Protein AF-A0A6L4YPY4-F1 (afdb_monomer_lite)

Radius of gyration: 27.47 Å; chains: 1; bounding box: 71×65×75 Å

Structure (mmCIF, N/CA/C/O backbone):
data_AF-A0A6L4YPY4-F1
#
_entry.id   AF-A0A6L4YPY4-F1
#
loop_
_atom_site.group_PDB
_atom_site.id
_atom_site.type_symbol
_atom_site.label_atom_id
_atom_site.label_alt_id
_atom_site.label_comp_id
_atom_site.label_asym_id
_atom_site.label_entity_id
_atom_site.label_seq_id
_atom_site.pdbx_PDB_ins_code
_atom_site.Cartn_x
_atom_site.Cartn_y
_atom_site.Cartn_z
_atom_site.occupancy
_atom_site.B_iso_or_equiv
_atom_site.auth_seq_id
_atom_site.auth_comp_id
_atom_site.auth_asym_id
_atom_site.auth_atom_id
_atom_site.pdbx_PDB_model_num
ATOM 1 N N . THR A 1 1 ? 22.369 -30.469 13.126 1.00 36.38 1 THR A N 1
ATOM 2 C CA . THR A 1 1 ? 23.467 -29.709 12.491 1.00 36.38 1 THR A CA 1
ATOM 3 C C . THR A 1 1 ? 23.195 -28.245 12.752 1.00 36.38 1 THR A C 1
ATOM 5 O O . THR A 1 1 ? 22.078 -27.813 12.524 1.00 36.38 1 THR A O 1
ATOM 8 N N . LYS A 1 2 ? 24.132 -27.539 13.395 1.00 42.62 2 LYS A N 1
ATOM 9 C CA . LYS A 1 2 ? 23.950 -26.143 13.828 1.00 42.62 2 LYS A CA 1
ATOM 10 C C . LYS A 1 2 ? 23.736 -25.262 12.588 1.00 42.62 2 LYS A C 1
ATOM 12 O O . LYS A 1 2 ? 24.581 -25.323 11.699 1.00 42.62 2 LYS A O 1
ATOM 17 N N . SER A 1 3 ? 22.627 -24.524 12.520 1.00 52.69 3 SER A N 1
ATOM 18 C CA . SER A 1 3 ? 22.460 -23.444 11.545 1.00 52.69 3 SER A CA 1
ATOM 19 C C . SER A 1 3 ? 23.460 -22.341 11.886 1.00 52.69 3 SER A C 1
ATOM 21 O O . SER A 1 3 ? 23.634 -21.982 13.053 1.00 52.69 3 SER A O 1
ATOM 23 N N . ASN A 1 4 ? 24.169 -21.840 10.882 1.00 54.94 4 ASN A N 1
ATOM 24 C CA . ASN A 1 4 ? 24.905 -20.591 10.992 1.00 54.94 4 ASN A CA 1
ATOM 25 C C . ASN A 1 4 ? 23.926 -19.457 10.690 1.00 54.94 4 ASN A C 1
ATOM 27 O O . ASN A 1 4 ? 23.748 -19.109 9.531 1.00 54.94 4 ASN A O 1
ATOM 31 N N . ASP A 1 5 ? 23.299 -18.907 11.724 1.00 68.38 5 ASP A N 1
ATOM 32 C CA . ASP A 1 5 ? 22.514 -17.679 11.612 1.00 68.38 5 ASP A CA 1
ATOM 33 C C . ASP A 1 5 ? 23.420 -16.461 11.857 1.00 68.38 5 ASP A C 1
ATOM 35 O O . ASP A 1 5 ? 24.337 -16.489 12.686 1.00 68.38 5 ASP A O 1
ATOM 39 N N . ILE A 1 6 ? 23.161 -15.354 11.163 1.00 69.19 6 ILE A N 1
ATOM 40 C CA . ILE A 1 6 ? 23.900 -14.103 11.350 1.00 69.19 6 ILE A CA 1
ATOM 41 C C . ILE A 1 6 ? 23.241 -13.313 12.481 1.00 69.19 6 ILE A C 1
ATOM 43 O O . ILE A 1 6 ? 22.180 -12.720 12.302 1.00 69.19 6 ILE A O 1
ATOM 47 N N . LEU A 1 7 ? 23.883 -13.237 13.646 1.00 71.19 7 LEU A N 1
ATOM 48 C CA . LEU A 1 7 ? 23.467 -12.311 14.699 1.00 71.19 7 LEU A CA 1
ATOM 49 C C . LEU A 1 7 ? 24.152 -10.955 14.508 1.00 71.19 7 LEU A C 1
ATOM 51 O O . LEU A 1 7 ? 25.370 -10.844 14.631 1.00 71.19 7 LEU A O 1
ATOM 55 N N . VAL A 1 8 ? 23.364 -9.908 14.272 1.00 68.69 8 VAL A N 1
ATOM 56 C CA . VAL A 1 8 ? 23.857 -8.526 14.250 1.00 68.69 8 VAL A CA 1
ATOM 57 C C . VAL A 1 8 ? 23.406 -7.810 15.508 1.00 68.69 8 VAL A C 1
ATOM 59 O O . VAL A 1 8 ? 22.218 -7.777 15.823 1.00 68.69 8 VAL A O 1
ATOM 62 N N . VAL A 1 9 ? 24.359 -7.222 16.228 1.00 66.38 9 VAL A N 1
ATOM 63 C CA . VAL A 1 9 ? 24.114 -6.508 17.484 1.00 66.38 9 VAL A CA 1
ATOM 64 C C . VAL A 1 9 ? 24.663 -5.096 17.369 1.00 66.38 9 VAL A C 1
ATOM 66 O O . VAL A 1 9 ? 25.814 -4.902 16.979 1.00 66.38 9 VAL A O 1
ATOM 69 N N . LYS A 1 10 ? 23.846 -4.104 17.728 1.00 63.06 10 LYS A N 1
ATOM 70 C CA . LYS A 1 10 ? 24.277 -2.713 17.857 1.00 63.06 10 LYS A CA 1
ATOM 71 C C . LYS A 1 10 ? 24.449 -2.365 19.326 1.00 63.06 10 LYS A C 1
ATOM 73 O O . LYS A 1 10 ? 23.538 -2.584 20.122 1.00 63.06 10 LYS A O 1
ATOM 78 N N . PHE A 1 11 ? 25.580 -1.755 19.652 1.00 63.66 11 PHE A N 1
ATOM 79 C CA . PHE A 1 11 ? 25.877 -1.212 20.974 1.00 63.66 11 PHE A CA 1
ATOM 80 C C . PHE A 1 11 ? 25.858 0.320 20.938 1.00 63.66 11 PHE A C 1
ATOM 82 O O . PHE A 1 11 ? 26.091 0.921 19.885 1.00 63.66 11 PHE A O 1
ATOM 89 N N . ASP A 1 12 ? 25.568 0.950 22.073 1.00 59.50 12 ASP A N 1
ATOM 90 C CA . ASP A 1 12 ? 25.826 2.374 22.267 1.00 59.50 12 ASP A CA 1
ATOM 91 C C . ASP A 1 12 ? 27.300 2.621 22.638 1.00 59.50 12 ASP A C 1
ATOM 93 O O . ASP A 1 12 ? 28.109 1.695 22.740 1.00 59.50 12 ASP A O 1
ATOM 97 N N . ASN A 1 13 ? 27.667 3.888 22.836 1.00 58.44 13 ASN A N 1
ATOM 98 C CA . ASN A 1 13 ? 29.032 4.281 23.200 1.00 58.44 13 ASN A CA 1
ATOM 99 C C . ASN A 1 13 ? 29.463 3.821 24.606 1.00 58.44 13 ASN A C 1
ATOM 101 O O . ASN A 1 13 ? 30.635 3.964 24.944 1.00 58.44 13 ASN A O 1
ATOM 105 N N . THR A 1 14 ? 28.547 3.277 25.411 1.00 60.69 14 THR A N 1
ATOM 106 C CA . THR A 1 14 ? 28.826 2.697 26.732 1.00 60.69 14 THR A CA 1
ATOM 107 C C . THR A 1 14 ? 28.950 1.172 26.690 1.00 60.69 14 THR A C 1
ATOM 109 O O . THR A 1 14 ? 29.234 0.550 27.710 1.00 60.69 14 THR A O 1
ATOM 112 N N . GLY A 1 15 ? 28.758 0.557 25.516 1.00 55.47 15 GLY A N 1
ATOM 113 C CA . GLY A 1 15 ? 28.761 -0.896 25.349 1.00 55.47 15 GLY A CA 1
ATOM 114 C C . GLY A 1 15 ? 27.430 -1.563 25.707 1.00 55.47 15 GLY A C 1
ATOM 115 O O . GLY A 1 15 ? 27.363 -2.790 25.773 1.00 55.47 15 GLY A O 1
ATOM 116 N N . LYS A 1 16 ? 26.351 -0.797 25.915 1.00 54.56 16 LYS A N 1
ATOM 117 C CA . LYS A 1 16 ? 25.012 -1.352 26.141 1.00 54.56 16 LYS A CA 1
ATOM 118 C C . LYS A 1 16 ? 24.366 -1.710 24.805 1.00 54.56 16 LYS A C 1
ATOM 120 O O . LYS A 1 16 ? 24.387 -0.924 23.859 1.00 54.56 16 LYS A O 1
ATOM 125 N N . VAL A 1 17 ? 23.764 -2.898 24.728 1.00 62.00 17 VAL A N 1
ATOM 126 C CA . VAL A 1 17 ? 23.019 -3.346 23.541 1.00 62.00 17 VAL A CA 1
ATOM 127 C C . VAL A 1 17 ? 21.836 -2.407 23.298 1.00 62.00 17 VAL A C 1
ATOM 129 O O . VAL A 1 17 ? 20.951 -2.278 24.142 1.00 62.00 17 VAL A O 1
ATOM 132 N N . MET A 1 18 ? 21.819 -1.763 22.133 1.00 56.41 18 MET A N 1
ATOM 133 C CA . MET A 1 18 ? 20.704 -0.941 21.663 1.00 56.41 18 MET A CA 1
ATOM 134 C C . MET A 1 18 ? 19.629 -1.800 21.000 1.00 56.41 18 MET A C 1
ATOM 136 O O . MET A 1 18 ? 18.443 -1.609 21.248 1.00 56.41 18 MET A O 1
ATOM 140 N N . TRP A 1 19 ? 20.051 -2.732 20.144 1.00 65.12 19 TRP A N 1
ATOM 141 C CA . TRP A 1 19 ? 19.195 -3.729 19.507 1.00 65.12 19 TRP A CA 1
ATOM 142 C C . TRP A 1 19 ? 20.035 -4.898 18.991 1.00 65.12 19 TRP A C 1
ATOM 144 O O . TRP A 1 19 ? 21.240 -4.763 18.763 1.00 65.12 19 TRP A O 1
ATOM 154 N N . SER A 1 20 ? 19.385 -6.035 18.766 1.00 65.81 20 SER A N 1
ATOM 155 C CA . SER A 1 20 ? 19.947 -7.177 18.049 1.00 65.81 20 SER A CA 1
ATOM 156 C C . SER A 1 20 ? 18.932 -7.728 17.051 1.00 65.81 20 SER A C 1
ATOM 158 O O . SER A 1 20 ? 17.722 -7.628 17.254 1.00 65.81 20 SER A O 1
ATOM 160 N N . VAL A 1 21 ? 19.428 -8.287 15.952 1.00 70.12 21 VAL A N 1
ATOM 161 C CA . VAL A 1 21 ? 18.624 -8.977 14.944 1.00 70.12 21 VAL A CA 1
ATOM 162 C C . VAL A 1 21 ? 19.338 -10.257 14.538 1.00 70.12 21 VAL A C 1
ATOM 164 O O . VAL A 1 21 ? 20.524 -10.238 14.215 1.00 70.12 21 VAL A O 1
ATOM 167 N N . ALA A 1 22 ? 18.612 -11.369 14.578 1.00 71.75 22 ALA A N 1
ATOM 168 C CA . ALA A 1 22 ? 19.059 -12.621 13.992 1.00 71.75 22 ALA A CA 1
ATOM 169 C C . ALA A 1 22 ? 18.572 -12.665 12.541 1.00 71.75 22 ALA A C 1
ATOM 171 O O . ALA A 1 22 ? 17.374 -12.565 12.271 1.00 71.75 22 ALA A O 1
ATOM 172 N N . LEU A 1 23 ? 19.513 -12.754 11.612 1.00 69.62 23 LEU A N 1
ATOM 173 C CA . LEU A 1 23 ? 19.277 -12.913 10.190 1.00 69.62 23 LEU A CA 1
ATOM 174 C C . LEU A 1 23 ? 19.616 -14.351 9.824 1.00 69.62 23 LEU A C 1
ATOM 176 O O . LEU A 1 23 ? 20.783 -14.716 9.727 1.00 69.62 23 LEU A O 1
ATOM 180 N N . GLY A 1 24 ? 18.570 -15.137 9.635 1.00 64.00 24 GLY A N 1
ATOM 181 C CA . GLY A 1 24 ? 18.672 -16.519 9.208 1.00 64.00 24 GLY A CA 1
ATOM 182 C C . GLY A 1 24 ? 17.357 -17.256 9.392 1.00 64.00 24 GLY A C 1
ATOM 183 O O . GLY A 1 24 ? 16.438 -16.741 10.041 1.00 64.00 24 GLY A O 1
ATOM 184 N N . LYS A 1 25 ? 17.200 -18.392 8.711 1.00 61.50 25 LYS A N 1
ATOM 185 C CA . LYS A 1 25 ? 16.034 -19.278 8.892 1.00 61.50 25 LYS A CA 1
ATOM 186 C C . LYS A 1 25 ? 16.496 -20.712 9.159 1.00 61.50 25 LYS A C 1
ATOM 188 O O . LYS A 1 25 ? 17.123 -20.980 10.165 1.00 61.50 25 LYS A O 1
ATOM 193 N N . GLU A 1 26 ? 16.132 -21.666 8.305 1.00 56.72 26 GLU A N 1
ATOM 194 C CA . GLU A 1 26 ? 16.349 -23.097 8.564 1.00 56.72 26 GLU A CA 1
ATOM 195 C C . GLU A 1 26 ? 17.754 -23.593 8.156 1.00 56.72 26 GLU A C 1
ATOM 197 O O . GLU A 1 26 ? 18.093 -24.745 8.412 1.00 56.72 26 GLU A O 1
ATOM 202 N N . MET A 1 27 ? 18.575 -22.761 7.502 1.00 65.44 27 MET A N 1
ATOM 203 C CA . MET A 1 27 ? 19.863 -23.142 6.894 1.00 65.44 27 MET A CA 1
ATOM 204 C C . MET A 1 27 ? 20.944 -22.088 7.141 1.00 65.44 27 MET A C 1
ATOM 206 O O . MET A 1 27 ? 20.674 -21.071 7.749 1.00 65.44 27 MET A O 1
ATOM 210 N N . ASN A 1 28 ? 22.174 -22.353 6.690 1.00 63.81 28 ASN A N 1
ATOM 211 C CA . ASN A 1 28 ? 23.324 -21.477 6.908 1.00 63.81 28 ASN A CA 1
ATOM 212 C C . ASN A 1 28 ? 23.252 -20.186 6.075 1.00 63.81 28 ASN A C 1
ATOM 214 O O . ASN A 1 28 ? 23.098 -20.240 4.849 1.00 63.81 28 ASN A O 1
ATOM 218 N N . GLU A 1 29 ? 23.490 -19.054 6.730 1.00 70.00 29 GLU A N 1
ATOM 219 C CA . GLU A 1 29 ? 23.799 -17.770 6.118 1.00 70.00 29 GLU A CA 1
ATOM 220 C C . GLU A 1 29 ? 25.263 -17.379 6.374 1.00 70.00 29 GLU A C 1
ATOM 222 O O . GLU A 1 29 ? 25.746 -17.369 7.507 1.00 70.00 29 GLU A O 1
ATOM 227 N N . ASN A 1 30 ? 25.981 -17.020 5.307 1.00 72.94 30 ASN A N 1
ATOM 228 C CA . ASN A 1 30 ? 27.368 -16.557 5.398 1.00 72.94 30 ASN A CA 1
ATOM 229 C C . ASN A 1 30 ? 27.424 -15.052 5.096 1.00 72.94 30 ASN A C 1
ATOM 231 O O . ASN A 1 30 ? 27.147 -14.666 3.958 1.00 72.94 30 ASN A O 1
ATOM 235 N N . PRO A 1 31 ? 27.766 -14.180 6.064 1.00 75.62 31 PRO A N 1
ATOM 236 C CA . PRO A 1 31 ? 27.891 -12.753 5.802 1.00 75.62 31 PRO A CA 1
ATOM 237 C C . PRO A 1 31 ? 29.150 -12.491 4.969 1.00 75.62 31 PRO A C 1
ATOM 239 O O . PRO A 1 31 ? 30.237 -12.939 5.329 1.00 75.62 31 PRO A O 1
ATOM 242 N N . TYR A 1 32 ? 29.011 -11.741 3.878 1.00 79.88 32 TYR A N 1
ATOM 243 C CA . TYR A 1 32 ? 30.141 -11.297 3.057 1.00 79.88 32 TYR A CA 1
ATOM 244 C C . TYR A 1 32 ? 30.579 -9.885 3.411 1.00 79.88 32 TYR A C 1
ATOM 246 O O . TYR A 1 32 ? 31.767 -9.627 3.580 1.00 79.88 32 TYR A O 1
ATOM 254 N N . GLU A 1 33 ? 29.621 -8.964 3.507 1.00 79.56 33 GLU A N 1
ATOM 255 C CA . GLU A 1 33 ? 29.921 -7.549 3.671 1.00 79.56 33 GLU A CA 1
ATOM 256 C C . GLU A 1 33 ? 28.855 -6.853 4.514 1.00 79.56 33 GLU A C 1
ATOM 258 O O . GLU A 1 33 ? 27.658 -7.125 4.387 1.00 79.56 33 GLU A O 1
ATOM 263 N N . LEU A 1 34 ? 29.310 -5.936 5.366 1.00 76.25 34 LEU A N 1
ATOM 264 C CA . LEU A 1 34 ? 28.486 -5.038 6.162 1.00 76.25 34 LEU A CA 1
ATOM 265 C C . LEU A 1 34 ? 28.904 -3.603 5.837 1.00 76.25 34 LEU A C 1
ATOM 267 O O . LEU A 1 34 ? 30.010 -3.186 6.176 1.00 76.25 34 LEU A O 1
ATOM 271 N N . ILE A 1 35 ? 28.007 -2.835 5.225 1.00 75.38 35 ILE A N 1
ATOM 272 C CA . ILE A 1 35 ? 28.263 -1.440 4.853 1.00 75.38 35 ILE A CA 1
ATOM 273 C C . ILE A 1 35 ? 27.393 -0.528 5.708 1.00 75.38 35 ILE A C 1
ATOM 275 O O . ILE A 1 35 ? 26.170 -0.670 5.731 1.00 75.38 35 ILE A O 1
ATOM 279 N N . ALA A 1 36 ? 28.009 0.438 6.390 1.00 72.44 36 ALA A N 1
ATOM 280 C CA . ALA A 1 36 ? 27.276 1.498 7.073 1.00 72.44 36 ALA A CA 1
ATOM 281 C C . ALA A 1 36 ? 26.598 2.424 6.052 1.00 72.44 36 ALA A C 1
ATOM 283 O O . ALA A 1 36 ? 27.207 2.851 5.072 1.00 72.44 36 ALA A O 1
ATOM 284 N N . THR A 1 37 ? 25.337 2.765 6.288 1.00 71.88 37 THR A N 1
ATOM 285 C CA . THR A 1 37 ? 24.560 3.633 5.396 1.00 71.88 37 THR A CA 1
ATOM 286 C C . THR A 1 37 ? 24.410 5.041 5.964 1.00 71.88 37 THR A C 1
ATOM 288 O O . THR A 1 37 ? 24.494 5.259 7.170 1.00 71.88 37 THR A O 1
ATOM 291 N N . ALA A 1 38 ? 24.158 6.020 5.089 1.00 69.19 38 ALA A N 1
ATOM 292 C CA . ALA A 1 38 ? 24.049 7.435 5.466 1.00 69.19 38 ALA A CA 1
ATOM 293 C C . ALA A 1 38 ? 22.913 7.732 6.467 1.00 69.19 38 ALA A C 1
ATOM 295 O O . ALA A 1 38 ? 22.990 8.693 7.227 1.00 69.19 38 ALA A O 1
ATOM 296 N N . ASP A 1 39 ? 21.886 6.880 6.514 1.00 68.25 39 ASP A N 1
ATOM 297 C CA . ASP A 1 39 ? 20.825 6.923 7.527 1.00 68.25 39 ASP A CA 1
ATOM 298 C C . ASP A 1 39 ? 21.284 6.432 8.923 1.00 68.25 39 ASP A C 1
ATOM 300 O O . ASP A 1 39 ? 20.512 6.452 9.878 1.00 68.25 39 ASP A O 1
ATOM 304 N N . GLY A 1 40 ? 22.537 5.996 9.088 1.00 67.56 40 GLY A N 1
ATOM 305 C CA . GLY A 1 40 ? 23.064 5.433 10.337 1.00 67.56 40 GLY A CA 1
ATOM 306 C C . GLY A 1 40 ? 22.655 3.979 10.602 1.00 67.56 40 GLY A C 1
ATOM 307 O O . GLY A 1 40 ? 22.782 3.511 11.739 1.00 67.56 40 GLY A O 1
ATOM 308 N N . GLY A 1 41 ? 22.123 3.298 9.583 1.00 73.81 41 GLY A N 1
ATOM 309 C CA . GLY A 1 41 ? 21.882 1.858 9.560 1.00 73.81 41 GLY A CA 1
ATOM 310 C C . GLY A 1 41 ? 23.003 1.094 8.856 1.00 73.81 41 GLY A C 1
ATOM 311 O O . GLY A 1 41 ? 24.118 1.598 8.706 1.00 73.81 41 GLY A O 1
ATOM 312 N N . PHE A 1 42 ? 22.689 -0.116 8.394 1.00 76.06 42 PHE A N 1
ATOM 313 C CA . PHE A 1 42 ? 23.642 -0.976 7.694 1.00 76.06 42 PHE A CA 1
ATOM 314 C C . PHE A 1 42 ? 22.983 -1.752 6.556 1.00 76.06 42 PHE A C 1
ATOM 316 O O . PHE A 1 42 ? 21.795 -2.054 6.618 1.00 76.06 42 PHE A O 1
ATOM 323 N N . VAL A 1 43 ? 23.748 -2.102 5.530 1.00 78.50 43 VAL A N 1
ATOM 324 C CA . VAL A 1 43 ? 23.381 -3.115 4.535 1.00 78.50 43 VAL A CA 1
ATOM 325 C C . VAL A 1 43 ? 24.270 -4.323 4.751 1.00 78.50 43 VAL A C 1
ATOM 327 O O . VAL A 1 43 ? 25.481 -4.172 4.883 1.00 78.50 43 VAL A O 1
ATOM 330 N N . ILE A 1 44 ? 23.661 -5.502 4.782 1.00 79.12 44 ILE A N 1
ATOM 331 C CA . ILE A 1 44 ? 24.354 -6.780 4.899 1.00 79.12 44 ILE A CA 1
ATOM 332 C C . ILE A 1 44 ? 24.147 -7.539 3.603 1.00 79.12 44 ILE A C 1
ATOM 334 O O . ILE A 1 44 ? 23.006 -7.828 3.239 1.00 79.12 44 ILE A O 1
ATOM 338 N N . ALA A 1 45 ? 25.241 -7.867 2.929 1.00 79.19 45 ALA A N 1
ATOM 339 C CA . ALA A 1 45 ? 25.251 -8.853 1.863 1.00 79.19 45 ALA A CA 1
ATOM 340 C C . ALA A 1 45 ? 25.648 -10.204 2.464 1.00 79.19 45 ALA A C 1
ATOM 342 O O . ALA A 1 45 ? 26.685 -10.314 3.120 1.00 79.19 45 ALA A O 1
ATOM 343 N N . ALA A 1 46 ? 24.825 -11.225 2.254 1.00 77.44 46 ALA A N 1
ATOM 344 C CA . ALA A 1 46 ? 25.069 -12.574 2.746 1.00 77.44 46 ALA A CA 1
ATOM 345 C C . ALA A 1 46 ? 24.732 -13.618 1.680 1.00 77.44 46 ALA A C 1
ATOM 347 O O . ALA A 1 46 ? 23.814 -13.430 0.881 1.00 77.44 46 ALA A O 1
ATOM 348 N N . GLU A 1 47 ? 25.453 -14.733 1.678 1.00 77.62 47 GLU A N 1
ATOM 349 C CA . GLU A 1 47 ? 25.025 -15.927 0.961 1.00 77.62 47 GLU A CA 1
ATOM 350 C C . GLU A 1 47 ? 23.901 -16.602 1.733 1.00 77.62 47 GLU A C 1
ATOM 352 O O . GLU A 1 47 ? 24.012 -16.810 2.941 1.00 77.62 47 GLU A O 1
ATOM 357 N N . ARG A 1 48 ? 22.840 -16.981 1.027 1.00 72.62 48 ARG A N 1
ATOM 358 C CA . ARG A 1 48 ? 21.737 -17.743 1.589 1.00 72.62 48 ARG A CA 1
ATOM 359 C C . ARG A 1 48 ? 21.508 -19.006 0.785 1.00 72.62 48 ARG A C 1
ATOM 361 O O . ARG A 1 48 ? 21.183 -18.937 -0.402 1.00 72.62 48 ARG A O 1
ATOM 368 N N . CYS A 1 49 ? 21.619 -20.153 1.442 1.00 68.81 49 CYS A N 1
ATOM 369 C CA . CYS A 1 49 ? 21.362 -21.449 0.832 1.00 68.81 49 CYS A CA 1
ATOM 370 C C . CYS A 1 49 ? 19.956 -21.941 1.193 1.00 68.81 49 CYS A C 1
ATOM 372 O O . CYS A 1 49 ? 19.527 -21.853 2.338 1.00 68.81 49 CYS A O 1
ATOM 374 N N . THR A 1 50 ? 19.218 -22.425 0.191 1.00 61.91 50 THR A N 1
ATOM 375 C CA . THR A 1 50 ? 17.803 -22.836 0.330 1.00 61.91 50 THR A CA 1
ATOM 376 C C . THR A 1 50 ? 17.588 -24.347 0.211 1.00 61.91 50 THR A C 1
ATOM 378 O O . THR A 1 50 ? 16.457 -24.809 0.343 1.00 61.91 50 THR A O 1
ATOM 381 N N . HIS A 1 51 ? 18.650 -25.125 -0.033 1.00 61.34 51 HIS A N 1
ATOM 382 C CA . HIS A 1 51 ? 18.589 -26.586 -0.104 1.00 61.34 51 HIS A CA 1
ATOM 383 C C . HIS A 1 51 ? 19.988 -27.222 -0.018 1.00 61.34 51 HIS A C 1
ATOM 385 O O . HIS A 1 51 ? 20.933 -26.706 -0.625 1.00 61.34 51 HIS A O 1
ATOM 391 N N . TYR A 1 52 ? 20.100 -28.373 0.652 1.00 57.94 52 TYR A N 1
ATOM 392 C CA . TYR A 1 52 ? 21.253 -29.280 0.591 1.00 57.94 52 TYR A CA 1
ATOM 393 C C . TYR A 1 52 ? 20.840 -30.579 -0.116 1.00 57.94 52 TYR A C 1
ATOM 395 O O . TYR A 1 52 ? 19.730 -31.057 0.101 1.00 57.94 52 TYR A O 1
ATOM 403 N N . ASN A 1 53 ? 21.704 -31.160 -0.954 1.00 54.88 53 ASN A N 1
ATOM 404 C CA . ASN A 1 53 ? 21.453 -32.495 -1.500 1.00 54.88 53 ASN A CA 1
ATOM 405 C C . ASN A 1 53 ? 21.657 -33.556 -0.404 1.00 54.88 53 ASN A C 1
ATOM 407 O O . ASN A 1 53 ? 22.123 -33.255 0.696 1.00 54.88 53 ASN A O 1
ATOM 411 N N . TYR A 1 54 ? 21.353 -34.815 -0.727 1.00 52.72 54 TYR A N 1
ATOM 412 C CA . TYR A 1 54 ? 21.536 -35.960 0.175 1.00 52.72 54 TYR A CA 1
ATOM 413 C C . TYR A 1 54 ? 22.978 -36.077 0.728 1.00 52.72 54 TYR A C 1
ATOM 415 O O . TYR A 1 54 ? 23.176 -36.593 1.824 1.00 52.72 54 TYR A O 1
ATOM 423 N N . ASP A 1 55 ? 23.969 -35.504 0.033 1.00 65.44 55 ASP A N 1
ATOM 424 C CA . ASP A 1 55 ? 25.384 -35.473 0.434 1.00 65.44 55 ASP A CA 1
ATOM 425 C C . ASP A 1 55 ? 25.769 -34.238 1.269 1.00 65.44 55 ASP A C 1
ATOM 427 O O . ASP A 1 55 ? 26.953 -33.939 1.430 1.00 65.44 55 ASP A O 1
ATOM 431 N N . SER A 1 56 ? 24.798 -33.473 1.780 1.00 59.31 56 SER A N 1
ATOM 432 C CA . SER A 1 56 ? 25.045 -32.228 2.526 1.00 59.31 56 SER A CA 1
ATOM 433 C C . SER A 1 56 ? 25.841 -31.171 1.739 1.00 59.31 56 SER A C 1
ATOM 435 O O . SER A 1 56 ? 26.513 -30.325 2.332 1.00 59.31 56 SER A O 1
ATOM 437 N N . LYS A 1 57 ? 25.740 -31.157 0.400 1.00 57.97 57 LYS A N 1
ATOM 438 C CA . LYS A 1 57 ? 26.274 -30.080 -0.455 1.00 57.97 57 LYS A CA 1
ATOM 439 C C . LYS A 1 57 ? 25.189 -29.052 -0.794 1.00 57.97 57 LYS A C 1
ATOM 441 O O . LYS A 1 57 ? 24.078 -29.464 -1.137 1.00 57.97 57 LYS A O 1
ATOM 446 N N . PRO A 1 58 ? 25.464 -27.737 -0.695 1.00 56.25 58 PRO A N 1
ATOM 447 C CA . PRO A 1 58 ? 24.467 -26.723 -1.017 1.00 56.25 58 PRO A CA 1
ATOM 448 C C . PRO A 1 58 ? 24.102 -26.805 -2.504 1.00 56.25 58 PRO A C 1
ATOM 450 O O . PRO A 1 58 ? 24.988 -26.806 -3.354 1.00 56.25 58 PRO A O 1
ATOM 453 N N . VAL A 1 59 ? 22.809 -26.887 -2.825 1.00 60.25 59 VAL A N 1
ATOM 454 C CA . VAL A 1 59 ? 22.330 -27.067 -4.216 1.00 60.25 59 VAL A CA 1
ATOM 455 C C . VAL A 1 59 ? 21.876 -25.749 -4.832 1.00 60.25 59 VAL A C 1
ATOM 457 O O . VAL A 1 59 ? 21.934 -25.571 -6.045 1.00 60.25 59 VAL A O 1
ATOM 460 N N . LYS A 1 60 ? 21.431 -24.801 -4.000 1.00 64.25 60 LYS A N 1
ATOM 461 C CA . LYS A 1 60 ? 20.997 -23.480 -4.453 1.00 64.25 60 LYS A CA 1
ATOM 462 C C . LYS A 1 60 ? 21.285 -22.431 -3.389 1.00 64.25 60 LYS A C 1
ATOM 464 O O . LYS A 1 60 ? 20.507 -22.263 -2.444 1.00 64.25 60 LYS A O 1
ATOM 469 N N . CYS A 1 61 ? 22.405 -21.743 -3.567 1.00 70.19 61 CYS A N 1
ATOM 470 C CA . CYS A 1 61 ? 22.775 -20.567 -2.798 1.00 70.19 61 CYS A CA 1
ATOM 471 C C . CYS A 1 61 ? 22.617 -19.324 -3.669 1.00 70.19 61 CYS A C 1
ATOM 473 O O . CYS A 1 61 ? 22.879 -19.355 -4.871 1.00 70.19 61 CYS A O 1
ATOM 475 N N . GLY A 1 62 ? 22.120 -18.249 -3.074 1.00 69.12 62 GLY A N 1
ATOM 476 C CA . GLY A 1 62 ? 21.974 -16.959 -3.729 1.00 69.12 62 GLY A CA 1
ATOM 477 C C . GLY A 1 62 ? 22.417 -15.840 -2.804 1.00 69.12 62 GLY A C 1
ATOM 478 O O . GLY A 1 62 ? 22.421 -15.995 -1.584 1.00 69.12 62 GLY A O 1
ATOM 479 N N . MET A 1 63 ? 22.774 -14.699 -3.385 1.00 76.50 63 MET A N 1
ATOM 480 C CA . MET A 1 63 ? 23.025 -13.496 -2.601 1.00 76.50 63 MET A CA 1
ATOM 481 C C . MET A 1 63 ? 21.711 -12.940 -2.053 1.00 76.50 63 MET A C 1
ATOM 483 O O . MET A 1 63 ? 20.747 -12.728 -2.787 1.00 76.50 63 MET A O 1
ATOM 487 N N . SER A 1 64 ? 21.706 -12.665 -0.756 1.00 70.94 64 SER A N 1
ATOM 488 C CA . SER A 1 64 ? 20.667 -11.935 -0.047 1.00 70.94 64 SER A CA 1
ATOM 489 C C . SER A 1 64 ? 21.238 -10.605 0.425 1.00 70.94 64 SER A C 1
ATOM 491 O O . SER A 1 64 ? 22.333 -10.555 0.984 1.00 70.94 64 SER A O 1
ATOM 493 N N . ILE A 1 65 ? 20.485 -9.528 0.222 1.00 76.12 65 ILE A N 1
ATOM 494 C CA . ILE A 1 65 ? 20.833 -8.197 0.714 1.00 76.12 65 ILE A CA 1
ATOM 495 C C . ILE A 1 65 ? 19.762 -7.779 1.715 1.00 76.12 65 ILE A C 1
ATOM 497 O O . ILE A 1 65 ? 18.586 -7.688 1.370 1.00 76.12 65 ILE A O 1
ATOM 501 N N . VAL A 1 66 ? 20.170 -7.520 2.956 1.00 73.62 66 VAL A N 1
ATOM 502 C CA . VAL A 1 66 ? 19.280 -7.071 4.031 1.00 73.62 66 VAL A CA 1
ATOM 503 C C . VAL A 1 66 ? 19.678 -5.665 4.456 1.00 73.62 66 VAL A C 1
ATOM 505 O O . VAL A 1 66 ? 20.822 -5.420 4.836 1.00 73.62 66 VAL A O 1
ATOM 508 N N . LYS A 1 67 ? 18.727 -4.728 4.422 1.00 73.06 67 LYS A N 1
ATOM 509 C CA . LYS A 1 67 ? 18.909 -3.382 4.973 1.00 73.06 67 LYS A CA 1
ATOM 510 C C . LYS A 1 67 ? 18.431 -3.356 6.420 1.00 73.06 67 LYS A C 1
ATOM 512 O O . LYS A 1 67 ? 17.243 -3.489 6.691 1.00 73.06 67 LYS A O 1
ATOM 517 N N . LEU A 1 68 ? 19.352 -3.098 7.338 1.00 68.62 68 LEU A N 1
ATOM 518 C CA . LEU A 1 68 ? 19.043 -2.710 8.708 1.00 68.62 68 LEU A CA 1
ATOM 519 C C . LEU A 1 68 ? 18.850 -1.197 8.746 1.00 68.62 68 LEU A C 1
ATOM 521 O O . LEU A 1 68 ? 19.749 -0.436 8.368 1.00 68.62 68 LEU A O 1
ATOM 525 N N . MET A 1 69 ? 17.658 -0.749 9.135 1.00 68.69 69 MET A N 1
ATOM 526 C CA . MET A 1 69 ? 17.328 0.675 9.142 1.00 68.69 69 MET A CA 1
ATOM 527 C C . MET A 1 69 ? 18.161 1.446 10.170 1.00 68.69 69 MET A C 1
ATOM 529 O O . MET A 1 69 ? 18.574 0.916 11.203 1.00 68.69 69 MET A O 1
ATOM 533 N N . GLY A 1 70 ? 18.444 2.704 9.837 1.00 70.88 70 GLY A N 1
ATOM 534 C CA . GLY A 1 70 ? 19.086 3.643 10.745 1.00 70.88 70 GLY A CA 1
ATOM 535 C C . GLY A 1 70 ? 18.117 4.217 11.775 1.00 70.88 70 GLY A C 1
ATOM 536 O O . GLY A 1 70 ? 17.062 3.642 12.036 1.00 70.88 70 GLY A O 1
ATOM 537 N N . THR A 1 71 ? 18.453 5.364 12.373 1.00 80.44 71 THR A N 1
ATOM 538 C CA . THR A 1 71 ? 17.460 6.048 13.221 1.00 80.44 71 THR A CA 1
ATOM 539 C C . THR A 1 71 ? 16.368 6.650 12.334 1.00 80.44 71 THR A C 1
ATOM 541 O O . THR A 1 71 ? 16.664 7.029 11.191 1.00 80.44 71 THR A O 1
ATOM 544 N N . PRO A 1 72 ? 15.115 6.744 12.810 1.00 83.38 72 PRO A N 1
ATOM 545 C CA . PRO A 1 72 ? 14.035 7.347 12.039 1.00 83.38 72 PRO A CA 1
ATOM 546 C C . PRO A 1 72 ? 14.387 8.732 11.477 1.00 83.38 72 PRO A C 1
ATOM 548 O O . PRO A 1 72 ? 14.198 8.967 10.286 1.00 83.38 72 PRO A O 1
ATOM 551 N N . GLU A 1 73 ? 15.001 9.619 12.267 1.00 85.69 73 GLU A N 1
ATOM 552 C CA . GLU A 1 73 ? 15.342 10.980 11.827 1.00 85.69 73 GLU A CA 1
ATOM 553 C C . GLU A 1 73 ? 16.376 10.977 10.709 1.00 85.69 73 GLU A C 1
ATOM 555 O O . GLU A 1 73 ? 16.223 11.686 9.717 1.00 85.69 73 GLU A O 1
ATOM 560 N N . LYS A 1 74 ? 17.431 10.168 10.845 1.00 81.81 74 LYS A N 1
ATOM 561 C CA . LYS A 1 74 ? 18.482 10.078 9.827 1.00 81.81 74 LYS A CA 1
ATOM 562 C C . LYS A 1 74 ? 17.974 9.414 8.553 1.00 81.81 74 LYS A C 1
ATOM 564 O O . LYS A 1 74 ? 18.370 9.816 7.463 1.00 81.81 74 LYS A O 1
ATOM 569 N N . SER A 1 75 ? 17.079 8.438 8.680 1.00 82.25 75 SER A N 1
ATOM 570 C CA . SER A 1 75 ? 16.440 7.769 7.542 1.00 82.25 75 SER A CA 1
ATOM 571 C C . SER A 1 75 ? 15.561 8.741 6.760 1.00 82.25 75 SER A C 1
ATOM 573 O O . SER A 1 75 ? 15.705 8.864 5.543 1.00 82.25 75 SER A O 1
ATOM 575 N N . ILE A 1 76 ? 14.740 9.517 7.468 1.00 85.88 76 ILE A N 1
ATOM 576 C CA . ILE A 1 76 ? 13.909 10.572 6.887 1.00 85.88 76 ILE A CA 1
ATOM 577 C C . ILE A 1 76 ? 14.774 11.661 6.246 1.00 85.88 76 ILE A C 1
ATOM 579 O O . ILE A 1 76 ? 14.578 11.990 5.077 1.00 85.88 76 ILE A O 1
ATOM 583 N N . ALA A 1 77 ? 15.773 12.182 6.963 1.00 85.94 77 ALA A N 1
ATOM 584 C CA . ALA A 1 77 ? 16.667 13.215 6.447 1.00 85.94 77 ALA A CA 1
ATOM 585 C C . ALA A 1 77 ? 17.413 12.747 5.189 1.00 85.94 77 ALA A C 1
ATOM 587 O O . ALA A 1 77 ? 17.524 13.497 4.218 1.00 85.94 77 ALA A O 1
ATOM 588 N N . ASN A 1 78 ? 17.884 11.497 5.171 1.00 80.62 78 ASN A N 1
ATOM 589 C CA . ASN A 1 78 ? 18.534 10.914 4.004 1.00 80.62 78 ASN A CA 1
ATOM 590 C C . ASN A 1 78 ? 17.566 10.783 2.816 1.00 80.62 78 ASN A C 1
ATOM 592 O O . ASN A 1 78 ? 17.920 11.179 1.706 1.00 80.62 78 ASN A O 1
ATOM 596 N N . TYR A 1 79 ? 16.340 10.292 3.039 1.00 85.00 79 TYR A N 1
ATOM 597 C CA . TYR A 1 79 ? 15.308 10.219 1.999 1.00 85.00 79 TYR A CA 1
ATOM 598 C C . TYR A 1 79 ? 15.024 11.601 1.397 1.00 85.00 79 TYR A C 1
ATOM 600 O O . TYR A 1 79 ? 15.106 11.775 0.179 1.00 85.00 79 TYR A O 1
ATOM 608 N N . VAL A 1 80 ? 14.756 12.597 2.246 1.00 89.56 80 VAL A N 1
ATOM 609 C CA . VAL A 1 80 ? 14.476 13.974 1.818 1.00 89.56 80 VAL A CA 1
ATOM 610 C C . VAL A 1 80 ? 15.654 14.536 1.029 1.00 89.56 80 VAL A C 1
ATOM 612 O O . VAL A 1 80 ? 15.460 15.061 -0.063 1.00 89.56 80 VAL A O 1
ATOM 615 N N . ASN A 1 81 ? 16.882 14.365 1.521 1.00 88.81 81 ASN A N 1
ATOM 616 C CA . ASN A 1 81 ? 18.086 14.836 0.841 1.00 88.81 81 ASN A CA 1
ATOM 617 C C . ASN A 1 81 ? 18.255 14.206 -0.550 1.00 88.81 81 ASN A C 1
ATOM 619 O O . ASN A 1 81 ? 18.558 14.911 -1.508 1.00 88.81 81 ASN A O 1
ATOM 623 N N . LEU A 1 82 ? 18.030 12.896 -0.691 1.00 84.12 82 LEU A N 1
ATOM 624 C CA . LEU A 1 82 ? 18.104 12.217 -1.989 1.00 84.12 82 LEU A CA 1
ATOM 625 C C . LEU A 1 82 ? 17.057 12.752 -2.972 1.00 84.12 82 LEU A C 1
ATOM 627 O O . LEU A 1 82 ? 17.377 13.002 -4.136 1.00 84.12 82 LEU A O 1
ATOM 631 N N . LYS A 1 83 ? 15.822 12.974 -2.506 1.00 89.56 83 LYS A N 1
ATOM 632 C CA . LYS A 1 83 ? 14.746 13.535 -3.333 1.00 89.56 83 LYS A CA 1
ATOM 633 C C . LYS A 1 83 ? 15.025 14.980 -3.737 1.00 89.56 83 LYS A C 1
ATOM 635 O O . LYS A 1 83 ? 14.903 15.307 -4.914 1.00 89.56 83 LYS A O 1
ATOM 640 N N . VAL A 1 84 ? 15.471 15.815 -2.799 1.00 90.75 84 VAL A N 1
ATOM 641 C CA . VAL A 1 84 ? 15.833 17.217 -3.055 1.00 90.75 84 VAL A CA 1
ATOM 642 C C . VAL A 1 84 ? 17.004 17.302 -4.031 1.00 90.75 84 VAL A C 1
ATOM 644 O O . VAL A 1 84 ? 16.881 17.987 -5.039 1.00 90.75 84 VAL A O 1
ATOM 647 N N . LYS A 1 85 ? 18.087 16.540 -3.822 1.00 90.38 85 LYS A N 1
ATOM 648 C CA . LYS A 1 85 ? 19.230 16.495 -4.753 1.00 90.38 85 LYS A CA 1
ATOM 649 C C . LYS A 1 85 ? 18.821 16.066 -6.159 1.00 90.38 85 LYS A C 1
ATOM 651 O O . LYS A 1 85 ? 19.298 16.623 -7.143 1.00 90.38 85 LYS A O 1
ATOM 656 N N . SER A 1 86 ? 17.939 15.071 -6.263 1.00 88.00 86 SER A N 1
ATOM 657 C CA . SER A 1 86 ? 17.404 14.641 -7.555 1.00 88.00 86 SER A CA 1
ATOM 658 C C . SER A 1 86 ? 16.565 15.736 -8.216 1.00 88.00 86 SER A C 1
ATOM 660 O O . SER A 1 86 ? 16.641 15.903 -9.429 1.00 88.00 86 SER A O 1
ATOM 662 N N . TRP A 1 87 ? 15.769 16.473 -7.439 1.00 91.94 87 TRP A N 1
ATOM 663 C CA . TRP A 1 87 ? 14.930 17.568 -7.926 1.00 91.94 87 TRP A CA 1
ATOM 664 C C . TRP A 1 87 ? 15.745 18.808 -8.333 1.00 91.94 87 TRP A C 1
ATOM 666 O O . TRP A 1 87 ? 15.409 19.458 -9.322 1.00 91.94 87 TRP A O 1
ATOM 676 N N . GLU A 1 88 ? 16.843 19.111 -7.637 1.00 93.31 88 GLU A N 1
ATOM 677 C CA . GLU A 1 88 ? 17.765 20.213 -7.960 1.00 93.31 88 GLU A CA 1
ATOM 678 C C . GLU A 1 88 ? 18.571 19.968 -9.244 1.00 93.31 88 GLU A C 1
ATOM 680 O O . GLU A 1 88 ? 19.167 20.895 -9.793 1.00 93.31 88 GLU A O 1
ATOM 685 N N . LYS A 1 89 ? 18.590 18.736 -9.762 1.00 93.75 89 LYS A N 1
ATOM 686 C CA . LYS A 1 89 ? 19.266 18.426 -11.020 1.00 93.75 89 LYS A CA 1
ATOM 687 C C . LYS A 1 89 ? 18.449 18.950 -12.204 1.00 93.75 89 LYS A C 1
ATOM 689 O O . LYS A 1 89 ? 17.270 18.630 -12.358 1.00 93.75 89 LYS A O 1
ATOM 694 N N . LYS A 1 90 ? 19.094 19.729 -13.076 1.00 93.44 90 LYS A N 1
ATOM 695 C CA . LYS A 1 90 ? 18.500 20.167 -14.345 1.00 93.44 90 LYS A CA 1
ATOM 696 C C . LYS A 1 90 ? 18.304 18.966 -15.271 1.00 93.44 90 LYS A C 1
ATOM 698 O O . LYS A 1 90 ? 19.230 18.176 -15.466 1.00 93.44 90 LYS A O 1
ATOM 703 N N . GLY A 1 91 ? 17.110 18.836 -15.842 1.00 89.50 91 GLY A N 1
ATOM 704 C CA . GLY A 1 91 ? 16.822 17.791 -16.824 1.00 89.50 91 GLY A CA 1
ATOM 705 C C . GLY A 1 91 ? 17.566 18.012 -18.145 1.00 89.50 91 GLY A C 1
ATOM 706 O O . GLY A 1 91 ? 17.763 19.150 -18.565 1.00 89.50 91 GLY A O 1
ATOM 707 N N . GLU A 1 92 ? 17.924 16.926 -18.832 1.00 91.19 92 GLU A N 1
ATOM 708 C CA . GLU A 1 92 ? 18.601 16.965 -20.142 1.00 91.19 92 GLU A CA 1
ATOM 709 C C . GLU A 1 92 ? 17.813 17.774 -21.186 1.00 91.19 92 GLU A C 1
ATOM 711 O O . GLU A 1 92 ? 18.380 18.576 -21.922 1.00 91.19 92 GLU A O 1
ATOM 716 N N . PHE A 1 93 ? 16.484 17.641 -21.172 1.00 91.69 93 PHE A N 1
ATOM 717 C CA . PHE A 1 93 ? 15.566 18.342 -22.076 1.00 91.69 93 PHE A CA 1
ATOM 718 C C . PHE A 1 93 ? 14.855 19.539 -21.413 1.00 91.69 93 PHE A C 1
ATOM 720 O O . PHE A 1 93 ? 13.845 20.028 -21.918 1.00 91.69 93 PHE A O 1
ATOM 727 N N . GLU A 1 94 ? 15.343 20.015 -20.261 1.00 91.56 94 GLU A N 1
ATOM 728 C CA . GLU A 1 94 ? 14.764 21.153 -19.537 1.00 91.56 94 GLU A CA 1
ATOM 729 C C . GLU A 1 94 ? 15.434 22.471 -19.960 1.00 91.56 94 GLU A C 1
ATOM 731 O O . GLU A 1 94 ? 16.656 22.631 -19.885 1.00 91.56 94 GLU A O 1
ATOM 736 N N . LYS A 1 95 ? 14.639 23.466 -20.376 1.00 95.38 95 LYS A N 1
ATOM 737 C CA . LYS A 1 95 ? 15.158 24.815 -20.659 1.00 95.38 95 LYS A CA 1
ATOM 738 C C . LYS A 1 95 ? 15.696 25.457 -19.375 1.00 95.38 95 LYS A C 1
ATOM 740 O O . LYS A 1 95 ? 15.106 25.309 -18.308 1.00 95.38 95 LYS A O 1
ATOM 745 N N . THR A 1 96 ? 16.786 26.226 -19.474 1.00 95.06 96 THR A N 1
ATOM 746 C CA . THR A 1 96 ? 17.405 26.904 -18.312 1.00 95.06 96 THR A CA 1
ATOM 747 C C . THR A 1 96 ? 16.427 27.822 -17.577 1.00 95.06 96 THR A C 1
ATOM 749 O O . THR A 1 96 ? 16.407 27.829 -16.353 1.00 95.06 96 THR A O 1
ATOM 752 N N . GLU A 1 97 ? 15.575 28.543 -18.305 1.00 94.75 97 GLU A N 1
ATOM 753 C CA . GLU A 1 97 ? 14.562 29.418 -17.707 1.00 94.75 97 GLU A CA 1
ATOM 754 C C . GLU A 1 97 ? 13.525 28.626 -16.890 1.00 94.75 97 GLU A C 1
ATOM 756 O O . GLU A 1 97 ? 13.183 29.008 -15.772 1.00 94.75 97 GLU A O 1
ATOM 761 N N . THR A 1 98 ? 13.056 27.487 -17.414 1.00 93.25 98 THR A N 1
ATOM 762 C CA . THR A 1 98 ? 12.139 26.583 -16.701 1.00 93.25 98 THR A CA 1
ATOM 763 C C . THR A 1 98 ? 12.788 26.033 -15.434 1.00 93.25 98 THR A C 1
ATOM 765 O O . THR A 1 98 ? 12.166 26.049 -14.374 1.00 93.25 98 THR A O 1
ATOM 768 N N . PHE A 1 99 ? 14.056 25.623 -15.527 1.00 92.88 99 PHE A N 1
ATOM 769 C CA . PHE A 1 99 ? 14.833 25.149 -14.387 1.00 92.88 99 PHE A CA 1
ATOM 770 C C . PHE A 1 99 ? 14.953 26.215 -13.289 1.00 92.88 99 PHE A C 1
ATOM 772 O O . PHE A 1 99 ? 14.650 25.931 -12.135 1.00 92.88 99 PHE A O 1
ATOM 779 N N . GLN A 1 100 ? 15.305 27.455 -13.639 1.00 92.62 100 GLN A N 1
ATOM 780 C CA . GLN A 1 100 ? 15.433 28.560 -12.678 1.00 92.62 100 GLN A CA 1
ATOM 781 C C . GLN A 1 100 ? 14.095 28.943 -12.026 1.00 92.62 100 GLN A C 1
ATOM 783 O O . GLN A 1 100 ? 14.058 29.251 -10.839 1.00 92.62 100 GLN A O 1
ATOM 788 N N . LYS A 1 101 ? 12.981 28.890 -12.773 1.00 93.81 101 LYS A N 1
ATOM 789 C CA . LYS A 1 101 ? 11.636 29.133 -12.217 1.00 93.81 101 LYS A CA 1
ATOM 790 C C . LYS A 1 101 ? 11.189 28.024 -11.265 1.00 93.81 101 LYS A C 1
ATOM 792 O O . LYS A 1 101 ? 10.476 28.291 -10.298 1.00 93.81 101 LYS A O 1
ATOM 797 N N . ARG A 1 102 ? 11.583 26.776 -11.536 1.00 93.50 102 ARG A N 1
ATOM 798 C CA . ARG A 1 102 ? 11.248 25.619 -10.701 1.00 93.50 102 ARG A CA 1
ATOM 799 C C . ARG A 1 102 ? 12.133 25.543 -9.459 1.00 93.50 102 ARG A C 1
ATOM 801 O O . ARG A 1 102 ? 11.599 25.361 -8.370 1.00 93.50 102 ARG A O 1
ATOM 808 N N . VAL A 1 103 ? 13.446 25.700 -9.598 1.00 92.75 103 VAL A N 1
ATOM 809 C CA . VAL A 1 103 ? 14.428 25.544 -8.515 1.00 92.75 103 VAL A CA 1
ATOM 810 C C . VAL A 1 103 ? 14.674 26.886 -7.830 1.00 92.75 103 VAL A C 1
ATOM 812 O O . VAL A 1 103 ? 15.658 27.576 -8.075 1.00 92.75 103 VAL A O 1
ATOM 815 N N . THR A 1 104 ? 13.731 27.256 -6.968 1.00 95.19 104 THR A N 1
ATOM 816 C CA . THR A 1 104 ? 13.807 28.432 -6.093 1.00 95.19 104 THR A CA 1
ATOM 817 C C . THR A 1 104 ? 13.826 27.992 -4.632 1.00 95.19 104 THR A C 1
ATOM 819 O O . THR A 1 104 ? 13.346 26.903 -4.313 1.00 95.19 104 THR A O 1
ATOM 822 N N . GLU A 1 105 ? 14.315 28.842 -3.726 1.00 94.62 105 GLU A N 1
ATOM 823 C CA . GLU A 1 105 ? 14.302 28.551 -2.282 1.00 94.62 105 GLU A CA 1
ATOM 824 C C . GLU A 1 105 ? 12.884 28.296 -1.745 1.00 94.62 105 GLU A C 1
ATOM 826 O O . GLU A 1 105 ? 12.670 27.420 -0.909 1.00 94.62 105 GLU A O 1
ATOM 831 N N . GLU A 1 106 ? 11.887 29.005 -2.276 1.00 94.19 106 GLU A N 1
ATOM 832 C CA . GLU A 1 106 ? 10.486 28.816 -1.898 1.00 94.19 106 GLU A CA 1
ATOM 833 C C . GLU A 1 106 ? 9.947 27.451 -2.350 1.00 94.19 106 GLU A C 1
ATOM 835 O O . GLU A 1 106 ? 9.322 26.723 -1.577 1.00 94.19 106 GLU A O 1
ATOM 840 N N . ASN A 1 107 ? 10.233 27.050 -3.591 1.00 90.88 107 ASN A N 1
ATOM 841 C CA . ASN A 1 107 ? 9.839 25.728 -4.073 1.00 90.88 107 ASN A CA 1
ATOM 842 C C . ASN A 1 107 ? 10.623 24.618 -3.363 1.00 90.88 107 ASN A C 1
ATOM 844 O O . ASN A 1 107 ? 10.060 23.563 -3.082 1.00 90.88 107 ASN A O 1
ATOM 848 N N . LYS A 1 108 ? 11.887 24.865 -3.006 1.00 92.69 108 LYS A N 1
ATOM 849 C CA . LYS A 1 108 ? 12.717 23.927 -2.247 1.00 92.69 108 LYS A CA 1
ATOM 850 C C . LYS A 1 108 ? 12.114 23.625 -0.878 1.00 92.69 108 LYS A C 1
ATOM 852 O O . LYS A 1 108 ? 12.031 22.454 -0.521 1.00 92.69 108 LYS A O 1
ATOM 857 N N . LYS A 1 109 ? 11.612 24.633 -0.153 1.00 93.75 109 LYS A N 1
ATOM 858 C CA . LYS A 1 109 ? 10.876 24.423 1.110 1.00 93.75 109 LYS A CA 1
ATOM 859 C C . LYS A 1 109 ? 9.659 23.517 0.917 1.00 93.75 109 LYS A C 1
ATOM 861 O O . LYS A 1 109 ? 9.518 22.535 1.637 1.00 93.75 109 LYS A O 1
ATOM 866 N N . LYS A 1 110 ? 8.841 23.771 -0.110 1.00 92.06 110 LYS A N 1
ATOM 867 C CA . LYS A 1 110 ? 7.656 22.946 -0.426 1.00 92.06 110 LYS A CA 1
ATOM 868 C C . LYS A 1 110 ? 8.020 21.499 -0.764 1.00 92.06 110 LYS A C 1
ATOM 870 O O . LYS A 1 110 ? 7.330 20.574 -0.347 1.00 92.06 110 LYS A O 1
ATOM 875 N N . ILE A 1 111 ? 9.110 21.295 -1.503 1.00 89.75 111 ILE A N 1
ATOM 876 C CA . ILE A 1 111 ? 9.618 19.964 -1.858 1.00 89.75 111 ILE A CA 1
ATOM 877 C C . ILE A 1 111 ? 10.168 19.235 -0.629 1.00 89.75 111 ILE A C 1
ATOM 879 O O . ILE A 1 111 ? 9.881 18.051 -0.452 1.00 89.75 111 ILE A O 1
ATOM 883 N N . ILE A 1 112 ? 10.901 19.936 0.243 1.00 88.75 112 ILE A N 1
ATOM 884 C CA . ILE A 1 112 ? 11.362 19.400 1.529 1.00 88.75 112 ILE A CA 1
ATOM 885 C C . ILE A 1 112 ? 10.163 18.968 2.372 1.00 88.75 112 ILE A C 1
ATOM 887 O O . ILE A 1 112 ? 10.119 17.822 2.801 1.00 88.75 112 ILE A O 1
ATOM 891 N N . GLU A 1 113 ? 9.169 19.836 2.567 1.00 88.12 113 GLU A N 1
ATOM 892 C CA . GLU A 1 113 ? 7.972 19.521 3.355 1.00 88.12 113 GLU A CA 1
ATOM 893 C C . GLU A 1 113 ? 7.186 18.339 2.780 1.00 88.12 113 GLU A C 1
ATOM 895 O O . GLU A 1 113 ? 6.783 17.449 3.529 1.00 88.12 113 GLU A O 1
ATOM 900 N N . LYS A 1 114 ? 7.000 18.291 1.454 1.00 88.62 114 LYS A N 1
ATOM 901 C CA . LYS A 1 114 ? 6.344 17.173 0.760 1.00 88.62 114 LYS A CA 1
ATOM 902 C C . LYS A 1 114 ? 7.059 15.855 1.053 1.00 88.62 114 LYS A C 1
ATOM 904 O O . LYS A 1 114 ? 6.444 14.916 1.553 1.00 88.62 114 LYS A O 1
ATOM 909 N N . HIS A 1 115 ? 8.360 15.789 0.773 1.00 87.62 115 HIS A N 1
ATOM 910 C CA . HIS A 1 115 ? 9.121 14.556 0.953 1.00 87.62 115 HIS A CA 1
ATOM 911 C C . HIS A 1 115 ? 9.356 14.213 2.426 1.00 87.62 115 HIS A C 1
ATOM 913 O O . HIS A 1 115 ? 9.514 13.039 2.746 1.00 87.62 115 HIS A O 1
ATOM 919 N N . MET A 1 116 ? 9.328 15.200 3.326 1.00 88.44 116 MET A N 1
ATOM 920 C CA . MET A 1 116 ? 9.330 14.976 4.770 1.00 88.44 116 MET A CA 1
ATOM 921 C C . MET A 1 116 ? 8.062 14.229 5.192 1.00 88.44 116 MET A C 1
ATOM 923 O O . MET A 1 116 ? 8.167 13.213 5.872 1.00 88.44 116 MET A O 1
ATOM 927 N N . ARG A 1 117 ? 6.875 14.674 4.750 1.00 83.69 117 ARG A N 1
ATOM 928 C CA . ARG A 1 117 ? 5.604 13.984 5.044 1.00 83.69 117 ARG A CA 1
ATOM 929 C C . ARG A 1 117 ? 5.575 12.571 4.465 1.00 83.69 117 ARG A C 1
ATOM 931 O O . ARG A 1 117 ? 5.220 11.638 5.177 1.00 83.69 117 ARG A O 1
ATOM 938 N N . GLU A 1 118 ? 5.998 12.403 3.211 1.00 85.06 118 GLU A N 1
ATOM 939 C CA . GLU A 1 118 ? 6.101 11.081 2.570 1.00 85.06 118 GLU A CA 1
ATOM 940 C C . GLU A 1 118 ? 7.020 10.135 3.355 1.00 85.06 118 GLU A C 1
ATOM 942 O O . GLU A 1 118 ? 6.651 8.994 3.630 1.00 85.06 118 GLU A O 1
ATOM 947 N N . ALA A 1 119 ? 8.209 10.611 3.737 1.00 85.06 119 ALA A N 1
ATOM 948 C CA . ALA A 1 119 ? 9.171 9.819 4.489 1.00 85.06 119 ALA A CA 1
ATOM 949 C C . ALA A 1 119 ? 8.630 9.444 5.870 1.00 85.06 119 ALA A C 1
ATOM 951 O O . ALA A 1 119 ? 8.706 8.281 6.259 1.00 85.06 119 ALA A O 1
ATOM 952 N N . VAL A 1 120 ? 8.062 10.406 6.602 1.00 87.88 120 VAL A N 1
ATOM 953 C CA . VAL A 1 120 ? 7.466 10.156 7.919 1.00 87.88 120 VAL A CA 1
ATOM 954 C C . VAL A 1 120 ? 6.366 9.102 7.812 1.00 87.88 120 VAL A C 1
ATOM 956 O O . VAL A 1 120 ? 6.413 8.134 8.562 1.00 87.88 120 VAL A O 1
ATOM 959 N N . ALA A 1 121 ? 5.444 9.225 6.853 1.00 82.44 121 ALA A N 1
ATOM 960 C CA . ALA A 1 121 ? 4.382 8.241 6.646 1.00 82.44 121 ALA A CA 1
ATOM 961 C C . ALA A 1 121 ? 4.939 6.839 6.336 1.00 82.44 121 ALA A C 1
ATOM 963 O O . ALA A 1 121 ? 4.514 5.856 6.942 1.00 82.44 121 ALA A O 1
ATOM 964 N N . TYR A 1 122 ? 5.931 6.747 5.444 1.00 82.94 122 TYR A N 1
ATOM 965 C CA . TYR A 1 122 ? 6.565 5.480 5.078 1.00 82.94 122 TYR A CA 1
ATOM 966 C C . TYR A 1 122 ? 7.253 4.799 6.271 1.00 82.94 122 TYR A C 1
ATOM 968 O O . TYR A 1 122 ? 7.007 3.625 6.550 1.00 82.94 122 TYR A O 1
ATOM 976 N N . TYR A 1 123 ? 8.113 5.524 6.993 1.00 82.69 123 TYR A N 1
ATOM 977 C CA . TYR A 1 123 ? 8.890 4.950 8.094 1.00 82.69 123 TYR A CA 1
ATOM 978 C C . TYR A 1 123 ? 8.042 4.701 9.350 1.00 82.69 123 TYR A C 1
ATOM 980 O O . TYR A 1 123 ? 8.294 3.728 10.065 1.00 82.69 123 TYR A O 1
ATOM 988 N N . ALA A 1 124 ? 7.025 5.529 9.602 1.00 85.38 124 ALA A N 1
ATOM 989 C CA . ALA A 1 124 ? 6.054 5.302 10.666 1.00 85.38 124 ALA A CA 1
ATOM 990 C C . ALA A 1 124 ? 5.233 4.036 10.396 1.00 85.38 124 ALA A C 1
ATOM 992 O O . ALA A 1 124 ? 5.159 3.184 11.273 1.00 85.38 124 ALA A O 1
ATOM 993 N N . GLY A 1 125 ? 4.715 3.848 9.176 1.00 82.19 125 GLY A N 1
ATOM 994 C CA . GLY A 1 125 ? 3.936 2.656 8.811 1.00 82.19 125 GLY A CA 1
ATOM 995 C C . GLY A 1 125 ? 4.720 1.337 8.862 1.00 82.19 125 GLY A C 1
ATOM 996 O O . GLY A 1 125 ? 4.128 0.274 8.998 1.00 82.19 125 GLY A O 1
ATOM 997 N N . GLN A 1 126 ? 6.053 1.387 8.788 1.00 81.12 126 GLN A N 1
ATOM 998 C CA . GLN A 1 126 ? 6.923 0.220 9.001 1.00 81.12 126 GLN A CA 1
ATOM 999 C C . GLN A 1 126 ? 7.167 -0.073 10.490 1.00 81.12 126 GLN A C 1
ATOM 1001 O O . GLN A 1 126 ? 7.505 -1.196 10.855 1.00 81.12 126 GLN A O 1
ATOM 1006 N N . SER A 1 127 ? 7.058 0.952 11.339 1.00 81.38 127 SER A N 1
ATOM 1007 C CA . SER A 1 127 ? 7.482 0.912 12.743 1.00 81.38 127 SER A CA 1
ATOM 1008 C C . SER A 1 127 ? 6.309 0.838 13.724 1.00 81.38 127 SER A C 1
ATOM 1010 O O . SER A 1 127 ? 6.495 0.408 14.862 1.00 81.38 127 SER A O 1
ATOM 1012 N N . ILE A 1 128 ? 5.123 1.277 13.302 1.00 86.75 128 ILE A N 1
ATOM 1013 C CA . ILE A 1 128 ? 3.897 1.354 14.093 1.00 86.75 128 ILE A CA 1
ATOM 1014 C C . ILE A 1 128 ? 2.859 0.445 13.452 1.00 86.75 128 ILE A C 1
ATOM 1016 O O . ILE A 1 128 ? 2.421 0.680 12.329 1.00 86.75 128 ILE A O 1
ATOM 1020 N N . ASP A 1 129 ? 2.420 -0.548 14.214 1.00 88.75 129 ASP A N 1
ATOM 1021 C CA . ASP A 1 129 ? 1.298 -1.403 13.851 1.00 88.75 129 ASP A CA 1
ATOM 1022 C C . ASP A 1 129 ? 0.085 -1.030 14.707 1.00 88.75 129 ASP A C 1
ATOM 1024 O O . ASP A 1 129 ? -0.059 -1.489 15.841 1.00 88.75 129 ASP A O 1
ATOM 1028 N N . LEU A 1 130 ? -0.778 -0.163 14.170 1.00 88.19 130 LEU A N 1
ATOM 1029 C CA . LEU A 1 130 ? -2.031 0.212 14.832 1.00 88.19 130 LEU A CA 1
ATOM 1030 C C . LEU A 1 130 ? -3.003 -0.977 14.951 1.00 88.19 130 LEU A C 1
ATOM 1032 O O . LEU A 1 130 ? -3.864 -0.959 15.823 1.00 88.19 130 LEU A O 1
ATOM 1036 N N . GLY A 1 131 ? -2.871 -2.016 14.116 1.00 87.38 131 GLY A N 1
ATOM 1037 C CA . GLY A 1 131 ? -3.698 -3.224 14.199 1.00 87.38 131 GLY A CA 1
ATOM 1038 C C . GLY A 1 131 ? -3.352 -4.106 15.401 1.00 87.38 131 GLY A C 1
ATOM 1039 O O . GLY A 1 131 ? -4.202 -4.843 15.888 1.00 87.38 131 GLY A O 1
ATOM 1040 N N . ALA A 1 132 ? -2.133 -3.981 15.931 1.00 89.00 132 ALA A N 1
ATOM 1041 C CA . ALA A 1 132 ? -1.695 -4.638 17.161 1.00 89.00 132 ALA A CA 1
ATOM 1042 C C . ALA A 1 132 ? -2.032 -3.833 18.435 1.00 89.00 132 ALA A C 1
ATOM 1044 O O . ALA A 1 132 ? -1.416 -4.043 19.485 1.00 89.00 132 ALA A O 1
ATOM 1045 N N . ALA A 1 133 ? -2.966 -2.880 18.352 1.00 93.44 133 ALA A N 1
ATOM 1046 C CA . ALA A 1 133 ? -3.394 -2.076 19.487 1.00 93.44 133 ALA A CA 1
ATOM 1047 C C . ALA A 1 133 ? -4.039 -2.931 20.588 1.00 93.44 133 ALA A C 1
ATOM 1049 O O . ALA A 1 133 ? -4.846 -3.820 20.324 1.00 93.44 133 ALA A O 1
ATOM 1050 N N . THR A 1 134 ? -3.734 -2.612 21.845 1.00 95.00 134 THR A N 1
ATOM 1051 C CA . THR A 1 134 ? -4.351 -3.247 23.017 1.00 95.00 134 THR A CA 1
ATOM 1052 C C . THR A 1 134 ? -5.122 -2.230 23.841 1.00 95.00 134 THR A C 1
ATOM 1054 O O . THR A 1 134 ? -4.678 -1.090 23.985 1.00 95.00 134 THR A O 1
ATOM 1057 N N . LEU A 1 135 ? -6.234 -2.658 24.434 1.00 96.69 135 LEU A N 1
ATOM 1058 C CA . LEU A 1 135 ? -7.086 -1.827 25.279 1.00 96.69 135 LEU A CA 1
ATOM 1059 C C . LEU A 1 135 ? -6.834 -2.112 26.764 1.00 96.69 135 LEU A C 1
ATOM 1061 O O . LEU A 1 135 ? -6.709 -3.273 27.154 1.00 96.69 135 LEU A O 1
ATOM 1065 N N . SER A 1 136 ? -6.772 -1.068 27.589 1.00 95.94 136 SER A N 1
ATOM 1066 C CA . SER A 1 136 ? -6.755 -1.192 29.050 1.00 95.94 136 SER A CA 1
ATOM 1067 C C . SER A 1 136 ? -8.121 -1.601 29.610 1.00 95.94 136 SER A C 1
ATOM 1069 O O . SER A 1 136 ? -9.126 -1.654 28.896 1.00 95.94 136 SER A O 1
ATOM 1071 N N . ASP A 1 137 ? -8.185 -1.804 30.926 1.00 96.00 137 ASP A N 1
ATOM 1072 C CA . ASP A 1 137 ? -9.459 -1.726 31.635 1.00 96.00 137 ASP A CA 1
ATOM 1073 C C . ASP A 1 137 ? -10.055 -0.314 31.541 1.00 96.00 137 ASP A C 1
ATOM 1075 O O . ASP A 1 137 ? -9.344 0.666 31.293 1.00 96.00 137 ASP A O 1
ATOM 1079 N N . TYR A 1 138 ? -11.378 -0.240 31.678 1.00 96.81 138 TYR A N 1
ATOM 1080 C CA . TYR A 1 138 ? -12.133 1.005 31.595 1.00 96.81 138 TYR A CA 1
ATOM 1081 C C . TYR A 1 138 ? -11.953 1.826 32.875 1.00 96.81 138 TYR A C 1
ATOM 1083 O O . TYR A 1 138 ? -12.147 1.300 33.972 1.00 96.81 138 TYR A O 1
ATOM 1091 N N . ASP A 1 139 ? -11.621 3.107 32.737 1.00 94.06 139 ASP A N 1
ATOM 1092 C CA . ASP A 1 139 ? -11.592 4.062 33.845 1.00 94.06 139 ASP A CA 1
ATOM 1093 C C . ASP A 1 139 ? -12.952 4.771 33.914 1.00 94.06 139 ASP A C 1
ATOM 1095 O O . ASP A 1 139 ? -13.250 5.645 33.098 1.00 94.06 139 ASP A O 1
ATOM 1099 N N . ALA A 1 140 ? -13.794 4.358 34.865 1.00 90.88 140 ALA A N 1
ATOM 1100 C CA . ALA A 1 140 ? -15.153 4.876 35.007 1.00 90.88 140 ALA A CA 1
ATOM 1101 C C . ALA A 1 140 ? -15.200 6.328 35.508 1.00 90.88 140 ALA A C 1
ATOM 1103 O O . ALA A 1 140 ? -16.092 7.066 35.102 1.00 90.88 140 ALA A O 1
ATOM 1104 N N . ASP A 1 141 ? -14.230 6.755 36.325 1.00 91.38 141 ASP A N 1
ATOM 1105 C CA . ASP A 1 141 ? -14.163 8.134 36.828 1.00 91.38 141 ASP A CA 1
ATOM 1106 C C . ASP A 1 141 ? -13.771 9.111 35.713 1.00 91.38 141 ASP A C 1
ATOM 1108 O O . ASP A 1 141 ? -14.175 10.276 35.716 1.00 91.38 141 ASP A O 1
ATOM 1112 N N . LYS A 1 142 ? -12.968 8.644 34.749 1.00 88.00 142 LYS A N 1
ATOM 1113 C CA . LYS A 1 142 ? -12.537 9.442 33.594 1.00 88.00 142 LYS A CA 1
ATOM 1114 C C . LYS A 1 142 ? -13.354 9.203 32.328 1.00 88.00 142 LYS A C 1
ATOM 1116 O O . LYS A 1 142 ? -13.138 9.926 31.355 1.00 88.00 142 LYS A O 1
ATOM 1121 N N . GLU A 1 143 ? -14.245 8.223 32.316 1.00 90.31 143 GLU A N 1
ATOM 1122 C CA . GLU A 1 143 ? -14.985 7.768 31.135 1.00 90.31 143 GLU A CA 1
ATOM 1123 C C . GLU A 1 143 ? -14.088 7.506 29.913 1.00 90.31 143 GLU A C 1
ATOM 1125 O O . GLU A 1 143 ? -14.296 8.031 28.811 1.00 90.31 143 GLU A O 1
ATOM 1130 N N . GLU A 1 144 ? -13.009 6.746 30.115 1.00 94.12 144 GLU A N 1
ATOM 1131 C CA . GLU A 1 144 ? -12.035 6.492 29.055 1.00 94.12 144 GLU A CA 1
ATOM 1132 C C . GLU A 1 144 ? -11.402 5.104 29.099 1.00 94.12 144 GLU A C 1
ATOM 1134 O O . GLU A 1 144 ? -11.293 4.459 30.141 1.00 94.12 144 GLU A O 1
ATOM 1139 N N . PHE A 1 145 ? -10.918 4.675 27.935 1.00 95.69 145 PHE A N 1
ATOM 1140 C CA . PHE A 1 145 ? -9.936 3.603 27.829 1.00 95.69 145 PHE A CA 1
ATOM 1141 C C . PHE A 1 145 ? -8.579 4.166 27.413 1.00 95.69 145 PHE A C 1
ATOM 1143 O O . PHE A 1 145 ? -8.493 5.173 26.702 1.00 95.69 145 PHE A O 1
ATOM 1150 N N . THR A 1 146 ? -7.512 3.461 27.786 1.00 94.75 146 THR A N 1
ATOM 1151 C CA . THR A 1 146 ? -6.178 3.666 27.220 1.00 94.75 146 THR A CA 1
ATOM 1152 C C . THR A 1 146 ? -5.908 2.619 26.145 1.00 94.75 146 THR A C 1
ATOM 1154 O O . THR A 1 146 ? -5.955 1.416 26.395 1.00 94.75 146 THR A O 1
ATOM 1157 N N . ILE A 1 147 ? -5.589 3.088 24.946 1.00 94.56 147 ILE A N 1
ATOM 1158 C CA . ILE A 1 147 ? -5.110 2.302 23.818 1.00 94.56 147 ILE A CA 1
ATOM 1159 C C . ILE A 1 147 ? -3.581 2.347 23.823 1.00 94.56 147 ILE A C 1
ATOM 1161 O O . ILE A 1 147 ? -2.962 3.413 23.768 1.00 94.56 147 ILE A O 1
ATOM 1165 N N . THR A 1 148 ? -2.963 1.173 23.873 1.00 93.56 148 THR A N 1
ATOM 1166 C CA . THR A 1 148 ? -1.509 1.019 23.807 1.00 93.56 148 THR A CA 1
ATOM 1167 C C . THR A 1 148 ? -1.118 0.448 22.455 1.00 93.56 148 THR A C 1
ATOM 1169 O O . THR A 1 148 ? -1.622 -0.594 22.045 1.00 93.56 148 THR A O 1
ATOM 1172 N N . VAL A 1 149 ? -0.191 1.122 21.775 1.00 92.25 149 VAL A N 1
ATOM 1173 C CA . VAL A 1 149 ? 0.409 0.663 20.520 1.00 92.25 149 VAL A CA 1
ATOM 1174 C C . VAL A 1 149 ? 1.920 0.704 20.671 1.00 92.25 149 VAL A C 1
ATOM 1176 O O . VAL A 1 149 ? 2.488 1.710 21.103 1.00 92.25 149 VAL A O 1
ATOM 1179 N N . LYS A 1 150 ? 2.598 -0.387 20.308 1.00 88.56 150 LYS A N 1
ATOM 1180 C CA . LYS A 1 150 ? 4.061 -0.439 20.364 1.00 88.56 150 LYS A CA 1
ATOM 1181 C C . LYS A 1 150 ? 4.658 0.667 19.488 1.00 88.56 150 LYS A C 1
ATOM 1183 O O . LYS A 1 150 ? 4.349 0.767 18.307 1.00 88.56 150 LYS A O 1
ATOM 1188 N N . GLY A 1 151 ? 5.543 1.473 20.072 1.00 85.06 151 GLY A N 1
ATOM 1189 C CA . GLY A 1 151 ? 6.209 2.579 19.375 1.00 85.06 151 GLY A CA 1
ATOM 1190 C C . GLY A 1 151 ? 5.490 3.927 19.474 1.00 85.06 151 GLY A C 1
ATOM 1191 O O . GLY A 1 151 ? 6.080 4.930 19.082 1.00 85.06 151 GLY A O 1
ATOM 1192 N N . LEU A 1 152 ? 4.286 3.975 20.053 1.00 87.69 152 LEU A N 1
ATOM 1193 C CA . LEU A 1 152 ? 3.564 5.209 20.362 1.00 87.69 152 LEU A CA 1
ATOM 1194 C C . LEU A 1 152 ? 3.465 5.438 21.876 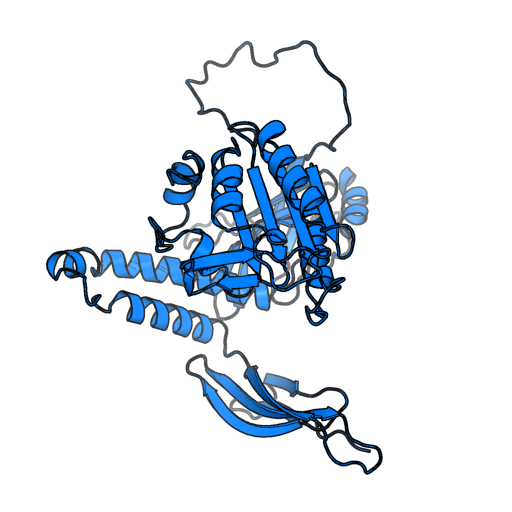1.00 87.69 152 LEU A C 1
ATOM 1196 O O . LEU A 1 152 ? 3.639 4.523 22.682 1.00 87.69 152 LEU A O 1
ATOM 1200 N N . GLY A 1 153 ? 3.194 6.688 22.261 1.00 85.00 153 GLY A N 1
ATOM 1201 C CA . GLY A 1 153 ? 2.711 6.997 23.607 1.00 85.00 153 GLY A CA 1
ATOM 1202 C C . GLY A 1 153 ? 1.289 6.459 23.827 1.00 85.00 153 GLY A C 1
ATOM 1203 O O . GLY A 1 153 ? 0.621 6.109 22.852 1.00 85.00 153 GLY A O 1
ATOM 1204 N N . PRO A 1 154 ? 0.816 6.387 25.085 1.00 88.44 154 PRO A N 1
ATOM 1205 C CA . PRO A 1 154 ? -0.548 5.956 25.371 1.00 88.44 154 PRO A CA 1
ATOM 1206 C C . PRO A 1 154 ? -1.547 6.893 24.687 1.00 88.44 154 PRO A C 1
ATOM 1208 O O . PRO A 1 154 ? -1.477 8.112 24.849 1.00 88.44 154 PRO A O 1
ATOM 1211 N N . LEU A 1 155 ? -2.474 6.315 23.930 1.00 90.56 155 LEU A N 1
ATOM 1212 C CA . LEU A 1 155 ? -3.575 7.031 23.298 1.00 90.56 155 LEU A CA 1
ATOM 1213 C C . LEU A 1 155 ? -4.816 6.829 24.163 1.00 90.56 155 LEU A C 1
ATOM 1215 O O . LEU A 1 155 ? -5.034 5.737 24.675 1.00 90.56 155 LEU A O 1
ATOM 1219 N N . ARG A 1 156 ? -5.644 7.853 24.344 1.00 91.06 156 ARG A N 1
ATOM 1220 C CA . ARG A 1 156 ? -6.900 7.709 25.098 1.00 91.06 156 ARG A CA 1
ATOM 1221 C C . ARG A 1 156 ? -8.084 7.662 24.152 1.00 91.06 156 ARG A C 1
ATOM 1223 O O . ARG A 1 156 ? -8.015 8.223 23.065 1.00 91.06 156 ARG A O 1
ATOM 1230 N N . VAL A 1 157 ? -9.187 7.064 24.575 1.00 93.38 157 VAL A N 1
ATOM 1231 C CA . VAL A 1 157 ? -10.485 7.182 23.900 1.00 93.38 157 VAL A CA 1
ATOM 1232 C C . VAL A 1 157 ? -11.558 7.481 24.933 1.00 93.38 157 VAL A C 1
ATOM 1234 O O . VAL A 1 157 ? -11.689 6.740 25.906 1.00 93.38 157 VAL A O 1
ATOM 1237 N N . LYS A 1 158 ? -12.315 8.565 24.729 1.00 88.19 158 LYS A N 1
ATOM 1238 C CA . LYS A 1 158 ? -13.476 8.889 25.567 1.00 88.19 158 LYS A CA 1
ATOM 1239 C C . LYS A 1 158 ? -14.669 8.055 25.129 1.00 88.19 158 LYS A C 1
ATOM 1241 O O . LYS A 1 158 ? -15.059 8.093 23.961 1.00 88.19 158 LYS A O 1
ATOM 1246 N N . VAL A 1 159 ? -15.257 7.330 26.072 1.00 88.94 159 VAL A N 1
ATOM 1247 C CA . VAL A 1 159 ? -16.455 6.518 25.855 1.00 88.94 159 VAL A CA 1
ATOM 1248 C C . VAL A 1 159 ? -17.316 6.647 27.102 1.00 88.94 159 VAL A C 1
ATOM 1250 O O . VAL A 1 159 ? -16.850 6.294 28.173 1.00 88.94 159 VAL A O 1
ATOM 1253 N N . LEU A 1 160 ? -18.551 7.139 26.963 1.00 85.88 160 LEU A N 1
ATOM 1254 C CA . LEU A 1 160 ? -19.502 7.223 28.081 1.00 85.88 160 LEU A CA 1
ATOM 1255 C C . LEU A 1 160 ? -19.730 5.843 28.710 1.00 85.88 160 LEU A C 1
ATOM 1257 O O . LEU A 1 160 ? -19.736 4.842 27.986 1.00 85.88 160 LEU A O 1
ATOM 1261 N N . VAL A 1 161 ? -20.001 5.800 30.019 1.00 87.81 161 VAL A N 1
ATOM 1262 C CA . VAL A 1 161 ? -20.184 4.544 30.778 1.00 87.81 161 VAL A CA 1
ATOM 1263 C C . VAL A 1 161 ? -21.193 3.605 30.109 1.00 87.81 161 VAL A C 1
ATOM 1265 O O . VAL A 1 161 ? -20.888 2.430 29.907 1.00 87.81 161 VAL A O 1
ATOM 1268 N N . ASP A 1 162 ? -22.333 4.134 29.659 1.00 88.44 162 ASP A N 1
ATOM 1269 C CA . ASP A 1 162 ? -23.398 3.362 29.000 1.00 88.44 162 ASP A CA 1
ATOM 1270 C C . ASP A 1 162 ? -22.946 2.683 27.692 1.00 88.44 162 ASP A C 1
ATOM 1272 O O . ASP A 1 162 ? -23.529 1.696 27.250 1.00 88.44 162 ASP A O 1
ATOM 1276 N N . ASN A 1 163 ? -21.879 3.191 27.069 1.00 88.62 163 ASN A N 1
ATOM 1277 C CA . ASN A 1 163 ? -21.321 2.694 25.813 1.00 88.62 163 ASN A CA 1
ATOM 1278 C C . ASN A 1 163 ? -20.026 1.886 25.999 1.00 88.62 163 ASN A C 1
ATOM 1280 O O . ASN A 1 163 ? -19.532 1.295 25.033 1.00 88.62 163 ASN A O 1
ATOM 1284 N N . ALA A 1 164 ? -19.456 1.865 27.207 1.00 90.38 164 ALA A N 1
ATOM 1285 C CA . ALA A 1 164 ? -18.127 1.318 27.464 1.00 90.38 164 ALA A CA 1
ATOM 1286 C C . ALA A 1 164 ? -18.051 -0.191 27.197 1.00 90.38 164 ALA A C 1
ATOM 1288 O O . ALA A 1 164 ? -17.092 -0.665 26.585 1.00 90.38 164 ALA A O 1
ATOM 1289 N N . GLN A 1 165 ? -19.082 -0.945 27.595 1.00 92.81 165 GLN A N 1
ATOM 1290 C CA . GLN A 1 165 ? -19.133 -2.390 27.365 1.00 92.81 165 GLN A CA 1
ATOM 1291 C C . GLN A 1 165 ? -19.166 -2.723 25.866 1.00 92.81 165 GLN A C 1
ATOM 1293 O O . GLN A 1 165 ? -18.329 -3.489 25.391 1.00 92.81 165 GLN A O 1
ATOM 1298 N N . GLN A 1 166 ? -20.070 -2.092 25.109 1.00 90.50 166 GLN A N 1
ATOM 1299 C CA . GLN A 1 166 ? -20.185 -2.297 23.661 1.00 90.50 166 GLN A CA 1
ATOM 1300 C C . GLN A 1 166 ? -18.884 -1.930 22.935 1.00 90.50 166 GLN A C 1
ATOM 1302 O O . GLN A 1 166 ? -18.431 -2.653 22.047 1.00 90.50 166 GLN A O 1
ATOM 1307 N N . PHE A 1 167 ? -18.257 -0.816 23.326 1.00 93.19 167 PHE A N 1
ATOM 1308 C CA . PHE A 1 167 ? -16.974 -0.413 22.764 1.00 93.19 167 PHE A CA 1
ATOM 1309 C C . PHE A 1 167 ? -15.901 -1.482 23.008 1.00 93.19 167 PHE A C 1
ATOM 1311 O O . PHE A 1 167 ? -15.248 -1.909 22.054 1.00 93.19 167 PHE A O 1
ATOM 1318 N N . LYS A 1 168 ? -15.768 -1.969 24.251 1.00 94.75 168 LYS A N 1
ATOM 1319 C CA . LYS A 1 168 ? -14.802 -3.014 24.627 1.00 94.75 168 LYS A CA 1
ATOM 1320 C C . LYS A 1 168 ? -14.998 -4.299 23.819 1.00 94.75 168 LYS A C 1
ATOM 1322 O O . LYS A 1 168 ? -14.016 -4.875 23.360 1.00 94.75 168 LYS A O 1
ATOM 1327 N N . GLU A 1 169 ? -16.243 -4.717 23.604 1.00 92.38 169 GLU A N 1
ATOM 1328 C CA . GLU A 1 169 ? -16.584 -5.896 22.793 1.00 92.38 169 GLU A CA 1
ATOM 1329 C C . GLU A 1 169 ? -16.248 -5.707 21.304 1.00 92.38 169 GLU A C 1
ATOM 1331 O O . GLU A 1 169 ? -15.836 -6.655 20.638 1.00 92.38 169 GLU A O 1
ATOM 1336 N N . SER A 1 170 ? -16.373 -4.483 20.782 1.00 90.75 170 SER A N 1
ATOM 1337 C CA . SER A 1 170 ? -16.063 -4.160 19.381 1.00 90.75 170 SER A CA 1
ATOM 1338 C C . SER A 1 170 ? -14.574 -3.917 19.097 1.00 90.75 170 SER A C 1
ATOM 1340 O O . SER A 1 170 ? -14.142 -4.023 17.948 1.00 90.75 170 SER A O 1
ATOM 1342 N N . PHE A 1 171 ? -13.778 -3.610 20.126 1.00 92.75 171 PHE A N 1
ATOM 1343 C CA . PHE A 1 171 ? -12.377 -3.207 19.983 1.00 92.75 171 PHE A CA 1
ATOM 1344 C C . PHE A 1 171 ? -11.478 -4.229 19.259 1.00 92.75 171 PHE A C 1
ATOM 1346 O O . PHE A 1 171 ? -10.648 -3.801 18.462 1.00 92.75 171 PHE A O 1
ATOM 1353 N N . PRO A 1 172 ? -11.628 -5.560 19.428 1.00 91.25 172 PRO A N 1
ATOM 1354 C CA . PRO A 1 172 ? -10.822 -6.528 18.677 1.00 91.25 172 PRO A CA 1
ATOM 1355 C C . PRO A 1 172 ? -10.974 -6.441 17.148 1.00 91.25 172 PRO A C 1
ATOM 1357 O O . PRO A 1 172 ? -10.104 -6.917 16.425 1.00 91.25 172 PRO A O 1
ATOM 1360 N N . ALA A 1 173 ? -12.069 -5.852 16.654 1.00 87.81 173 ALA A N 1
ATOM 1361 C CA . ALA A 1 173 ? -12.344 -5.655 15.230 1.00 87.81 173 ALA A CA 1
ATOM 1362 C C . ALA A 1 173 ? -12.117 -4.201 14.771 1.00 87.81 173 ALA A C 1
ATOM 1364 O O . ALA A 1 173 ? -12.571 -3.816 13.691 1.00 87.81 173 ALA A O 1
ATOM 1365 N N . VAL A 1 174 ? -11.453 -3.383 15.594 1.00 89.44 174 VAL A N 1
ATOM 1366 C CA . VAL A 1 174 ? -11.248 -1.962 15.321 1.00 89.44 174 VAL A CA 1
ATOM 1367 C C . VAL A 1 174 ? -10.406 -1.744 14.065 1.00 89.44 174 VAL A C 1
ATOM 1369 O O . VAL A 1 174 ? -9.421 -2.440 13.817 1.00 89.44 174 VAL A O 1
ATOM 1372 N N . GLN A 1 175 ? -10.779 -0.742 13.274 1.00 86.62 175 GLN A N 1
ATOM 1373 C CA . GLN A 1 175 ? -10.003 -0.311 12.114 1.00 86.62 175 GLN A CA 1
ATOM 1374 C C . GLN A 1 175 ? -9.502 1.110 12.323 1.00 86.62 175 GLN A C 1
ATOM 1376 O O . GLN A 1 175 ? -10.274 2.000 12.674 1.00 86.62 175 GLN A O 1
ATOM 1381 N N . PHE A 1 176 ? -8.210 1.322 12.085 1.00 86.12 176 PHE A N 1
ATOM 1382 C CA . PHE A 1 176 ? -7.620 2.653 12.028 1.00 86.12 176 PHE A CA 1
ATOM 1383 C C . PHE A 1 176 ? -7.474 3.079 10.568 1.00 86.12 176 PHE A C 1
ATOM 1385 O O . PHE A 1 176 ? -6.817 2.408 9.773 1.00 86.12 176 PHE A O 1
ATOM 1392 N N . GLU A 1 177 ? -8.077 4.206 10.221 1.00 85.06 177 GLU A N 1
ATOM 1393 C CA . GLU A 1 177 ? -8.119 4.761 8.878 1.00 85.06 177 GLU A CA 1
ATOM 1394 C C . GLU A 1 177 ? -7.364 6.090 8.811 1.00 85.06 177 GLU A C 1
ATOM 1396 O O . GLU A 1 177 ? -7.416 6.914 9.728 1.00 85.06 177 GLU A O 1
ATOM 1401 N N . ASN A 1 178 ? -6.684 6.299 7.681 1.00 79.75 178 ASN A N 1
ATOM 1402 C CA . ASN A 1 178 ? -5.966 7.528 7.337 1.00 79.75 178 ASN A CA 1
ATOM 1403 C C . ASN A 1 178 ? -5.045 8.060 8.457 1.00 79.75 178 ASN A C 1
ATOM 1405 O O . ASN A 1 178 ? -5.171 9.230 8.830 1.00 79.75 178 ASN A O 1
ATOM 1409 N N . PRO A 1 179 ? -4.138 7.233 9.019 1.00 86.69 179 PRO A N 1
ATOM 1410 C CA . PRO A 1 179 ? -3.244 7.706 10.059 1.00 86.69 179 PRO A CA 1
ATOM 1411 C C . PRO A 1 179 ? -2.218 8.690 9.482 1.00 86.69 179 PRO A C 1
ATOM 1413 O O . PRO A 1 179 ? -1.531 8.403 8.500 1.00 86.69 179 PRO A O 1
ATOM 1416 N N . GLU A 1 180 ? -2.090 9.844 10.122 1.00 85.81 180 GLU A N 1
ATOM 1417 C CA . GLU A 1 180 ? -1.048 10.829 9.857 1.00 85.81 180 GLU A CA 1
ATOM 1418 C C . GLU A 1 180 ? -0.083 10.843 11.042 1.00 85.81 180 GLU A C 1
ATOM 1420 O O . GLU A 1 180 ? -0.503 10.825 12.201 1.00 85.81 180 GLU A O 1
ATOM 1425 N N . TYR A 1 181 ? 1.216 10.885 10.752 1.00 87.88 181 TYR A N 1
ATOM 1426 C CA . TYR A 1 181 ? 2.267 10.830 11.762 1.00 87.88 181 TYR A CA 1
ATOM 1427 C C . TYR A 1 181 ? 3.172 12.053 11.683 1.00 87.88 181 TYR A C 1
ATOM 1429 O O . TYR A 1 181 ? 3.354 12.658 10.625 1.00 87.88 181 TYR A O 1
ATOM 1437 N N . SER A 1 182 ? 3.811 12.354 12.804 1.00 86.56 182 SER A N 1
ATOM 1438 C CA . SER A 1 182 ? 4.949 13.260 12.897 1.00 86.56 182 SER A CA 1
ATOM 1439 C C . SER A 1 182 ? 6.117 12.554 13.579 1.00 86.56 182 SER A C 1
ATOM 1441 O O . SER A 1 182 ? 5.995 11.430 14.071 1.00 86.56 182 SER A O 1
ATOM 1443 N N . ILE A 1 183 ? 7.276 13.205 13.582 1.00 84.12 183 ILE A N 1
ATOM 1444 C CA . ILE A 1 183 ? 8.446 12.751 14.324 1.00 84.12 183 ILE A CA 1
ATOM 1445 C C . ILE A 1 183 ? 8.942 13.885 15.217 1.00 84.12 183 ILE A C 1
ATOM 1447 O O . ILE A 1 183 ? 9.160 14.999 14.747 1.00 84.12 183 ILE A O 1
ATOM 1451 N N . THR A 1 184 ? 9.103 13.600 16.506 1.00 80.75 184 THR A N 1
ATOM 1452 C CA . THR A 1 184 ? 9.643 14.534 17.505 1.00 80.75 184 THR A CA 1
ATOM 1453 C C . THR A 1 184 ? 10.625 13.769 18.384 1.00 80.75 184 THR A C 1
ATOM 1455 O O . THR A 1 184 ? 10.307 12.669 18.832 1.00 80.75 184 THR A O 1
ATOM 1458 N N . ASP A 1 185 ? 11.827 14.310 18.598 1.00 80.81 185 ASP A N 1
ATOM 1459 C CA . ASP A 1 185 ? 12.882 13.683 19.418 1.00 80.81 185 ASP A CA 1
ATOM 1460 C C . ASP A 1 185 ? 13.143 12.203 19.069 1.00 80.81 185 ASP A C 1
ATOM 1462 O O . ASP A 1 185 ? 13.302 11.340 19.937 1.00 80.81 185 ASP A O 1
ATOM 1466 N N . GLY A 1 186 ? 13.108 11.890 17.770 1.00 79.50 186 GLY A N 1
ATOM 1467 C CA . GLY A 1 186 ? 13.372 10.551 17.241 1.00 79.50 186 GLY A CA 1
ATOM 1468 C C . GLY A 1 186 ? 12.281 9.519 17.402 1.00 79.50 186 GLY A C 1
ATOM 1469 O O . GLY A 1 186 ? 12.469 8.362 17.020 1.00 79.50 186 GLY A O 1
ATOM 1470 N N . LYS A 1 187 ? 11.130 9.924 17.931 1.00 84.94 187 LYS A N 1
ATOM 1471 C CA . LYS A 1 187 ? 9.975 9.056 18.107 1.00 84.94 187 LYS A CA 1
ATOM 1472 C C . LYS A 1 187 ? 8.848 9.509 17.205 1.00 84.94 187 LYS A C 1
ATOM 1474 O O . LYS A 1 187 ? 8.571 10.702 17.080 1.00 84.94 187 LYS A O 1
ATOM 1479 N N . PHE A 1 188 ? 8.201 8.533 16.583 1.00 88.81 188 PHE A N 1
ATOM 1480 C CA . PHE A 1 188 ? 6.976 8.788 15.855 1.00 88.81 188 PHE A CA 1
ATOM 1481 C C . PHE A 1 188 ? 5.845 9.097 16.827 1.00 88.81 188 PHE A C 1
ATOM 1483 O O . PHE A 1 188 ? 5.736 8.502 17.901 1.00 88.81 188 PHE A O 1
ATOM 1490 N N . THR A 1 189 ? 4.996 10.025 16.423 1.00 88.69 189 THR A N 1
ATOM 1491 C CA . THR A 1 189 ? 3.769 10.384 17.123 1.00 88.69 189 THR A CA 1
ATOM 1492 C C . THR A 1 189 ? 2.620 10.363 16.135 1.00 88.69 189 THR A C 1
ATOM 1494 O O . THR A 1 189 ? 2.793 10.710 14.967 1.00 88.69 189 THR A O 1
ATOM 1497 N N . LEU A 1 190 ? 1.457 9.905 16.590 1.00 88.19 190 LEU A N 1
ATOM 1498 C CA . LEU A 1 190 ? 0.234 9.979 15.806 1.00 88.19 190 LEU A CA 1
ATOM 1499 C C . LEU A 1 190 ? -0.271 11.423 15.865 1.00 88.19 190 LEU A C 1
ATOM 1501 O O . LEU A 1 190 ? -0.383 11.978 16.952 1.00 88.19 190 LEU A O 1
ATOM 1505 N N . GLU A 1 191 ? -0.540 12.028 14.713 1.00 84.56 191 GLU A N 1
ATOM 1506 C CA . GLU A 1 191 ? -1.105 13.378 14.606 1.00 84.56 191 GLU A CA 1
ATOM 1507 C C . GLU A 1 191 ? -2.598 13.341 14.318 1.00 84.56 191 GLU A C 1
ATOM 1509 O O . GLU A 1 191 ? -3.353 14.180 14.802 1.00 84.56 191 GLU A O 1
ATOM 1514 N N . LYS A 1 192 ? -3.038 12.354 13.540 1.00 83.56 192 LYS A N 1
ATOM 1515 C CA . LYS A 1 192 ? -4.442 12.177 13.196 1.00 83.56 192 LYS A CA 1
ATOM 1516 C C . LYS A 1 192 ? -4.721 10.726 12.863 1.00 83.56 192 LYS A C 1
ATOM 1518 O O . LYS A 1 192 ? -3.880 10.064 12.269 1.00 83.56 192 LYS A O 1
ATOM 1523 N N . ALA A 1 193 ? -5.897 10.242 13.232 1.00 87.19 193 ALA A N 1
ATOM 1524 C CA . ALA A 1 193 ? -6.429 8.974 12.750 1.00 87.19 193 ALA A CA 1
ATOM 1525 C C . ALA A 1 193 ? -7.939 8.943 12.950 1.00 87.19 193 ALA A C 1
ATOM 1527 O O . ALA A 1 193 ? -8.464 9.578 13.866 1.00 87.19 193 ALA A O 1
ATOM 1528 N N . VAL A 1 194 ? -8.618 8.159 12.125 1.00 84.44 194 VAL A N 1
ATOM 1529 C CA . VAL A 1 194 ? -10.004 7.766 12.363 1.00 84.44 194 VAL A CA 1
ATOM 1530 C C . VAL A 1 194 ? -10.002 6.335 12.877 1.00 84.44 194 VAL A C 1
ATOM 1532 O O . VAL A 1 194 ? -9.356 5.475 12.294 1.00 84.44 194 VAL A O 1
ATOM 1535 N N . MET A 1 195 ? -10.693 6.076 13.976 1.00 90.56 195 MET A N 1
ATOM 1536 C CA . MET A 1 195 ? -10.850 4.751 14.556 1.00 90.56 195 MET A CA 1
ATOM 1537 C C . MET A 1 195 ? -12.312 4.332 14.451 1.00 90.56 195 MET A C 1
ATOM 1539 O O . MET A 1 195 ? -13.205 5.056 14.882 1.00 90.56 195 MET A O 1
ATOM 1543 N N . VAL A 1 196 ? -12.554 3.157 13.888 1.00 87.62 196 VAL A N 1
ATOM 1544 C CA . VAL A 1 196 ? -13.893 2.614 13.664 1.00 87.62 196 VAL A CA 1
ATOM 1545 C C . VAL A 1 196 ? -14.067 1.406 14.565 1.00 87.62 196 VAL A C 1
ATOM 1547 O O . VAL A 1 196 ? -13.410 0.387 14.360 1.00 87.62 196 VAL A O 1
ATOM 1550 N N . ALA A 1 197 ? -14.934 1.530 15.566 1.00 86.50 197 ALA A N 1
ATOM 1551 C CA . ALA A 1 197 ? -15.229 0.482 16.536 1.00 86.50 197 ALA A CA 1
ATOM 1552 C C . ALA A 1 197 ? -16.718 0.122 16.434 1.00 86.50 197 ALA A C 1
ATOM 1554 O O . ALA A 1 197 ? -17.596 0.863 16.884 1.00 86.50 197 ALA A O 1
ATOM 1555 N N . GLY A 1 198 ? -17.007 -0.993 15.757 1.00 84.50 198 GLY A N 1
ATOM 1556 C CA . GLY A 1 198 ? -18.374 -1.375 15.405 1.00 84.50 198 GLY A CA 1
ATOM 1557 C C . GLY A 1 198 ? -19.029 -0.353 14.470 1.00 84.50 198 GLY A C 1
ATOM 1558 O O . GLY A 1 198 ? -18.551 -0.111 13.366 1.00 84.50 198 GLY A O 1
ATOM 1559 N N . GLU A 1 199 ? -20.129 0.246 14.923 1.00 83.50 199 GLU A N 1
ATOM 1560 C CA . GLU A 1 199 ? -20.881 1.275 14.189 1.00 83.50 199 GLU A CA 1
ATOM 1561 C C . GLU A 1 199 ? -20.452 2.696 14.574 1.00 83.50 199 GLU A C 1
ATOM 1563 O O . GLU A 1 199 ? -21.030 3.656 14.082 1.00 83.50 199 GLU A O 1
ATOM 1568 N N . LYS A 1 200 ? -19.455 2.872 15.446 1.00 83.00 200 LYS A N 1
ATOM 1569 C CA . LYS A 1 200 ? -19.029 4.193 15.921 1.00 83.00 200 LYS A CA 1
ATOM 1570 C C . LYS A 1 200 ? -17.701 4.593 15.303 1.00 83.00 200 LYS A C 1
ATOM 1572 O O . LYS A 1 200 ? -16.777 3.787 15.189 1.00 83.00 200 LYS A O 1
ATOM 1577 N N . GLU A 1 201 ? -17.617 5.858 14.922 1.00 84.56 201 GLU A N 1
ATOM 1578 C CA . GLU A 1 201 ? -16.403 6.475 14.412 1.00 84.56 201 GLU A CA 1
ATOM 1579 C C . GLU A 1 201 ? -15.833 7.426 15.460 1.00 84.56 201 GLU A C 1
ATOM 1581 O O . GLU A 1 201 ? -16.571 8.187 16.089 1.00 84.56 201 GLU A O 1
ATOM 1586 N N . TYR A 1 202 ? -14.518 7.378 15.641 1.00 86.88 202 TYR A N 1
ATOM 1587 C CA . TYR A 1 202 ? -13.780 8.208 16.574 1.00 86.88 202 TYR A CA 1
ATOM 1588 C C . TYR A 1 202 ? -12.648 8.926 15.847 1.00 86.88 202 TYR A C 1
ATOM 1590 O O . TYR A 1 202 ? -11.844 8.294 15.164 1.00 86.88 202 TYR A O 1
ATOM 1598 N N . LEU A 1 203 ? -12.537 10.237 16.028 1.00 80.88 203 LEU A N 1
ATOM 1599 C CA . LEU A 1 203 ? -11.473 11.049 15.453 1.00 80.88 203 LEU A CA 1
ATOM 1600 C C . LEU A 1 203 ? -10.419 11.362 16.516 1.00 80.88 203 LEU A C 1
ATOM 1602 O O . LEU A 1 203 ? -10.740 11.829 17.609 1.00 80.88 203 LEU A O 1
ATOM 1606 N N . PHE A 1 204 ? -9.158 11.141 16.162 1.00 84.25 204 PHE A N 1
ATOM 1607 C CA . PHE A 1 204 ? -7.995 11.612 16.901 1.00 84.25 204 PHE A CA 1
ATOM 1608 C C . PHE A 1 204 ? -7.345 12.769 16.149 1.00 84.25 204 PHE A C 1
ATOM 1610 O O . PHE A 1 204 ? -7.131 12.675 14.939 1.00 84.25 204 PHE A O 1
ATOM 1617 N N . LEU A 1 205 ? -7.005 13.831 16.878 1.00 75.69 205 LEU A N 1
ATOM 1618 C CA . LEU A 1 205 ? -6.211 14.965 16.410 1.00 75.69 205 LEU A CA 1
ATOM 1619 C C . LEU A 1 205 ? -5.247 15.371 17.531 1.00 75.69 205 LEU A C 1
ATOM 1621 O O . LEU A 1 205 ? -5.699 15.734 18.615 1.00 75.69 205 LEU A O 1
ATOM 1625 N N . SER A 1 206 ? -3.939 15.340 17.278 1.00 72.88 206 SER A N 1
ATOM 1626 C CA . SER A 1 206 ? -2.937 15.831 18.229 1.00 72.88 206 SER A CA 1
ATOM 1627 C C . SER A 1 206 ? -2.762 17.343 18.074 1.00 72.88 206 SER A C 1
ATOM 1629 O O . SER A 1 206 ? -2.587 17.879 16.976 1.00 72.88 206 SER A O 1
ATOM 1631 N N . SER A 1 207 ? -2.823 18.070 19.191 1.00 56.81 207 SER A N 1
ATOM 1632 C CA . SER A 1 207 ? -2.659 19.525 19.224 1.00 56.81 207 SER A CA 1
ATOM 1633 C C . SER A 1 207 ? -1.180 19.917 19.301 1.00 56.81 207 SER A C 1
ATOM 1635 O O . SER A 1 207 ? -0.744 20.554 20.262 1.00 56.81 207 SER A O 1
ATOM 1637 N N . ARG A 1 208 ? -0.364 19.528 18.316 1.00 53.44 208 ARG A N 1
ATOM 1638 C CA . ARG A 1 208 ? 1.042 19.958 18.240 1.00 53.44 208 ARG A CA 1
ATOM 1639 C C . ARG A 1 208 ? 1.262 20.975 17.129 1.00 53.44 208 ARG A C 1
ATOM 1641 O O . ARG A 1 208 ? 1.952 20.731 16.145 1.00 53.44 208 ARG A O 1
ATOM 1648 N N . LYS A 1 209 ? 0.749 22.188 17.339 1.00 42.22 209 LYS A N 1
ATOM 1649 C CA . LYS A 1 209 ? 1.424 23.398 16.850 1.00 42.22 209 LYS A CA 1
ATOM 1650 C C . LYS A 1 209 ? 1.718 24.300 18.040 1.00 42.22 209 LYS A C 1
ATOM 1652 O O . LYS A 1 209 ? 0.870 24.521 18.892 1.00 42.22 209 LYS A O 1
ATOM 1657 N N . SER A 1 210 ? 2.976 24.714 18.125 1.00 37.62 210 SER A N 1
ATOM 1658 C CA . SER A 1 210 ? 3.581 25.422 19.248 1.00 37.62 210 SER A CA 1
ATOM 1659 C C . SER A 1 210 ? 2.790 26.650 19.706 1.00 37.62 210 SER A C 1
ATOM 1661 O O . SER A 1 210 ? 2.448 27.489 18.876 1.00 37.62 210 SER A O 1
ATOM 1663 N N . GLY A 1 211 ? 2.669 26.822 21.025 1.00 39.56 211 GLY A N 1
ATOM 1664 C CA . GLY A 1 211 ? 2.550 28.145 21.643 1.00 39.56 211 GLY A CA 1
ATOM 1665 C C . GLY A 1 211 ? 1.213 28.523 22.272 1.00 39.56 211 GLY A C 1
ATOM 1666 O O . GLY A 1 211 ? 1.153 29.623 22.807 1.00 39.56 211 GLY A O 1
ATOM 1667 N N . ASP A 1 212 ? 0.195 27.660 22.269 1.00 36.91 212 ASP A N 1
ATOM 1668 C CA . ASP A 1 212 ? -1.108 27.997 22.858 1.00 36.91 212 ASP A CA 1
ATOM 1669 C C . ASP A 1 212 ? -1.431 27.155 24.099 1.00 36.91 212 ASP A C 1
ATOM 1671 O O . ASP A 1 212 ? -1.131 25.959 24.165 1.00 36.91 212 ASP A O 1
ATOM 1675 N N . SER A 1 213 ? -2.010 27.798 25.113 1.00 33.56 213 SER A N 1
ATOM 1676 C CA . SER A 1 213 ? -2.338 27.205 26.417 1.00 33.56 213 SER A CA 1
ATOM 1677 C C . SER A 1 213 ? -3.537 26.250 26.387 1.00 33.56 213 SER A C 1
ATOM 1679 O O . SER A 1 213 ? -3.791 25.578 27.385 1.00 33.56 213 SER A O 1
ATOM 1681 N N . ASP A 1 214 ? -4.216 26.123 25.247 1.00 39.75 214 ASP A N 1
ATOM 1682 C CA . ASP A 1 214 ? -5.350 25.219 25.046 1.00 39.75 214 ASP A CA 1
ATOM 1683 C C . ASP A 1 214 ? -4.891 23.901 24.410 1.00 39.75 214 ASP A C 1
ATOM 1685 O O . ASP A 1 214 ? -4.987 23.664 23.205 1.00 39.75 214 ASP A O 1
ATOM 1689 N N . ARG A 1 215 ? -4.347 23.011 25.246 1.00 47.38 215 ARG A N 1
ATOM 1690 C CA . ARG A 1 215 ? -4.011 21.640 24.837 1.00 47.38 215 ARG A CA 1
ATOM 1691 C C . ARG A 1 215 ? -5.298 20.832 24.661 1.00 47.38 215 ARG A C 1
ATOM 1693 O O . ARG A 1 215 ? -5.965 20.533 25.651 1.00 47.38 215 ARG A O 1
ATOM 1700 N N . ILE A 1 216 ? -5.607 20.405 23.437 1.00 45.47 216 ILE A N 1
ATOM 1701 C CA . ILE A 1 216 ? -6.593 19.338 23.221 1.00 45.47 216 ILE A CA 1
ATOM 1702 C C . ILE A 1 216 ? -5.893 18.025 23.607 1.00 45.47 216 ILE A C 1
ATOM 1704 O O . ILE A 1 216 ? -4.799 17.758 23.108 1.00 45.47 216 ILE A O 1
ATOM 1708 N N . PRO A 1 217 ? -6.434 17.225 24.540 1.00 51.16 217 PRO A N 1
ATOM 1709 C CA . PRO A 1 217 ? -5.779 15.993 24.964 1.00 51.16 217 PRO A CA 1
ATOM 1710 C C . PRO A 1 217 ? -5.585 15.032 23.783 1.00 51.16 217 PRO A C 1
ATOM 1712 O O . PRO A 1 217 ? -6.460 14.936 22.933 1.00 51.16 217 PRO A O 1
ATOM 1715 N N . ASP A 1 218 ? -4.473 14.282 23.770 1.00 71.19 218 ASP A N 1
ATOM 1716 C CA . ASP A 1 218 ? -4.257 13.134 22.872 1.00 71.19 218 ASP A CA 1
ATOM 1717 C C . ASP A 1 218 ? -5.350 12.084 23.142 1.00 71.19 218 ASP A C 1
ATOM 1719 O O . ASP A 1 218 ? -5.202 11.208 24.004 1.00 71.19 218 ASP A O 1
ATOM 1723 N N . VAL A 1 219 ? -6.503 12.251 22.496 1.00 81.44 219 VAL A N 1
ATOM 1724 C CA . VAL A 1 219 ? -7.717 11.495 22.779 1.00 81.44 219 VAL A CA 1
ATOM 1725 C C . VAL A 1 219 ? -8.555 11.316 21.519 1.00 81.44 219 VAL A C 1
ATOM 1727 O O . VAL A 1 219 ? -8.747 12.238 20.731 1.00 81.44 219 VAL A O 1
ATOM 1730 N N . PHE A 1 220 ? -9.063 10.106 21.339 1.00 86.38 220 PHE A N 1
ATOM 1731 C CA . PHE A 1 220 ? -10.108 9.787 20.386 1.00 86.38 220 PHE A CA 1
ATOM 1732 C C . PHE A 1 220 ? -11.453 10.239 20.953 1.00 86.38 220 PHE A C 1
ATOM 1734 O O . PHE A 1 220 ? -11.840 9.838 22.056 1.00 86.38 220 PHE A O 1
ATOM 1741 N N . LEU A 1 221 ? -12.167 11.053 20.182 1.00 79.69 221 LEU A N 1
ATOM 1742 C CA . LEU A 1 221 ? -13.528 11.490 20.482 1.00 79.69 221 LEU A CA 1
ATOM 1743 C C . LEU A 1 221 ? -14.475 10.909 19.444 1.00 79.69 221 LEU A C 1
ATOM 1745 O O . LEU A 1 221 ? -14.140 10.894 18.261 1.00 79.69 221 LEU A O 1
ATOM 1749 N N . GLN A 1 222 ? -15.653 10.452 19.870 1.00 80.38 222 GLN A N 1
ATOM 1750 C CA . GLN A 1 222 ? -16.668 9.973 18.935 1.00 80.38 222 GLN A CA 1
ATOM 1751 C C . GLN A 1 222 ? -17.046 11.111 17.974 1.00 80.38 222 GLN A C 1
ATOM 1753 O O . GLN A 1 222 ? -17.507 12.168 18.402 1.00 80.38 222 GLN A O 1
ATOM 1758 N N . SER A 1 223 ? -16.819 10.902 16.680 1.00 72.19 223 SER A N 1
ATOM 1759 C CA . SER A 1 223 ? -17.075 11.870 15.610 1.00 72.19 223 SER A CA 1
ATOM 1760 C C . SER A 1 223 ? -18.341 11.552 14.818 1.00 72.19 223 SER A C 1
ATOM 1762 O O . SER A 1 223 ? -18.855 12.427 14.123 1.00 72.19 223 SER A O 1
ATOM 1764 N N . GLY A 1 224 ? -18.863 10.326 14.921 1.00 73.69 224 GLY A N 1
ATOM 1765 C CA . GLY A 1 224 ? -20.094 9.931 14.246 1.00 73.69 224 GLY A CA 1
ATOM 1766 C C . GLY A 1 224 ? -20.447 8.455 14.400 1.00 73.69 224 GLY A C 1
ATOM 1767 O O . GLY A 1 224 ? -19.848 7.724 15.193 1.00 73.69 224 GLY A O 1
ATOM 1768 N N . GLU A 1 225 ? -21.434 8.028 13.614 1.00 77.56 225 GLU A N 1
ATOM 1769 C CA . GLU A 1 225 ? -21.884 6.640 13.506 1.00 77.56 225 GLU A CA 1
ATOM 1770 C C . GLU A 1 225 ? -21.897 6.204 12.034 1.00 77.56 225 GLU A C 1
ATOM 1772 O O . GLU A 1 225 ? -22.353 6.935 11.150 1.00 77.56 225 GLU A O 1
ATOM 1777 N N . ARG A 1 226 ? -21.399 4.998 11.757 1.00 61.81 226 ARG A N 1
ATOM 1778 C CA . ARG A 1 226 ? -21.479 4.325 10.463 1.00 61.81 226 ARG A CA 1
ATOM 1779 C C . ARG A 1 226 ? -22.697 3.417 10.455 1.00 61.81 226 ARG A C 1
ATOM 1781 O O . ARG A 1 226 ? -22.728 2.397 11.136 1.00 61.81 226 ARG A O 1
ATOM 1788 N N . LYS A 1 227 ? -23.686 3.761 9.630 1.00 48.81 227 LYS A N 1
ATOM 1789 C CA . LYS A 1 227 ? -24.814 2.865 9.358 1.00 48.81 227 LYS A CA 1
ATOM 1790 C C . LYS A 1 227 ? -24.299 1.560 8.744 1.00 48.81 227 LYS A C 1
ATOM 1792 O O . LYS A 1 227 ? -23.505 1.601 7.801 1.00 48.81 227 LYS A O 1
ATOM 1797 N N . LYS A 1 228 ? -24.785 0.416 9.238 1.00 42.03 228 LYS A N 1
ATOM 1798 C CA . LYS A 1 228 ? -24.651 -0.864 8.530 1.00 42.03 228 LYS A CA 1
ATOM 1799 C C . LYS A 1 228 ? -25.204 -0.726 7.105 1.00 42.03 228 LYS A C 1
ATOM 1801 O O . LYS A 1 228 ? -26.188 -0.009 6.908 1.00 42.03 228 LYS A O 1
ATOM 1806 N N . PRO A 1 229 ? -24.627 -1.422 6.112 1.00 36.09 229 PRO A N 1
ATOM 1807 C CA . PRO A 1 229 ? -25.297 -1.597 4.837 1.00 36.09 229 PRO A CA 1
ATOM 1808 C C . PRO A 1 229 ? -26.480 -2.550 5.062 1.00 36.09 229 PRO A C 1
ATOM 1810 O O . PRO A 1 229 ? -26.325 -3.766 5.013 1.00 36.09 229 PRO A O 1
ATOM 1813 N N . GLU A 1 230 ? -27.654 -2.009 5.387 1.00 33.44 230 GLU A N 1
ATOM 1814 C CA . GLU A 1 230 ? -28.902 -2.767 5.304 1.00 33.44 230 GLU A CA 1
ATOM 1815 C C . GLU A 1 230 ? -29.298 -2.909 3.833 1.00 33.44 230 GLU A C 1
ATOM 1817 O O . GLU A 1 230 ? -29.296 -1.939 3.070 1.00 33.44 230 GLU A O 1
ATOM 1822 N N . GLY A 1 231 ? -29.578 -4.151 3.440 1.00 34.25 231 GLY A N 1
ATOM 1823 C CA . GLY A 1 231 ? -30.024 -4.505 2.102 1.00 34.25 231 GLY A CA 1
ATOM 1824 C C . GLY A 1 231 ? -31.381 -3.894 1.752 1.00 34.25 231 GLY A C 1
ATOM 1825 O O . GLY A 1 231 ? -32.251 -3.743 2.603 1.00 34.25 231 GLY A O 1
ATOM 1826 N N . ASP A 1 232 ? -31.505 -3.558 0.469 1.00 32.84 232 ASP A N 1
ATOM 1827 C CA . ASP A 1 232 ? -32.714 -3.349 -0.328 1.00 32.84 232 ASP A CA 1
ATOM 1828 C C . ASP A 1 232 ? -33.997 -2.908 0.394 1.00 32.84 232 ASP A C 1
ATOM 1830 O O . ASP A 1 232 ? -34.807 -3.733 0.809 1.00 32.84 232 ASP A O 1
ATOM 1834 N N . LEU A 1 233 ? -34.284 -1.600 0.355 1.00 27.17 233 LEU A N 1
ATOM 1835 C CA . LEU A 1 233 ? -35.657 -1.106 0.196 1.00 27.17 233 LEU A CA 1
ATOM 1836 C C . LEU A 1 233 ? -35.692 0.309 -0.405 1.00 27.17 233 LEU A C 1
ATOM 1838 O O . LEU A 1 233 ? -35.136 1.275 0.114 1.00 27.17 233 LEU A O 1
ATOM 1842 N N . TYR A 1 234 ? -36.361 0.407 -1.554 1.00 27.80 234 TYR A N 1
ATOM 1843 C CA . TYR A 1 234 ? -36.611 1.627 -2.316 1.00 27.80 234 TYR A CA 1
ATOM 1844 C C . TYR A 1 234 ? -37.731 2.488 -1.701 1.00 27.80 234 TYR A C 1
ATOM 1846 O O . TYR A 1 234 ? -38.747 1.968 -1.255 1.00 27.80 234 TYR A O 1
ATOM 1854 N N . ARG A 1 235 ? -37.591 3.808 -1.915 1.00 33.94 235 ARG A N 1
ATOM 1855 C CA . ARG A 1 235 ? -38.619 4.874 -2.003 1.00 33.94 235 ARG A CA 1
ATOM 1856 C C . ARG A 1 235 ? -39.432 5.240 -0.747 1.00 33.94 235 ARG A C 1
ATOM 1858 O O . ARG A 1 235 ? -40.379 4.560 -0.382 1.00 33.94 235 ARG A O 1
ATOM 1865 N N . GLY A 1 236 ? -39.255 6.500 -0.331 1.00 32.03 236 GLY A N 1
ATOM 1866 C CA . GLY A 1 236 ? -40.394 7.368 -0.012 1.00 32.03 236 GLY A CA 1
ATOM 1867 C C . GLY A 1 236 ? -40.293 8.189 1.272 1.00 32.03 236 GLY A C 1
ATOM 1868 O O . GLY A 1 236 ? -40.381 7.654 2.364 1.00 32.03 236 GLY A O 1
ATOM 1869 N N . THR A 1 237 ? -40.251 9.512 1.082 1.00 30.02 237 THR A N 1
ATOM 1870 C CA . THR A 1 237 ? -40.881 10.547 1.928 1.00 30.02 237 THR A CA 1
ATOM 1871 C C . THR A 1 237 ? -40.394 10.730 3.369 1.00 30.02 237 THR A C 1
ATOM 1873 O O . THR A 1 237 ? -40.944 10.154 4.296 1.00 30.02 237 THR A O 1
ATOM 1876 N N . ALA A 1 238 ? -39.478 11.678 3.574 1.00 29.47 238 ALA A N 1
ATOM 1877 C CA . ALA A 1 238 ? -39.797 13.002 4.131 1.00 29.47 238 ALA A CA 1
ATOM 1878 C C . ALA A 1 238 ? -38.508 13.838 4.201 1.00 29.47 238 ALA A C 1
ATOM 1880 O O . ALA A 1 238 ? -37.507 13.415 4.768 1.00 29.47 238 ALA A O 1
ATOM 1881 N N . ASP A 1 239 ? -38.546 15.005 3.568 1.00 38.00 239 ASP A N 1
ATOM 1882 C CA . ASP A 1 239 ? -37.481 16.005 3.517 1.00 38.00 239 ASP A CA 1
ATOM 1883 C C . ASP A 1 239 ? -37.356 16.737 4.873 1.00 38.00 239 ASP A C 1
ATOM 1885 O O . ASP A 1 239 ? -38.283 17.470 5.234 1.00 38.00 239 ASP A O 1
ATOM 1889 N N . PRO A 1 240 ? -36.250 16.586 5.634 1.00 42.97 240 PRO A N 1
ATOM 1890 C CA . PRO A 1 240 ? -36.028 17.333 6.872 1.00 42.97 240 PRO A CA 1
ATOM 1891 C C . PRO A 1 240 ? -35.450 18.740 6.632 1.00 42.97 240 PRO A C 1
ATOM 1893 O O . PRO A 1 240 ? -35.194 19.462 7.592 1.00 42.97 240 PRO A O 1
ATOM 1896 N N . LEU A 1 241 ? -35.203 19.147 5.380 1.00 41.44 241 LEU A N 1
ATOM 1897 C CA . LEU A 1 241 ? -34.433 20.349 5.033 1.00 41.44 241 LEU A CA 1
ATOM 1898 C C . LEU A 1 241 ? -35.287 21.517 4.533 1.00 41.44 241 LEU A C 1
ATOM 1900 O O . LEU A 1 241 ? -34.760 22.489 3.981 1.00 41.44 241 LEU A O 1
ATOM 1904 N N . LYS A 1 242 ? -36.594 21.498 4.802 1.00 37.66 242 LYS A N 1
ATOM 1905 C CA . LYS A 1 242 ? -37.458 22.662 4.595 1.00 37.66 242 LYS A CA 1
ATOM 1906 C C . LYS A 1 242 ? -37.111 23.763 5.611 1.00 37.66 242 LYS A C 1
ATOM 1908 O O . LYS A 1 242 ? -37.789 23.923 6.619 1.00 37.66 242 LYS A O 1
ATOM 1913 N N . GLY A 1 243 ? -36.045 24.522 5.350 1.00 37.41 243 GLY A N 1
ATOM 1914 C CA . GLY A 1 243 ? -35.724 25.712 6.142 1.00 37.41 243 GLY A CA 1
ATOM 1915 C C . GLY A 1 243 ? -34.327 26.323 6.032 1.00 37.41 243 GLY A C 1
ATOM 1916 O O . GLY A 1 243 ? -34.138 27.407 6.572 1.00 37.41 243 GLY A O 1
ATOM 1917 N N . LEU A 1 244 ? -33.349 25.715 5.353 1.00 34.91 244 LEU A N 1
ATOM 1918 C CA . LEU A 1 244 ? -31.983 26.262 5.326 1.00 34.91 244 LEU A CA 1
ATOM 1919 C C . LEU A 1 244 ? -31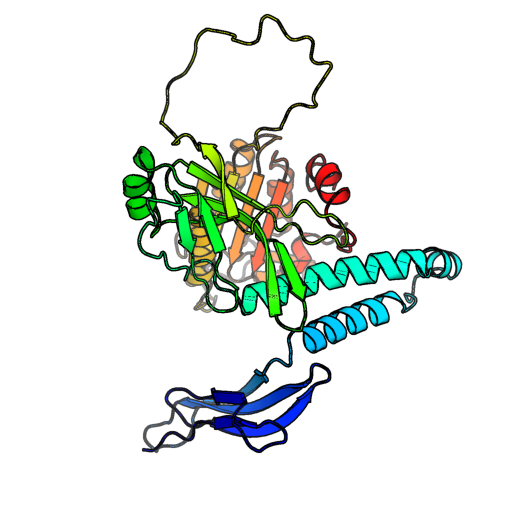.533 26.603 3.901 1.00 34.91 244 LEU A C 1
ATOM 1921 O O . LEU A 1 244 ? -31.138 25.742 3.119 1.00 34.91 244 LEU A O 1
ATOM 1925 N N . ASN A 1 245 ? -31.573 27.901 3.586 1.00 38.34 245 ASN A N 1
ATOM 1926 C CA . ASN A 1 245 ? -30.912 28.501 2.426 1.00 38.34 245 ASN A CA 1
ATOM 1927 C C . ASN A 1 245 ? -29.387 28.368 2.580 1.00 38.34 245 ASN A C 1
ATOM 1929 O O . ASN A 1 245 ? -28.713 29.300 3.014 1.00 38.34 245 ASN A O 1
ATOM 1933 N N . VAL A 1 246 ? -28.832 27.210 2.220 1.00 40.62 246 VAL A N 1
ATOM 1934 C CA . VAL A 1 246 ? -27.385 27.040 2.052 1.00 40.62 246 VAL A CA 1
ATOM 1935 C C . VAL A 1 246 ? -27.084 27.111 0.562 1.00 40.62 246 VAL A C 1
ATOM 1937 O O . VAL A 1 246 ? -27.355 26.198 -0.216 1.00 40.62 246 VAL A O 1
ATOM 1940 N N . SER A 1 247 ? -26.549 28.252 0.149 1.00 39.09 247 SER A N 1
ATOM 1941 C CA . SER A 1 247 ? -26.052 28.500 -1.196 1.00 39.09 247 SER A CA 1
ATOM 1942 C C . SER A 1 247 ? -25.021 27.441 -1.607 1.00 39.09 247 SER A C 1
ATOM 1944 O O . SER A 1 247 ? -23.904 27.433 -1.100 1.00 39.09 247 SER A O 1
ATOM 1946 N N . LYS A 1 248 ? -25.420 26.566 -2.541 1.00 39.97 248 LYS A N 1
ATOM 1947 C CA . LYS A 1 248 ? -24.594 25.692 -3.400 1.00 39.97 248 LYS A CA 1
ATOM 1948 C C . LYS A 1 248 ? -23.314 25.139 -2.750 1.00 39.97 248 LYS A C 1
ATOM 1950 O O . LYS A 1 248 ? -22.204 25.494 -3.146 1.00 39.97 248 LYS A O 1
ATOM 1955 N N . ALA A 1 249 ? -23.463 24.165 -1.855 1.00 31.50 249 ALA A N 1
ATOM 1956 C CA . ALA A 1 249 ? -22.419 23.157 -1.694 1.00 31.50 249 ALA A CA 1
ATOM 1957 C C . ALA A 1 249 ? -22.309 22.357 -3.008 1.00 31.50 249 ALA A C 1
ATOM 1959 O O . ALA A 1 249 ? -23.323 21.909 -3.550 1.00 31.50 249 ALA A O 1
ATOM 1960 N N . LYS A 1 250 ? -21.094 22.204 -3.554 1.00 31.33 250 LYS A N 1
ATOM 1961 C CA . LYS A 1 250 ? -20.843 21.250 -4.648 1.00 31.33 250 LYS A CA 1
ATOM 1962 C C . LYS A 1 250 ? -21.311 19.862 -4.181 1.00 31.33 250 LYS A C 1
ATOM 1964 O O . LYS A 1 250 ? -20.961 19.487 -3.062 1.00 31.33 250 LYS A O 1
ATOM 1969 N N . PRO A 1 251 ? -22.083 19.108 -4.983 1.00 33.88 251 PRO A N 1
ATOM 1970 C CA . PRO A 1 251 ? -22.571 17.804 -4.559 1.00 33.88 251 PRO A CA 1
ATOM 1971 C C . PRO A 1 251 ? -21.387 16.878 -4.264 1.00 33.88 251 PRO A C 1
ATOM 1973 O O . PRO A 1 251 ? -20.498 16.701 -5.098 1.00 33.88 251 PRO A O 1
ATOM 1976 N N . VAL A 1 252 ? -21.384 16.310 -3.058 1.00 36.25 252 VAL A N 1
ATOM 1977 C CA . VAL A 1 252 ? -20.513 15.199 -2.669 1.00 36.25 252 VAL A CA 1
ATOM 1978 C C . VAL A 1 252 ? -20.882 14.027 -3.581 1.00 36.25 252 VAL A C 1
ATOM 1980 O O . VAL A 1 252 ? -22.023 13.569 -3.586 1.00 36.25 252 VAL A O 1
ATOM 1983 N N . PHE A 1 253 ? -19.942 13.620 -4.432 1.00 45.22 253 PHE A N 1
ATOM 1984 C CA . PHE A 1 253 ? -20.139 12.585 -5.445 1.00 45.22 253 PHE A CA 1
ATOM 1985 C C . PHE A 1 253 ? -20.349 11.224 -4.765 1.00 45.22 253 PHE A C 1
ATOM 1987 O O . PHE A 1 253 ? -19.532 10.818 -3.940 1.00 45.22 253 PHE A O 1
ATOM 1994 N N . ALA A 1 254 ? -21.396 10.493 -5.145 1.00 47.62 254 ALA A N 1
ATOM 1995 C CA . ALA A 1 254 ? -21.442 9.055 -4.906 1.00 47.62 254 ALA A CA 1
ATOM 1996 C C . ALA A 1 254 ? -20.497 8.390 -5.928 1.00 47.62 254 ALA A C 1
ATOM 1998 O O . ALA A 1 254 ? -20.697 8.596 -7.129 1.00 47.62 254 ALA A O 1
ATOM 1999 N N . PRO A 1 255 ? -19.445 7.657 -5.517 1.00 58.38 255 PRO A N 1
ATOM 2000 C CA . PRO A 1 255 ? -18.616 6.925 -6.471 1.00 58.38 255 PRO A CA 1
ATOM 2001 C C . PRO A 1 255 ? -19.488 5.894 -7.204 1.00 58.38 255 PRO A C 1
ATOM 2003 O O . PRO A 1 255 ? -20.308 5.226 -6.572 1.00 58.38 255 PRO A O 1
ATOM 2006 N N . GLY A 1 256 ? -19.349 5.789 -8.532 1.00 71.81 256 GLY A N 1
ATOM 2007 C CA . GLY A 1 256 ? -20.024 4.741 -9.301 1.00 71.81 256 GLY A CA 1
ATOM 2008 C C . GLY A 1 256 ? -19.524 3.346 -8.922 1.00 71.81 256 GLY A C 1
ATOM 2009 O O . GLY A 1 256 ? -18.579 3.191 -8.144 1.00 71.81 256 GLY A O 1
ATOM 2010 N N . LYS A 1 257 ? -20.163 2.318 -9.476 1.00 84.94 257 LYS A N 1
ATOM 2011 C CA . LYS A 1 257 ? -19.867 0.913 -9.182 1.00 84.94 257 LYS A CA 1
ATOM 2012 C C . LYS A 1 257 ? -18.448 0.551 -9.610 1.00 84.94 257 LYS A C 1
ATOM 2014 O O . LYS A 1 257 ? -17.898 1.115 -10.555 1.00 84.94 257 LYS A O 1
ATOM 2019 N N . TYR A 1 258 ? -17.875 -0.436 -8.937 1.00 86.06 258 TYR A N 1
ATOM 2020 C CA . TYR A 1 258 ? -16.556 -0.966 -9.255 1.00 86.06 258 TYR A CA 1
ATOM 2021 C C . TYR A 1 258 ? -16.687 -2.363 -9.872 1.00 86.06 258 TYR A C 1
ATOM 2023 O O . TYR A 1 258 ? -17.352 -3.243 -9.313 1.00 86.06 258 TYR A O 1
ATOM 2031 N N . TYR A 1 259 ? -16.050 -2.548 -11.026 1.00 91.94 259 TYR A N 1
ATOM 2032 C CA . TYR A 1 259 ? -16.025 -3.785 -11.800 1.00 91.94 259 TYR A CA 1
ATOM 2033 C C . TYR A 1 259 ? -14.590 -4.292 -11.930 1.00 91.94 259 TYR A C 1
ATOM 2035 O O . TYR A 1 259 ? -13.700 -3.538 -12.321 1.00 91.94 259 TYR A O 1
ATOM 2043 N N . ALA A 1 260 ? -14.362 -5.566 -11.628 1.00 91.69 260 ALA A N 1
ATOM 2044 C CA . ALA A 1 260 ? -13.064 -6.213 -11.739 1.00 91.69 260 ALA A CA 1
ATOM 2045 C C . ALA A 1 260 ? -13.113 -7.398 -12.709 1.00 91.69 260 ALA A C 1
ATOM 2047 O O . ALA A 1 260 ? -13.974 -8.272 -12.597 1.00 91.69 260 ALA A O 1
ATOM 2048 N N . LEU A 1 261 ? -12.152 -7.440 -13.630 1.00 96.38 261 LEU A N 1
ATOM 2049 C CA . LEU A 1 261 ? -11.831 -8.614 -14.435 1.00 96.38 261 LEU A CA 1
ATOM 2050 C C . LEU A 1 261 ? -10.453 -9.127 -14.020 1.00 96.38 261 LEU A C 1
ATOM 2052 O O . LEU A 1 261 ? -9.454 -8.438 -14.213 1.00 96.38 261 LEU A O 1
ATOM 2056 N N . ILE A 1 262 ? -10.410 -10.322 -13.442 1.00 95.69 262 ILE A N 1
ATOM 2057 C CA . ILE A 1 262 ? -9.195 -10.943 -12.916 1.00 95.69 262 ILE A CA 1
ATOM 2058 C C . ILE A 1 262 ? -8.886 -12.195 -13.730 1.00 95.69 262 ILE A C 1
ATOM 2060 O O . ILE A 1 262 ? -9.712 -13.098 -13.827 1.00 95.69 262 ILE A O 1
ATOM 2064 N N . ILE A 1 263 ? -7.702 -12.254 -14.328 1.00 96.50 263 ILE A N 1
ATOM 2065 C CA . ILE A 1 263 ? -7.280 -13.360 -15.184 1.00 96.50 263 ILE A CA 1
ATOM 2066 C C . ILE A 1 263 ? -5.910 -13.842 -14.711 1.00 96.50 263 ILE A C 1
ATOM 2068 O O . ILE A 1 263 ? -4.970 -13.051 -14.625 1.00 96.50 263 ILE A O 1
ATOM 2072 N N . GLY A 1 264 ? -5.803 -15.133 -14.409 1.00 95.38 264 GLY A N 1
ATOM 2073 C CA . GLY A 1 264 ? -4.547 -15.786 -14.039 1.00 95.38 264 GLY A CA 1
ATOM 2074 C C . GLY A 1 264 ? -4.423 -17.129 -14.743 1.00 95.38 264 GLY A C 1
ATOM 2075 O O . GLY A 1 264 ? -5.350 -17.935 -14.677 1.00 95.38 264 GLY A O 1
ATOM 2076 N N . ILE A 1 265 ? -3.314 -17.370 -15.439 1.00 96.19 265 ILE A N 1
ATOM 2077 C CA . ILE A 1 265 ? -3.142 -18.587 -16.240 1.00 96.19 265 ILE A CA 1
ATOM 2078 C C . ILE A 1 265 ? -1.774 -19.206 -15.969 1.00 96.19 265 ILE A C 1
ATOM 2080 O O . ILE A 1 265 ? -0.752 -18.721 -16.462 1.00 96.19 265 ILE A O 1
ATOM 2084 N N . ASP A 1 266 ? -1.770 -20.304 -15.218 1.00 92.25 266 ASP A N 1
ATOM 2085 C CA . ASP A 1 266 ? -0.594 -21.139 -14.997 1.00 92.25 266 ASP A CA 1
ATOM 2086 C C . ASP A 1 266 ? -0.557 -22.313 -15.982 1.00 92.25 266 ASP A C 1
ATOM 2088 O O . ASP A 1 266 ? 0.503 -22.638 -16.515 1.00 92.25 266 ASP A O 1
ATOM 2092 N N . ASN A 1 267 ? -1.709 -22.914 -16.284 1.00 94.38 267 ASN A N 1
ATOM 2093 C CA . ASN A 1 267 ? -1.810 -24.130 -17.086 1.00 94.38 267 ASN A CA 1
ATOM 2094 C C . ASN A 1 267 ? -2.325 -23.861 -18.510 1.00 94.38 267 ASN A C 1
ATOM 2096 O O . ASN A 1 267 ? -3.391 -23.276 -18.704 1.00 94.38 267 ASN A O 1
ATOM 2100 N N . TYR A 1 268 ? -1.597 -24.361 -19.515 1.00 94.00 268 TYR A N 1
ATOM 2101 C CA . TYR A 1 268 ? -1.897 -24.172 -20.940 1.00 94.00 268 TYR A CA 1
ATOM 2102 C C . TYR A 1 268 ? -2.028 -25.521 -21.651 1.00 94.00 268 TYR A C 1
ATOM 2104 O O . TYR A 1 268 ? -1.257 -26.444 -21.400 1.00 94.00 268 TYR A O 1
ATOM 2112 N N . LYS A 1 269 ? -2.985 -25.639 -22.579 1.00 86.25 269 LYS A N 1
ATOM 2113 C CA . LYS A 1 269 ? -3.252 -26.887 -23.325 1.00 86.25 269 LYS A CA 1
ATOM 2114 C C . LYS A 1 269 ? -2.269 -27.161 -24.476 1.00 86.25 269 LYS A C 1
ATOM 2116 O O . LYS A 1 269 ? -2.326 -28.235 -25.068 1.00 86.25 269 LYS A O 1
ATOM 2121 N N . GLY A 1 270 ? -1.437 -26.187 -24.845 1.00 79.50 270 GLY A N 1
ATOM 2122 C CA . GLY A 1 270 ? -0.577 -26.228 -26.032 1.00 79.50 270 GLY A CA 1
ATOM 2123 C C . GLY A 1 270 ? 0.914 -26.356 -25.754 1.00 79.50 270 GLY A C 1
ATOM 2124 O O . GLY A 1 270 ? 1.351 -26.944 -24.775 1.00 79.50 270 GLY A O 1
ATOM 2125 N N . THR A 1 271 ? 1.707 -25.753 -26.637 1.00 83.06 271 THR A N 1
ATOM 2126 C CA . THR A 1 271 ? 3.179 -25.743 -26.573 1.00 83.06 271 THR A CA 1
ATOM 2127 C C . THR A 1 271 ? 3.754 -24.816 -25.496 1.00 83.06 271 THR A C 1
ATOM 2129 O O . THR A 1 271 ? 4.970 -24.671 -25.397 1.00 83.06 271 THR A O 1
ATOM 2132 N N . TRP A 1 272 ? 2.898 -24.131 -24.739 1.00 87.94 272 TRP A N 1
ATOM 2133 C CA . TRP A 1 272 ? 3.296 -23.157 -23.731 1.00 87.94 272 TRP A CA 1
ATOM 2134 C C . TRP A 1 272 ? 3.659 -23.852 -22.421 1.00 87.94 272 TRP A C 1
ATOM 2136 O O . TRP A 1 272 ? 2.897 -24.664 -21.902 1.00 87.94 272 TRP A O 1
ATOM 2146 N N . THR A 1 273 ? 4.835 -23.532 -21.881 1.00 88.44 273 THR A N 1
ATOM 2147 C CA . THR A 1 273 ? 5.297 -24.100 -20.610 1.00 88.44 273 THR A CA 1
ATOM 2148 C C . THR A 1 273 ? 4.430 -23.595 -19.457 1.00 88.44 273 THR A C 1
ATOM 2150 O O . THR A 1 273 ? 4.235 -22.379 -19.373 1.00 88.44 273 THR A O 1
ATOM 2153 N N . PRO A 1 274 ? 3.965 -24.465 -18.544 1.00 90.00 274 PRO A N 1
ATOM 2154 C CA . PRO A 1 274 ? 3.197 -24.023 -17.387 1.00 90.00 274 PRO A CA 1
ATOM 2155 C C . PRO A 1 274 ? 3.955 -23.009 -16.519 1.00 90.00 274 PRO A C 1
ATOM 2157 O O . PRO A 1 274 ? 5.177 -23.100 -16.366 1.00 90.00 274 PRO A O 1
ATOM 2160 N N . LEU A 1 275 ? 3.224 -22.056 -15.948 1.00 86.94 275 LEU A N 1
ATOM 2161 C CA . LEU A 1 275 ? 3.714 -21.118 -14.936 1.00 86.94 275 LEU A CA 1
ATOM 2162 C C . LEU A 1 275 ? 3.366 -21.640 -13.527 1.00 86.94 275 LEU A C 1
ATOM 2164 O O . LEU A 1 275 ? 2.754 -22.696 -13.380 1.00 86.94 275 LEU A O 1
ATOM 2168 N N . GLN A 1 276 ? 3.848 -20.962 -12.481 1.00 82.88 276 GLN A N 1
ATOM 2169 C CA . GLN A 1 276 ? 3.696 -21.422 -11.088 1.00 82.88 276 GLN A CA 1
ATOM 2170 C C . GLN A 1 276 ? 2.977 -20.435 -10.160 1.00 82.88 276 GLN A C 1
ATOM 2172 O O . GLN A 1 276 ? 2.668 -20.801 -9.026 1.00 82.88 276 GLN A O 1
ATOM 2177 N N . ASN A 1 277 ? 2.779 -19.186 -10.586 1.00 82.44 277 ASN A N 1
ATOM 2178 C CA . ASN A 1 277 ? 2.327 -18.107 -9.703 1.00 82.44 277 ASN A CA 1
ATOM 2179 C C . ASN A 1 277 ? 1.199 -17.254 -10.291 1.00 82.44 277 ASN A C 1
ATOM 2181 O O . ASN A 1 277 ? 0.571 -16.528 -9.530 1.00 82.44 277 ASN A O 1
ATOM 2185 N N . ALA A 1 278 ? 0.891 -17.346 -11.586 1.00 83.94 278 ALA A N 1
ATOM 2186 C CA . ALA A 1 278 ? -0.043 -16.433 -12.237 1.00 83.94 278 ALA A CA 1
ATOM 2187 C C . ALA A 1 278 ? -1.458 -16.526 -11.645 1.00 83.94 278 ALA A C 1
ATOM 2189 O O . ALA A 1 278 ? -2.110 -15.505 -11.412 1.00 83.94 278 ALA A O 1
ATOM 2190 N N . VAL A 1 279 ? -1.929 -17.739 -11.331 1.00 82.94 279 VAL A N 1
ATOM 2191 C CA . VAL A 1 279 ? -3.222 -17.941 -10.659 1.00 82.94 279 VAL A CA 1
ATOM 2192 C C . VAL A 1 279 ? -3.165 -17.443 -9.218 1.00 82.94 279 VAL A C 1
ATOM 2194 O O . VAL A 1 279 ? -4.087 -16.761 -8.772 1.00 82.94 279 VAL A O 1
ATOM 2197 N N . ARG A 1 280 ? -2.080 -17.735 -8.489 1.00 70.38 280 ARG A N 1
ATOM 2198 C CA . ARG A 1 280 ? -1.906 -17.296 -7.094 1.00 70.38 280 ARG A CA 1
ATOM 2199 C C . ARG A 1 280 ? -1.893 -15.769 -6.984 1.00 70.38 280 ARG A C 1
ATOM 2201 O O . ARG A 1 280 ? -2.547 -15.225 -6.097 1.00 70.38 280 ARG A O 1
ATOM 2208 N N . ASP A 1 281 ? -1.182 -15.091 -7.876 1.00 73.50 281 ASP A N 1
ATOM 2209 C CA . ASP A 1 281 ? -1.081 -13.633 -7.902 1.00 73.50 281 ASP A CA 1
ATOM 2210 C C . ASP A 1 281 ? -2.445 -13.012 -8.227 1.00 73.50 281 ASP A C 1
ATOM 2212 O O . ASP A 1 281 ? -2.914 -12.120 -7.516 1.00 73.50 281 ASP A O 1
ATOM 2216 N N . ALA A 1 282 ? -3.149 -13.560 -9.222 1.00 81.25 282 ALA A N 1
ATOM 2217 C CA . ALA A 1 282 ? -4.501 -13.139 -9.572 1.00 81.25 282 ALA A CA 1
ATOM 2218 C C . ALA A 1 282 ? -5.501 -13.335 -8.410 1.00 81.25 282 ALA A C 1
ATOM 2220 O O . ALA A 1 282 ? -6.305 -12.445 -8.132 1.00 81.25 282 ALA A O 1
ATOM 2221 N N . GLN A 1 283 ? -5.427 -14.452 -7.681 1.00 75.62 283 GLN A N 1
ATOM 2222 C CA . GLN A 1 283 ? -6.242 -14.699 -6.482 1.00 75.62 283 GLN A CA 1
ATOM 2223 C C . GLN A 1 283 ? -5.901 -13.744 -5.330 1.00 75.62 283 GLN A C 1
ATOM 2225 O O . GLN A 1 283 ? -6.802 -13.259 -4.645 1.00 75.62 283 GLN A O 1
ATOM 2230 N N . ALA A 1 284 ? -4.618 -13.434 -5.118 1.00 66.06 284 ALA A N 1
ATOM 2231 C CA . ALA A 1 284 ? -4.189 -12.484 -4.093 1.00 66.06 284 ALA A CA 1
ATOM 2232 C C . ALA A 1 284 ? -4.694 -11.064 -4.391 1.00 66.06 284 ALA A C 1
ATOM 2234 O O . ALA A 1 284 ? -5.163 -10.370 -3.485 1.00 66.06 284 ALA A O 1
ATOM 2235 N N . VAL A 1 285 ? -4.655 -10.651 -5.661 1.00 69.31 285 VAL A N 1
ATOM 2236 C CA . VAL A 1 285 ? -5.226 -9.379 -6.118 1.00 69.31 285 VAL A CA 1
ATOM 2237 C C . VAL A 1 285 ? -6.741 -9.371 -5.935 1.00 69.31 285 VAL A C 1
ATOM 2239 O O . VAL A 1 285 ? -7.271 -8.418 -5.371 1.00 69.31 285 VAL A O 1
ATOM 2242 N N . GLU A 1 286 ? -7.448 -10.429 -6.334 1.00 80.06 286 GLU A N 1
ATOM 2243 C CA . GLU A 1 286 ? -8.897 -10.524 -6.126 1.00 80.06 286 GLU A CA 1
ATOM 2244 C C . GLU A 1 286 ? -9.269 -10.410 -4.638 1.00 80.06 286 GLU A C 1
ATOM 2246 O O . GLU A 1 286 ? -10.155 -9.633 -4.275 1.00 80.06 286 GLU A O 1
ATOM 2251 N N . LEU A 1 287 ? -8.559 -11.128 -3.760 1.00 67.06 287 LEU A N 1
ATOM 2252 C CA . LEU A 1 287 ? -8.772 -11.079 -2.315 1.00 67.06 287 LEU A CA 1
ATOM 2253 C C . LEU A 1 287 ? -8.491 -9.685 -1.744 1.00 67.06 287 LEU A C 1
ATOM 2255 O O . LEU A 1 287 ? -9.248 -9.197 -0.905 1.00 67.06 287 LEU A O 1
ATOM 2259 N N . LEU A 1 288 ? -7.430 -9.019 -2.201 1.00 68.81 288 LEU A N 1
ATOM 2260 C CA . LEU A 1 288 ? -7.117 -7.643 -1.824 1.00 68.81 288 LEU A CA 1
ATOM 2261 C C . LEU A 1 288 ? -8.249 -6.688 -2.229 1.00 68.81 288 LEU A C 1
ATOM 2263 O O . LEU A 1 288 ? -8.682 -5.877 -1.411 1.00 68.81 288 LEU A O 1
ATOM 2267 N N . LEU A 1 289 ? -8.753 -6.808 -3.462 1.00 67.75 289 LEU A N 1
ATOM 2268 C CA . LEU A 1 289 ? -9.854 -5.986 -3.966 1.00 67.75 289 LEU A CA 1
ATOM 2269 C C . LEU A 1 289 ? -11.148 -6.223 -3.194 1.00 67.75 289 LEU A C 1
ATOM 2271 O O . LEU A 1 289 ? -11.828 -5.255 -2.887 1.00 67.75 289 LEU A O 1
ATOM 2275 N N . LYS A 1 290 ? -11.459 -7.472 -2.835 1.00 73.19 290 LYS A N 1
ATOM 2276 C CA . LYS A 1 290 ? -12.633 -7.818 -2.018 1.00 73.19 290 LYS A CA 1
ATOM 2277 C C . LYS A 1 290 ? -12.510 -7.350 -0.565 1.00 73.19 290 LYS A C 1
ATOM 2279 O O . LYS A 1 290 ? -13.510 -6.998 0.046 1.00 73.19 290 LYS A O 1
ATOM 2284 N N . SER A 1 291 ? -11.304 -7.381 0.006 1.00 56.53 291 SER A N 1
ATOM 2285 C CA . SER A 1 291 ? -11.089 -7.123 1.439 1.00 56.53 291 SER A CA 1
ATOM 2286 C C . SER A 1 291 ? -10.833 -5.658 1.784 1.00 56.53 291 SER A C 1
ATOM 2288 O O . SER A 1 291 ? -11.209 -5.220 2.867 1.00 56.53 291 SER A O 1
ATOM 2290 N N . LYS A 1 292 ? -10.179 -4.899 0.897 1.00 55.72 292 LYS A N 1
ATOM 2291 C CA . LYS A 1 292 ? -9.762 -3.512 1.168 1.00 55.72 292 LYS A CA 1
ATOM 2292 C C . LYS A 1 292 ? -10.425 -2.473 0.270 1.00 55.72 292 LYS A C 1
ATOM 2294 O O . LYS A 1 292 ? -10.320 -1.283 0.556 1.00 55.72 292 LYS A O 1
ATOM 2299 N N . TYR A 1 293 ? -11.084 -2.894 -0.809 1.00 64.62 293 TYR A N 1
ATOM 2300 C CA . TYR A 1 293 ? -11.668 -1.996 -1.803 1.00 64.62 293 TYR A CA 1
ATOM 2301 C C . TYR A 1 293 ? -13.149 -2.330 -2.038 1.00 64.62 293 TYR A C 1
ATOM 2303 O O . TYR A 1 293 ? -13.616 -3.423 -1.746 1.00 64.62 293 TYR A O 1
ATOM 2311 N N . LYS A 1 294 ? -13.922 -1.366 -2.549 1.00 69.38 294 LYS A N 1
ATOM 2312 C CA . LYS A 1 294 ? -15.375 -1.511 -2.762 1.00 69.38 294 LYS A CA 1
ATOM 2313 C C . LYS A 1 294 ? -15.708 -2.128 -4.123 1.00 69.38 294 LYS A C 1
ATOM 2315 O O . LYS A 1 294 ? -16.517 -1.577 -4.861 1.00 69.38 294 LYS A O 1
ATOM 2320 N N . PHE A 1 295 ? -15.011 -3.197 -4.511 1.00 74.44 295 PHE A N 1
ATOM 2321 C CA . PHE A 1 295 ? -15.344 -3.916 -5.741 1.00 74.44 295 PHE A CA 1
ATOM 2322 C C . PHE A 1 295 ? -16.528 -4.839 -5.487 1.00 74.44 295 PHE A C 1
ATOM 2324 O O . PHE A 1 295 ? -16.429 -5.763 -4.688 1.00 74.44 295 PHE A O 1
ATOM 2331 N N . ASP A 1 296 ? -17.630 -4.594 -6.193 1.00 71.50 296 ASP A N 1
ATOM 2332 C CA . ASP A 1 296 ? -18.878 -5.340 -5.993 1.00 71.50 296 ASP A CA 1
ATOM 2333 C C . ASP A 1 296 ? -19.167 -6.306 -7.154 1.00 71.50 296 ASP A C 1
ATOM 2335 O O . ASP A 1 296 ? -19.968 -7.227 -7.020 1.00 71.50 296 ASP A O 1
ATOM 2339 N N . ASN A 1 297 ? -18.509 -6.125 -8.307 1.00 87.06 297 ASN A N 1
ATOM 2340 C CA . ASN A 1 297 ? -18.776 -6.890 -9.526 1.00 87.06 297 ASN A CA 1
ATOM 2341 C C . ASN A 1 297 ? -17.484 -7.532 -10.039 1.00 87.06 297 ASN A C 1
ATOM 2343 O O . ASN A 1 297 ? -16.592 -6.827 -10.505 1.00 87.06 297 ASN A O 1
ATOM 2347 N N . PHE A 1 298 ? -17.389 -8.861 -9.993 1.00 91.50 298 PHE A N 1
ATOM 2348 C CA . PHE A 1 298 ? -16.197 -9.604 -10.413 1.00 91.50 298 PHE A CA 1
ATOM 2349 C C . PHE A 1 298 ? -16.497 -10.578 -11.551 1.00 91.50 298 PHE A C 1
ATOM 2351 O O . PHE A 1 298 ? -17.498 -11.296 -11.531 1.00 91.50 298 PHE A O 1
ATOM 2358 N N . LYS A 1 299 ? -15.561 -10.671 -12.495 1.00 96.50 299 LYS A N 1
ATOM 2359 C CA . LYS A 1 299 ? -15.354 -11.857 -13.325 1.00 96.50 299 LYS A CA 1
ATOM 2360 C C . LYS A 1 299 ? -13.920 -12.327 -13.142 1.00 96.50 299 LYS A C 1
ATOM 2362 O O . LYS A 1 299 ? -12.990 -11.577 -13.422 1.00 96.50 299 LYS A O 1
ATOM 2367 N N . SER A 1 300 ? -13.765 -13.567 -12.704 1.00 95.62 300 SER A N 1
ATOM 2368 C CA . SER A 1 300 ? -12.463 -14.180 -12.457 1.00 95.62 300 SER A CA 1
ATOM 2369 C C . SER A 1 300 ? -12.320 -15.404 -13.354 1.00 95.62 300 SER A C 1
ATOM 2371 O O . SER A 1 300 ? -13.220 -16.241 -13.386 1.00 95.62 300 SER A O 1
ATOM 2373 N N . LEU A 1 301 ? -11.234 -15.479 -14.122 1.00 96.94 301 LEU A N 1
ATOM 2374 C CA . LEU A 1 301 ? -10.936 -16.575 -15.043 1.00 96.94 301 LEU A CA 1
ATOM 2375 C C . LEU A 1 301 ? -9.565 -17.154 -14.691 1.00 96.94 301 LEU A C 1
ATOM 2377 O O . LEU A 1 301 ? -8.548 -16.474 -14.834 1.00 96.94 301 LEU A O 1
ATOM 2381 N N . TYR A 1 302 ? -9.548 -18.410 -14.248 1.00 95.19 302 TYR A N 1
ATOM 2382 C CA . TYR A 1 302 ? -8.324 -19.119 -13.880 1.00 95.19 302 TYR A CA 1
ATOM 2383 C C . TYR A 1 302 ? -8.094 -20.333 -14.774 1.00 95.19 302 TYR A C 1
ATOM 2385 O O . TYR A 1 302 ? -9.036 -21.082 -15.046 1.00 95.19 302 TYR A O 1
ATOM 2393 N N . ASP A 1 303 ? -6.847 -20.523 -15.210 1.00 95.62 303 ASP A N 1
ATOM 2394 C CA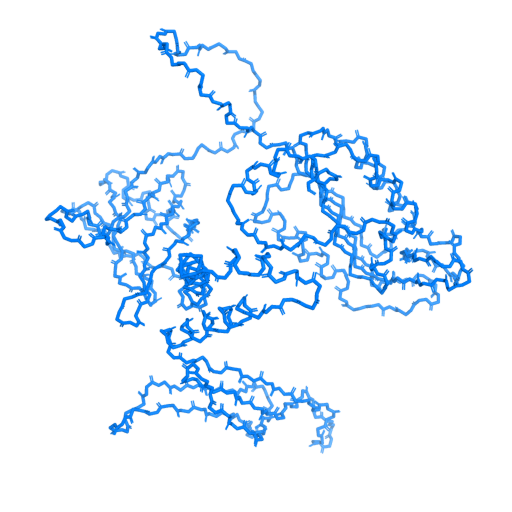 . ASP A 1 303 ? -6.402 -21.672 -16.007 1.00 95.62 303 ASP A CA 1
ATOM 2395 C C . ASP A 1 303 ? -7.368 -22.006 -17.156 1.00 95.62 303 ASP A C 1
ATOM 2397 O O . ASP A 1 303 ? -7.638 -21.170 -18.013 1.00 95.62 303 ASP A O 1
ATOM 2401 N N . GLU A 1 304 ? -7.941 -23.211 -17.170 1.00 94.81 304 GLU A N 1
ATOM 2402 C CA . GLU A 1 304 ? -8.827 -23.723 -18.215 1.00 94.81 304 GLU A CA 1
ATOM 2403 C C . GLU A 1 304 ? -10.081 -22.875 -18.467 1.00 94.81 304 GLU A C 1
ATOM 2405 O O . GLU A 1 304 ? -10.688 -22.994 -19.533 1.00 94.81 304 GLU A O 1
ATOM 2410 N N . GLN A 1 305 ? -10.457 -22.003 -17.524 1.00 95.50 305 GLN A N 1
ATOM 2411 C CA . GLN A 1 305 ? -11.550 -21.046 -17.696 1.00 95.50 305 GLN A CA 1
ATOM 2412 C C . GLN A 1 305 ? -11.128 -19.835 -18.530 1.00 95.50 305 GLN A C 1
ATOM 2414 O O . GLN A 1 305 ? -11.971 -19.232 -19.195 1.00 95.50 305 GLN A O 1
ATOM 2419 N N . ALA A 1 306 ? -9.843 -19.485 -18.533 1.00 96.94 306 ALA A N 1
ATOM 2420 C CA . ALA A 1 306 ? -9.273 -18.361 -19.267 1.00 96.94 306 ALA A CA 1
ATOM 2421 C C . ALA A 1 306 ? -9.013 -18.716 -20.743 1.00 96.94 306 ALA A C 1
ATOM 2423 O O . ALA A 1 306 ? -7.918 -18.534 -21.282 1.00 96.94 306 ALA A O 1
ATOM 2424 N N . THR A 1 307 ? -10.042 -19.245 -21.407 1.00 97.56 307 THR A N 1
ATOM 2425 C CA . THR A 1 307 ? -10.035 -19.488 -22.852 1.00 97.56 307 THR A CA 1
ATOM 2426 C C . THR A 1 307 ? -10.116 -18.178 -23.620 1.00 97.56 307 THR A C 1
ATOM 2428 O O . THR A 1 307 ? -10.616 -17.170 -23.106 1.00 97.56 307 THR A O 1
ATOM 2431 N N . ARG A 1 308 ? -9.692 -18.189 -24.889 1.00 96.12 308 ARG A N 1
ATOM 2432 C CA . ARG A 1 308 ? -9.774 -17.010 -25.758 1.00 96.12 308 ARG A CA 1
ATOM 2433 C C . ARG A 1 308 ? -11.187 -16.430 -25.776 1.00 96.12 308 ARG A C 1
ATOM 2435 O O . ARG A 1 308 ? -11.363 -15.226 -25.640 1.00 96.12 308 ARG A O 1
ATOM 2442 N N . VAL A 1 309 ? -12.191 -17.293 -25.919 1.00 97.25 309 VAL A N 1
ATOM 2443 C CA . VAL A 1 309 ? -13.604 -16.895 -25.964 1.00 97.25 309 VAL A CA 1
ATOM 2444 C C . VAL A 1 309 ? -14.055 -16.300 -24.630 1.00 97.25 309 VAL A C 1
ATOM 2446 O O . VAL A 1 309 ? -14.665 -15.236 -24.617 1.00 97.25 309 VAL A O 1
ATOM 2449 N N . ASN A 1 310 ? -13.715 -16.927 -23.502 1.00 97.56 310 ASN A N 1
ATOM 2450 C CA . ASN A 1 310 ? -14.154 -16.447 -22.192 1.00 97.56 310 ASN A CA 1
ATOM 2451 C C . ASN A 1 310 ? -13.521 -15.105 -21.815 1.00 97.56 310 ASN A C 1
ATOM 2453 O O . ASN A 1 310 ? -14.210 -14.254 -21.255 1.00 97.56 310 ASN A O 1
ATOM 2457 N N . ILE A 1 311 ? -12.245 -14.888 -22.151 1.00 97.81 311 ILE A N 1
ATOM 2458 C CA . ILE A 1 311 ? -11.577 -13.600 -21.922 1.00 97.81 311 ILE A CA 1
ATOM 2459 C C . ILE A 1 311 ? -12.254 -12.497 -22.747 1.00 97.81 311 ILE A C 1
ATOM 2461 O O . ILE A 1 311 ? -12.553 -11.430 -22.214 1.00 97.81 311 ILE A O 1
ATOM 2465 N N . MET A 1 312 ? -12.555 -12.759 -24.021 1.00 96.56 312 MET A N 1
ATOM 2466 C CA . MET A 1 312 ? -13.227 -11.791 -24.897 1.00 96.56 312 MET A CA 1
ATOM 2467 C C . MET A 1 312 ? -14.647 -11.474 -24.408 1.00 96.56 312 MET A C 1
ATOM 2469 O O . MET A 1 312 ? -15.001 -10.304 -24.293 1.00 96.56 312 MET A O 1
ATOM 2473 N N . ASN A 1 313 ? -15.418 -12.488 -24.008 1.00 97.25 313 ASN A N 1
ATOM 2474 C CA . ASN A 1 313 ? -16.751 -12.300 -23.426 1.00 97.25 313 ASN A CA 1
ATOM 2475 C C . ASN A 1 313 ? -16.699 -11.524 -22.097 1.00 97.25 313 ASN A C 1
ATOM 2477 O O . ASN A 1 313 ? -17.617 -10.778 -21.763 1.00 97.25 313 ASN A O 1
ATOM 2481 N N . ALA A 1 314 ? -15.637 -11.695 -21.305 1.00 97.44 314 ALA A N 1
ATOM 2482 C CA . ALA A 1 314 ? -15.463 -10.948 -20.065 1.00 97.44 314 ALA A CA 1
ATOM 2483 C C . ALA A 1 314 ? -15.110 -9.471 -20.316 1.00 97.44 314 ALA A C 1
ATOM 2485 O O . ALA A 1 314 ? -15.566 -8.603 -19.572 1.00 97.44 314 ALA A O 1
ATOM 2486 N N . LEU A 1 315 ? -14.348 -9.177 -21.374 1.00 95.31 315 LEU A N 1
ATOM 2487 C CA . LEU A 1 315 ? -14.098 -7.808 -21.832 1.00 95.31 315 LEU A CA 1
ATOM 2488 C C . LEU A 1 315 ? -15.375 -7.159 -22.385 1.00 95.31 315 LEU A C 1
ATOM 2490 O O . LEU A 1 315 ? -15.667 -6.015 -22.047 1.00 95.31 315 LEU A O 1
ATOM 2494 N N . GLU A 1 316 ? -16.166 -7.891 -23.170 1.00 96.31 316 GLU A N 1
ATOM 2495 C CA . GLU A 1 316 ? -17.474 -7.438 -23.661 1.00 96.31 316 GLU A CA 1
ATOM 2496 C C . GLU A 1 316 ? -18.444 -7.153 -22.506 1.00 96.31 316 GLU A C 1
ATOM 2498 O O . GLU A 1 316 ? -19.061 -6.092 -22.454 1.00 96.31 316 GLU A O 1
ATOM 2503 N N . TRP A 1 317 ? -18.474 -8.017 -21.488 1.00 97.25 317 TRP A N 1
ATOM 2504 C CA . TRP A 1 317 ? -19.252 -7.770 -20.275 1.00 97.25 317 TRP A CA 1
ATOM 2505 C C . TRP A 1 317 ? -18.905 -6.428 -19.609 1.00 97.25 317 TRP A C 1
ATOM 2507 O O . TRP A 1 317 ? -19.814 -5.727 -19.162 1.00 97.25 317 TRP A O 1
ATOM 2517 N N . LEU A 1 318 ? -17.627 -6.030 -19.569 1.00 94.06 318 LEU A N 1
ATOM 2518 C CA . LEU A 1 318 ? -17.237 -4.711 -19.055 1.00 94.06 318 LEU A CA 1
ATOM 2519 C C . LEU A 1 318 ? -17.770 -3.570 -19.933 1.00 94.06 318 LEU A C 1
ATOM 2521 O O . LEU A 1 318 ? -18.197 -2.545 -19.400 1.00 94.06 318 LEU A O 1
ATOM 2525 N N . VAL A 1 319 ? -17.764 -3.730 -21.258 1.00 93.44 319 VAL A N 1
ATOM 2526 C CA . VAL A 1 319 ? -18.319 -2.741 -22.200 1.00 93.44 319 VAL A CA 1
ATOM 2527 C C . VAL A 1 319 ? -19.824 -2.557 -21.982 1.00 93.44 319 VAL A C 1
ATOM 2529 O O . VAL A 1 319 ? -20.306 -1.422 -21.937 1.00 93.44 319 VAL A O 1
ATOM 2532 N N . ASP A 1 320 ? -20.549 -3.654 -21.778 1.00 94.38 320 ASP A N 1
ATOM 2533 C CA . ASP A 1 320 ? -22.009 -3.648 -21.675 1.00 94.38 320 ASP A CA 1
ATOM 2534 C C . ASP A 1 320 ? -22.529 -3.168 -20.317 1.00 94.38 320 ASP A C 1
ATOM 2536 O O . ASP A 1 320 ? -23.588 -2.543 -20.241 1.00 94.38 320 ASP A O 1
ATOM 2540 N N . ASN A 1 321 ? -21.797 -3.450 -19.236 1.00 91.25 321 ASN A N 1
ATOM 2541 C CA . ASN A 1 321 ? -22.305 -3.273 -17.871 1.00 91.25 321 ASN A CA 1
ATOM 2542 C C . ASN A 1 321 ? -21.770 -2.021 -17.164 1.00 91.25 321 ASN A C 1
ATOM 2544 O O . ASN A 1 321 ? -22.272 -1.658 -16.098 1.00 91.25 321 ASN A O 1
ATOM 2548 N N . THR A 1 322 ? -20.772 -1.340 -17.734 1.00 90.38 322 THR A N 1
ATOM 2549 C CA . THR A 1 322 ? -20.189 -0.137 -17.122 1.00 90.38 322 THR A CA 1
ATOM 2550 C C . THR A 1 322 ? -20.829 1.144 -17.653 1.00 90.38 322 THR A C 1
ATOM 2552 O O . THR A 1 322 ? -21.133 1.288 -18.838 1.00 90.38 322 THR A O 1
ATOM 2555 N N . SER A 1 323 ? -21.023 2.110 -16.760 1.00 87.81 323 SER A N 1
ATOM 2556 C CA . SER A 1 323 ? -21.503 3.461 -17.055 1.00 87.81 323 SER A CA 1
ATOM 2557 C C . SER A 1 323 ? -20.407 4.505 -16.830 1.00 87.81 323 SER A C 1
ATOM 2559 O O . SER A 1 323 ? -19.354 4.216 -16.271 1.00 87.81 323 SER A O 1
ATOM 2561 N N . GLU A 1 324 ? -20.647 5.753 -17.233 1.00 83.12 324 GLU A N 1
ATOM 2562 C CA . GLU A 1 324 ? -19.634 6.821 -17.211 1.00 83.12 324 GLU A CA 1
ATOM 2563 C C . GLU A 1 324 ? -19.159 7.257 -15.820 1.00 83.12 324 GLU A C 1
ATOM 2565 O O . GLU A 1 324 ? -18.183 7.996 -15.725 1.00 83.12 324 GLU A O 1
ATOM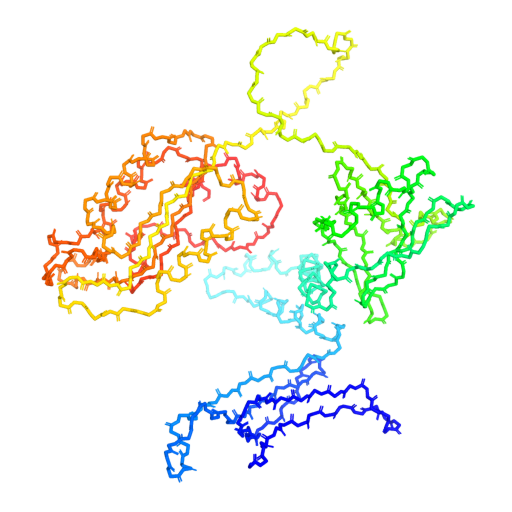 2570 N N . ASN A 1 325 ? -19.831 6.812 -14.756 1.00 80.56 325 ASN A N 1
ATOM 2571 C CA . ASN A 1 325 ? -19.442 7.090 -13.372 1.00 80.56 325 ASN A CA 1
ATOM 2572 C C . ASN A 1 325 ? -18.724 5.909 -12.705 1.00 80.56 325 ASN A C 1
ATOM 2574 O O . ASN A 1 325 ? -18.181 6.074 -11.611 1.00 80.56 325 ASN A O 1
ATOM 2578 N N . ASP A 1 326 ? -18.731 4.740 -13.347 1.00 83.81 326 ASP A N 1
ATOM 2579 C CA . ASP A 1 326 ? -18.198 3.497 -12.796 1.00 83.81 326 ASP A CA 1
ATOM 2580 C C . ASP A 1 326 ? -16.678 3.410 -12.959 1.00 83.81 326 ASP A C 1
ATOM 2582 O O . ASP A 1 326 ? -16.058 4.171 -13.709 1.00 83.81 326 ASP A O 1
ATOM 2586 N N . ASN A 1 327 ? -16.074 2.459 -12.254 1.00 84.94 327 ASN A N 1
ATOM 2587 C CA . ASN A 1 327 ? -14.637 2.230 -12.214 1.00 84.94 327 ASN A CA 1
ATOM 2588 C C . ASN A 1 327 ? -14.335 0.780 -12.585 1.00 84.94 327 ASN A C 1
ATOM 2590 O O . ASN A 1 327 ? -14.996 -0.141 -12.111 1.00 84.94 327 ASN A O 1
ATOM 2594 N N . VAL A 1 328 ? -13.325 0.575 -13.421 1.00 87.62 328 VAL A N 1
ATOM 2595 C CA . VAL A 1 328 ? -12.937 -0.739 -13.930 1.00 87.62 328 VAL A CA 1
ATOM 2596 C C . VAL A 1 328 ? -11.496 -1.038 -13.557 1.00 87.62 328 VAL A C 1
ATOM 2598 O O . VAL A 1 328 ? -10.607 -0.208 -13.747 1.00 87.62 328 VAL A O 1
ATOM 2601 N N . PHE A 1 329 ? -11.267 -2.250 -13.068 1.00 89.12 329 PHE A N 1
ATOM 2602 C CA . PHE A 1 329 ? -9.947 -2.810 -12.838 1.00 89.12 329 PHE A CA 1
ATOM 2603 C C . PHE A 1 329 ? -9.794 -4.107 -13.627 1.00 89.12 329 PHE A C 1
ATOM 2605 O O . PHE A 1 329 ? -10.632 -5.000 -13.533 1.00 89.12 329 PHE A O 1
ATOM 2612 N N . ILE A 1 330 ? -8.730 -4.213 -14.413 1.00 91.56 330 ILE A N 1
ATOM 2613 C CA . ILE A 1 330 ? -8.412 -5.415 -15.180 1.00 91.56 330 ILE A CA 1
ATOM 2614 C C . ILE A 1 330 ? -7.026 -5.873 -14.754 1.00 91.56 330 ILE A C 1
ATOM 2616 O O . ILE A 1 330 ? -6.066 -5.107 -14.845 1.00 91.56 330 ILE A O 1
ATOM 2620 N N . TYR A 1 331 ? -6.926 -7.117 -14.303 1.00 91.31 331 TYR A N 1
ATOM 2621 C CA . TYR A 1 331 ? -5.666 -7.763 -13.967 1.00 91.31 331 TYR A CA 1
ATOM 2622 C C . TYR A 1 331 ? -5.479 -8.994 -14.838 1.00 91.31 331 TYR A C 1
ATOM 2624 O O . TYR A 1 331 ? -6.354 -9.856 -14.889 1.00 91.31 331 TYR A O 1
ATOM 2632 N N . TYR A 1 332 ? -4.335 -9.070 -15.506 1.00 92.88 332 TYR A N 1
ATOM 2633 C CA . TYR A 1 332 ? -3.921 -10.238 -16.269 1.00 92.88 332 TYR A CA 1
ATOM 2634 C C . TYR A 1 332 ? -2.527 -10.663 -15.824 1.00 92.88 332 TYR A C 1
ATOM 2636 O O . TYR A 1 332 ? -1.605 -9.850 -15.885 1.00 92.88 332 TYR A O 1
ATOM 2644 N N . SER A 1 333 ? -2.378 -11.929 -15.439 1.00 89.94 333 SER A N 1
ATOM 2645 C CA . SER A 1 333 ? -1.087 -12.587 -15.243 1.00 89.94 333 SER A CA 1
ATOM 2646 C C . SER A 1 333 ? -1.041 -13.881 -16.054 1.00 89.94 333 SER A C 1
ATOM 2648 O O . SER A 1 333 ? -1.958 -14.706 -15.985 1.00 89.94 333 SER A O 1
ATOM 2650 N N . GLY A 1 334 ? -0.001 -14.039 -16.871 1.00 90.44 334 GLY A N 1
ATOM 2651 C CA . GLY A 1 334 ? 0.139 -15.170 -17.786 1.00 90.44 334 GLY A CA 1
ATOM 2652 C C . GLY A 1 334 ? 1.150 -14.911 -18.902 1.00 90.44 334 GLY A C 1
ATOM 2653 O O . GLY A 1 334 ? 1.831 -13.885 -18.934 1.00 90.44 334 GLY A O 1
ATOM 2654 N N . HIS A 1 335 ? 1.242 -15.836 -19.858 1.00 90.81 335 HIS A N 1
ATOM 2655 C CA . HIS A 1 335 ? 2.135 -15.681 -21.006 1.00 90.81 335 HIS A CA 1
ATOM 2656 C C . HIS A 1 335 ? 1.711 -14.513 -21.897 1.00 90.81 335 HIS A C 1
ATOM 2658 O O . HIS A 1 335 ? 0.524 -14.252 -22.124 1.00 90.81 335 HIS A O 1
ATOM 2664 N N . GLY A 1 336 ? 2.718 -13.830 -22.430 1.00 88.00 336 GLY A N 1
ATOM 2665 C CA . GLY A 1 336 ? 2.584 -12.817 -23.465 1.00 88.00 336 GLY A CA 1
ATOM 2666 C C . GLY A 1 336 ? 3.599 -13.082 -24.568 1.00 88.00 336 GLY A C 1
ATOM 2667 O O . GLY A 1 336 ? 4.712 -13.530 -24.298 1.00 88.00 336 GLY A O 1
ATOM 2668 N N . GLU A 1 337 ? 3.211 -12.820 -25.810 1.00 82.44 337 GLU A N 1
ATOM 2669 C CA . GLU A 1 337 ? 4.044 -13.068 -26.988 1.00 82.44 337 GLU A CA 1
ATOM 2670 C C . GLU A 1 337 ? 4.155 -11.794 -27.821 1.00 82.44 337 GLU A C 1
ATOM 2672 O O . GLU A 1 337 ? 3.156 -11.122 -28.083 1.00 82.44 337 GLU A O 1
ATOM 2677 N N . PHE A 1 338 ? 5.356 -11.489 -28.309 1.00 82.00 338 PHE A N 1
ATOM 2678 C CA . PHE A 1 338 ? 5.569 -10.417 -29.276 1.00 82.00 338 PHE A CA 1
ATOM 2679 C C . PHE A 1 338 ? 5.967 -10.993 -30.636 1.00 82.00 338 PHE A C 1
ATOM 2681 O O . PHE A 1 338 ? 7.039 -11.577 -30.788 1.00 82.00 338 PHE A O 1
ATOM 2688 N N . LYS A 1 339 ? 5.121 -10.796 -31.655 1.00 79.50 339 LYS A N 1
ATOM 2689 C CA . LYS A 1 339 ? 5.455 -11.160 -33.040 1.00 79.50 339 LYS A CA 1
ATOM 2690 C C . LYS A 1 339 ? 6.117 -9.983 -33.732 1.00 79.50 339 LYS A C 1
ATOM 2692 O O . LYS A 1 339 ? 5.449 -9.015 -34.104 1.00 79.50 339 LYS A O 1
ATOM 2697 N N . LYS A 1 340 ? 7.432 -10.088 -33.920 1.00 76.00 340 LYS A N 1
ATOM 2698 C CA . LYS A 1 340 ? 8.281 -9.033 -34.484 1.00 76.00 340 LYS A CA 1
ATOM 2699 C C . LYS A 1 340 ? 7.888 -8.666 -35.914 1.00 76.00 340 LYS A C 1
ATOM 2701 O O . LYS A 1 340 ? 7.863 -7.486 -36.242 1.00 76.00 340 LYS A O 1
ATOM 2706 N N . GLU A 1 341 ? 7.522 -9.651 -36.728 1.00 81.94 341 GLU A N 1
ATOM 2707 C CA . GLU A 1 341 ? 7.128 -9.482 -38.134 1.00 81.94 341 GLU A CA 1
ATOM 2708 C C . GLU A 1 341 ? 5.831 -8.680 -38.264 1.00 81.94 341 GLU A C 1
ATOM 2710 O O . GLU A 1 341 ? 5.641 -7.938 -39.222 1.00 81.94 341 GLU A O 1
ATOM 2715 N N . LEU A 1 342 ? 4.948 -8.814 -37.272 1.00 78.94 342 LEU A N 1
ATOM 2716 C CA . LEU A 1 342 ? 3.688 -8.079 -37.191 1.00 78.94 342 LEU A CA 1
ATOM 2717 C C . LEU A 1 342 ? 3.812 -6.808 -36.346 1.00 78.94 342 LEU A C 1
ATOM 2719 O O . LEU A 1 342 ? 2.868 -6.023 -36.301 1.00 78.94 342 LEU A O 1
ATOM 2723 N N . ASN A 1 343 ? 4.949 -6.623 -35.666 1.00 75.81 343 ASN A N 1
ATOM 2724 C CA . ASN A 1 343 ? 5.198 -5.577 -34.678 1.00 75.81 343 ASN A CA 1
ATOM 2725 C C . ASN A 1 343 ? 4.059 -5.456 -33.643 1.00 75.81 343 ASN A C 1
ATOM 2727 O O . ASN A 1 343 ? 3.598 -4.356 -33.335 1.00 75.81 343 ASN A O 1
ATOM 2731 N N . LYS A 1 344 ? 3.564 -6.598 -33.143 1.00 77.19 344 LYS A N 1
ATOM 2732 C CA . LYS A 1 344 ? 2.393 -6.675 -32.252 1.00 77.19 344 LYS A CA 1
ATOM 2733 C C . LYS A 1 344 ? 2.630 -7.600 -31.061 1.00 77.19 344 LYS A C 1
ATOM 2735 O O . LYS A 1 344 ? 3.201 -8.679 -31.218 1.00 77.19 344 LYS A O 1
ATOM 2740 N N . GLY A 1 345 ? 2.137 -7.171 -29.899 1.00 81.94 345 GLY A N 1
ATOM 2741 C CA . GLY A 1 345 ? 2.041 -7.975 -28.681 1.00 81.94 345 GLY A CA 1
ATOM 2742 C C . GLY A 1 345 ? 0.686 -8.675 -28.558 1.00 81.94 345 GLY A C 1
ATOM 2743 O O . GLY A 1 345 ? -0.314 -8.216 -29.123 1.00 81.94 345 GLY A O 1
ATOM 2744 N N . TYR A 1 346 ? 0.680 -9.788 -27.833 1.00 87.88 346 TYR A N 1
ATOM 2745 C CA . TYR A 1 346 ? -0.470 -10.663 -27.657 1.00 87.88 346 TYR A CA 1
ATOM 2746 C C . TYR A 1 346 ? -0.524 -11.227 -26.233 1.00 87.88 346 TYR A C 1
ATOM 2748 O O . TYR A 1 346 ? 0.514 -11.571 -25.668 1.00 87.88 346 TYR A O 1
ATOM 2756 N N . TRP A 1 347 ? -1.731 -11.398 -25.694 1.00 93.50 347 TRP A N 1
ATOM 2757 C CA . TRP A 1 347 ? -1.994 -12.284 -24.557 1.00 93.50 347 TRP A CA 1
ATOM 2758 C C . TRP A 1 347 ? -2.249 -13.703 -25.054 1.00 93.50 347 TRP A C 1
ATOM 2760 O O . TRP A 1 347 ? -2.890 -13.892 -26.094 1.00 93.50 347 TRP A O 1
ATOM 2770 N N . VAL A 1 348 ? -1.759 -14.689 -24.305 1.00 94.19 348 VAL A N 1
ATOM 2771 C CA . VAL A 1 348 ? -1.877 -16.113 -24.626 1.00 94.19 348 VAL A CA 1
ATOM 2772 C C . VAL A 1 348 ? -2.966 -16.741 -23.750 1.00 94.19 348 VAL A C 1
ATOM 2774 O O . VAL A 1 348 ? -2.771 -16.873 -22.546 1.00 94.19 348 VAL A O 1
ATOM 2777 N N . PRO A 1 349 ? -4.112 -17.150 -24.316 1.00 96.38 349 PRO A N 1
ATOM 2778 C CA . PRO A 1 349 ? -5.156 -17.843 -23.566 1.00 96.38 349 PRO A CA 1
ATOM 2779 C C . PRO A 1 349 ? -4.787 -19.293 -23.225 1.00 96.38 349 PRO A C 1
ATOM 2781 O O . PRO A 1 349 ? -3.968 -19.919 -23.902 1.00 96.38 349 PRO A O 1
ATOM 2784 N N . ALA A 1 350 ? -5.453 -19.870 -22.224 1.00 96.81 350 ALA A N 1
ATOM 2785 C CA . ALA A 1 350 ? -5.175 -21.228 -21.746 1.00 96.81 350 ALA A CA 1
ATOM 2786 C C . ALA A 1 350 ? -5.439 -22.325 -22.797 1.00 96.81 350 ALA A C 1
ATOM 2788 O O . ALA A 1 350 ? -4.828 -23.396 -22.770 1.00 96.81 350 ALA A O 1
ATOM 2789 N N . ASP A 1 351 ? -6.346 -22.069 -23.744 1.00 95.44 351 ASP A N 1
ATOM 2790 C CA . ASP A 1 351 ? -6.700 -22.965 -24.849 1.00 95.44 351 ASP A CA 1
ATOM 2791 C C . ASP A 1 351 ? -5.849 -22.760 -26.113 1.00 95.44 351 ASP A C 1
ATOM 2793 O O . ASP A 1 351 ? -6.095 -23.407 -27.133 1.00 95.44 351 ASP A O 1
ATOM 2797 N N . ALA A 1 352 ? -4.811 -21.921 -26.059 1.00 92.88 352 ALA A N 1
ATOM 2798 C CA . ALA A 1 352 ? -3.885 -21.756 -27.169 1.00 92.88 352 ALA A CA 1
ATOM 2799 C C . ALA A 1 352 ? -3.018 -23.013 -27.368 1.00 92.88 352 ALA A C 1
ATOM 2801 O O . ALA A 1 352 ? -2.013 -23.226 -26.691 1.00 92.88 352 ALA A O 1
ATOM 2802 N N . GLN A 1 353 ? -3.411 -23.856 -28.326 1.00 86.94 353 GLN A N 1
ATOM 2803 C CA . GLN A 1 353 ? -2.736 -25.129 -28.606 1.00 86.94 353 GLN A CA 1
ATOM 2804 C C . GLN A 1 353 ? -1.458 -24.988 -29.442 1.00 86.94 353 GLN A C 1
ATOM 2806 O O . GLN A 1 353 ? -0.547 -25.805 -29.327 1.00 86.94 353 GLN A O 1
ATOM 2811 N N . THR A 1 354 ? -1.387 -23.964 -30.293 1.00 82.69 354 THR A N 1
ATOM 2812 C CA . THR A 1 354 ? -0.287 -23.758 -31.247 1.00 82.69 354 THR A CA 1
ATOM 2813 C C . THR A 1 354 ? 0.318 -22.372 -31.086 1.00 82.69 354 THR A C 1
ATOM 2815 O O . THR A 1 354 ? -0.324 -21.466 -30.555 1.00 82.69 354 THR A O 1
ATOM 2818 N N . SER A 1 355 ? 1.525 -22.169 -31.624 1.00 80.94 355 SER A N 1
ATOM 2819 C CA . SER A 1 355 ? 2.192 -20.862 -31.625 1.00 80.94 355 SER A CA 1
ATOM 2820 C C . SER A 1 355 ? 1.631 -19.852 -32.649 1.00 80.94 355 SER A C 1
ATOM 2822 O O . SER A 1 355 ? 2.358 -18.973 -33.123 1.00 80.94 355 SER A O 1
ATOM 2824 N N . SER A 1 356 ? 0.356 -19.997 -33.027 1.00 85.81 356 SER A N 1
ATOM 2825 C CA . SER A 1 356 ? -0.332 -19.185 -34.035 1.00 85.81 356 SER A CA 1
ATOM 2826 C C . SER A 1 356 ? -1.045 -17.992 -33.407 1.00 85.81 356 SER A C 1
ATOM 2828 O O . SER A 1 356 ? -1.802 -18.139 -32.450 1.00 85.81 356 SER A O 1
ATOM 2830 N N . VAL A 1 357 ? -0.894 -16.814 -34.018 1.00 86.44 357 VAL A N 1
ATOM 2831 C CA . VAL A 1 357 ? -1.565 -15.580 -33.573 1.00 86.44 357 VAL A CA 1
ATOM 2832 C C . VAL A 1 357 ? -3.091 -15.665 -33.611 1.00 86.44 357 VAL A C 1
ATOM 2834 O O . VAL A 1 357 ? -3.749 -14.934 -32.881 1.00 86.44 357 VAL A O 1
ATOM 2837 N N . ALA A 1 358 ? -3.663 -16.570 -34.414 1.00 88.06 358 ALA A N 1
ATOM 2838 C CA . ALA A 1 358 ? -5.110 -16.783 -34.472 1.00 88.06 358 ALA A CA 1
ATOM 2839 C C . ALA A 1 358 ? -5.690 -17.292 -33.139 1.00 88.06 358 ALA A C 1
ATOM 2841 O O . ALA A 1 358 ? -6.851 -17.031 -32.831 1.00 88.06 358 ALA A O 1
ATOM 2842 N N . ALA A 1 359 ? -4.879 -18.000 -32.346 1.00 88.88 359 ALA A N 1
ATOM 2843 C CA . ALA A 1 359 ? -5.265 -18.511 -31.034 1.00 88.88 359 ALA A CA 1
ATOM 2844 C C . ALA A 1 359 ? -5.031 -17.496 -29.902 1.00 88.88 359 ALA A C 1
ATOM 2846 O O . ALA A 1 359 ? -5.409 -17.754 -28.762 1.00 88.88 359 ALA A O 1
ATOM 2847 N N . TYR A 1 360 ? -4.416 -16.349 -30.194 1.00 92.94 360 TYR A N 1
ATOM 2848 C CA . TYR A 1 360 ? -4.084 -15.332 -29.200 1.00 92.94 360 TYR A CA 1
ATOM 2849 C C . TYR A 1 360 ? -5.080 -14.172 -29.204 1.00 92.94 360 TYR A C 1
ATOM 2851 O O . TYR A 1 360 ? -5.942 -14.056 -30.082 1.00 92.94 360 TYR A O 1
ATOM 2859 N N . ILE A 1 361 ? -4.951 -13.298 -28.209 1.00 93.19 361 ILE A N 1
ATOM 2860 C CA . ILE A 1 361 ? -5.677 -12.029 -28.131 1.00 93.19 361 ILE A CA 1
ATOM 2861 C C . ILE A 1 361 ? -4.669 -10.922 -28.402 1.00 93.19 361 ILE A C 1
ATOM 2863 O O . ILE A 1 361 ? -3.690 -10.785 -27.672 1.00 93.19 361 ILE A O 1
ATOM 2867 N N . SER A 1 362 ? -4.862 -10.163 -29.478 1.00 90.00 362 SER A N 1
ATOM 2868 C CA . SER A 1 362 ? -3.909 -9.115 -29.837 1.00 90.00 362 SER A CA 1
ATOM 2869 C C . SER A 1 362 ? -4.082 -7.884 -28.954 1.00 90.00 362 SER A C 1
ATOM 2871 O O . SER A 1 362 ? -5.190 -7.550 -28.535 1.00 90.00 362 SER A O 1
ATOM 2873 N N . ASN A 1 363 ? -3.004 -7.129 -28.747 1.00 80.62 363 ASN A N 1
ATOM 2874 C CA . ASN A 1 363 ? -3.091 -5.836 -28.066 1.00 80.62 363 ASN A CA 1
ATOM 2875 C C . ASN A 1 363 ? -4.054 -4.863 -28.777 1.00 80.62 363 ASN A C 1
ATOM 2877 O O . ASN A 1 363 ? -4.650 -4.015 -28.123 1.00 80.62 363 ASN A O 1
ATOM 2881 N N . SER A 1 364 ? -4.246 -4.996 -30.096 1.00 81.06 364 SER A N 1
ATOM 2882 C CA . SER A 1 364 ? -5.236 -4.217 -30.856 1.00 81.06 364 SER A CA 1
ATOM 2883 C C . SER A 1 364 ? -6.679 -4.585 -30.488 1.00 81.06 364 SER A C 1
ATOM 2885 O O . SER A 1 364 ? -7.528 -3.699 -30.384 1.00 81.06 364 SER A O 1
ATOM 2887 N N . ASP A 1 365 ? -6.955 -5.870 -30.251 1.00 85.62 365 ASP A N 1
ATOM 2888 C CA . ASP A 1 365 ? -8.263 -6.314 -29.761 1.00 85.62 365 ASP A CA 1
ATOM 2889 C C . ASP A 1 365 ? -8.500 -5.733 -28.364 1.00 85.62 365 ASP A C 1
ATOM 2891 O O . ASP A 1 365 ? -9.520 -5.090 -28.130 1.00 85.62 365 ASP A O 1
ATOM 2895 N N . LEU A 1 366 ? -7.508 -5.847 -27.470 1.00 86.38 366 LEU A N 1
ATOM 2896 C CA . LEU A 1 366 ? -7.577 -5.275 -26.120 1.00 86.38 366 LEU A CA 1
ATOM 2897 C C . LEU A 1 366 ? -7.847 -3.766 -26.160 1.00 86.38 366 LEU A C 1
ATOM 2899 O O . LEU A 1 366 ? -8.762 -3.297 -25.492 1.00 86.38 366 LEU A O 1
ATOM 2903 N N . GLN A 1 367 ? -7.112 -3.008 -26.980 1.00 79.88 367 GLN A N 1
ATOM 2904 C CA . GLN A 1 367 ? -7.344 -1.570 -27.170 1.00 79.88 367 GLN A CA 1
ATOM 2905 C C . GLN A 1 367 ? -8.776 -1.263 -27.618 1.00 79.88 367 GLN A C 1
ATOM 2907 O O . GLN A 1 367 ? -9.359 -0.279 -27.163 1.00 79.88 367 GLN A O 1
ATOM 2912 N N . THR A 1 368 ? -9.347 -2.101 -28.483 1.00 83.94 368 THR A N 1
ATOM 2913 C CA . THR A 1 368 ? -10.710 -1.922 -28.989 1.00 83.94 368 THR A CA 1
ATOM 2914 C C . THR A 1 368 ? -11.734 -2.069 -27.861 1.00 83.94 368 THR A C 1
ATOM 2916 O O . THR A 1 368 ? -12.565 -1.179 -27.678 1.00 83.94 368 THR A O 1
ATOM 2919 N N . PHE A 1 369 ? -11.639 -3.125 -27.044 1.00 86.06 369 PHE A N 1
ATOM 2920 C CA . PHE A 1 369 ? -12.530 -3.298 -25.887 1.00 86.06 369 PHE A CA 1
ATOM 2921 C C . PHE A 1 369 ? -12.318 -2.214 -24.832 1.00 86.06 369 PHE A C 1
ATOM 2923 O O . PHE A 1 369 ? -13.284 -1.617 -24.367 1.00 86.06 369 PHE A O 1
ATOM 2930 N N . LEU A 1 370 ? -11.063 -1.892 -24.501 1.00 85.00 370 LEU A N 1
ATOM 2931 C CA . LEU A 1 370 ? -10.733 -0.827 -23.549 1.00 85.00 370 LEU A CA 1
ATOM 2932 C C . LEU A 1 370 ? -11.293 0.534 -23.988 1.00 85.00 370 LEU A C 1
ATOM 2934 O O . LEU A 1 370 ? -11.757 1.303 -23.149 1.00 85.00 370 LEU A O 1
ATOM 2938 N N . GLY A 1 371 ? -11.286 0.828 -25.293 1.00 80.12 371 GLY A N 1
ATOM 2939 C CA . GLY A 1 371 ? -11.907 2.027 -25.858 1.00 80.12 371 GLY A CA 1
ATOM 2940 C C . GLY A 1 371 ? -13.437 2.037 -25.757 1.00 80.12 371 GLY A C 1
ATOM 2941 O O . GLY A 1 371 ? -14.030 3.110 -25.641 1.00 80.12 371 GLY A O 1
ATOM 2942 N N . GLY A 1 372 ? -14.068 0.859 -25.766 1.00 83.62 372 GLY A N 1
ATOM 2943 C CA . GLY A 1 372 ? -15.513 0.682 -25.608 1.00 83.62 372 GLY A CA 1
ATOM 2944 C C . GLY A 1 372 ? -16.012 0.774 -24.161 1.00 83.62 372 GLY A C 1
ATOM 2945 O O . GLY A 1 372 ? -17.176 1.108 -23.940 1.00 83.62 372 GLY A O 1
ATOM 2946 N N . ILE A 1 373 ? -15.151 0.525 -23.168 1.00 86.81 373 ILE A N 1
ATOM 2947 C CA . ILE A 1 373 ? -15.514 0.602 -21.746 1.00 86.81 373 ILE A CA 1
ATOM 2948 C C . ILE A 1 373 ? -15.869 2.053 -21.379 1.00 86.81 373 ILE A C 1
ATOM 2950 O O . ILE A 1 373 ? -15.046 2.975 -21.420 1.00 86.81 373 ILE A O 1
ATOM 2954 N N . LYS A 1 374 ? -17.130 2.272 -20.989 1.00 86.12 374 LYS A N 1
ATOM 2955 C CA . LYS A 1 374 ? -17.681 3.617 -20.743 1.00 86.12 374 LYS A CA 1
ATOM 2956 C C . LYS A 1 374 ? -17.199 4.238 -19.440 1.00 86.12 374 LYS A C 1
ATOM 2958 O O . LYS A 1 374 ? -17.289 5.459 -19.316 1.00 86.12 374 LYS A O 1
ATOM 2963 N N . SER A 1 375 ? -16.670 3.419 -18.531 1.00 83.25 375 SER A N 1
ATOM 2964 C CA . SER A 1 375 ? -16.227 3.787 -17.186 1.00 83.25 375 SER A CA 1
ATOM 2965 C C . SER A 1 375 ? -15.426 5.090 -17.124 1.00 83.25 375 SER A C 1
ATOM 2967 O O . SER A 1 375 ? -14.700 5.473 -18.059 1.00 83.25 375 SER A O 1
ATOM 2969 N N . LYS A 1 376 ? -15.566 5.765 -15.982 1.00 76.25 376 LYS A N 1
ATOM 2970 C CA . LYS A 1 376 ? -14.837 6.986 -15.653 1.00 76.25 376 LYS A CA 1
ATOM 2971 C C . LYS A 1 376 ? -13.347 6.706 -15.569 1.00 76.25 376 LYS A C 1
ATOM 2973 O O . LYS A 1 376 ? -12.539 7.397 -16.194 1.00 76.25 376 LYS A O 1
ATOM 2978 N N . HIS A 1 377 ? -13.010 5.644 -14.843 1.00 78.25 377 HIS A N 1
ATOM 2979 C CA . HIS A 1 377 ? -11.647 5.185 -14.658 1.00 78.25 377 HIS A CA 1
ATOM 2980 C C . HIS A 1 377 ? -11.515 3.717 -15.047 1.00 78.25 377 HIS A C 1
ATOM 2982 O O . HIS A 1 377 ? -12.286 2.878 -14.592 1.00 78.25 377 HIS A O 1
ATOM 2988 N N . THR A 1 378 ? -10.523 3.408 -15.882 1.00 81.81 378 THR A N 1
ATOM 2989 C CA . THR A 1 378 ? -10.112 2.034 -16.198 1.00 81.81 378 THR A CA 1
ATOM 2990 C C . THR A 1 378 ? -8.634 1.899 -15.882 1.00 81.81 378 THR A C 1
ATOM 2992 O O . THR A 1 378 ? -7.821 2.630 -16.447 1.00 81.81 378 THR A O 1
ATOM 2995 N N . LEU A 1 379 ? -8.292 0.974 -14.989 1.00 81.38 379 LEU A N 1
ATOM 2996 C CA . LEU A 1 379 ? -6.918 0.600 -14.681 1.00 81.38 379 LEU A CA 1
ATOM 2997 C C . LEU A 1 379 ? -6.664 -0.821 -15.186 1.00 81.38 379 LEU A C 1
ATOM 2999 O O . LEU A 1 379 ? -7.323 -1.759 -14.747 1.00 81.38 379 LEU A O 1
ATOM 3003 N N . LEU A 1 380 ? -5.702 -0.965 -16.095 1.00 83.56 380 LEU A N 1
ATOM 3004 C CA . LEU A 1 380 ? -5.202 -2.253 -16.562 1.00 83.56 380 LEU A CA 1
ATOM 3005 C C . LEU A 1 380 ? -3.819 -2.507 -15.960 1.00 83.56 380 LEU A C 1
ATOM 3007 O O . LEU A 1 380 ? -2.904 -1.705 -16.148 1.00 83.56 380 LEU A O 1
ATOM 3011 N N . VAL A 1 381 ? -3.662 -3.643 -15.289 1.00 80.25 381 VAL A N 1
ATOM 3012 C CA . VAL A 1 381 ? -2.381 -4.176 -14.823 1.00 80.25 381 VAL A CA 1
ATOM 3013 C C . VAL A 1 381 ? -2.128 -5.484 -15.566 1.00 80.25 381 VAL A C 1
ATOM 3015 O O . VAL A 1 381 ? -2.926 -6.415 -15.481 1.00 80.25 381 VAL A O 1
ATOM 3018 N N . SER A 1 382 ? -1.036 -5.544 -16.327 1.00 80.38 382 SER A N 1
ATOM 3019 C CA . SER A 1 382 ? -0.679 -6.714 -17.132 1.00 80.38 382 SER A CA 1
ATOM 3020 C C . SER A 1 382 ? 0.719 -7.197 -16.760 1.00 80.38 382 SER A C 1
ATOM 3022 O O . SER A 1 382 ? 1.719 -6.543 -17.069 1.00 80.38 382 SER A O 1
ATOM 3024 N N . ASP A 1 383 ? 0.752 -8.346 -16.093 1.00 76.94 383 ASP A N 1
ATOM 3025 C CA . ASP A 1 383 ? 1.942 -9.103 -15.721 1.00 76.94 383 ASP A CA 1
ATOM 3026 C C . ASP A 1 383 ? 2.188 -10.207 -16.759 1.00 76.94 383 ASP A C 1
ATOM 3028 O O . ASP A 1 383 ? 1.929 -11.392 -16.557 1.00 76.94 383 ASP A O 1
ATOM 3032 N N . ALA A 1 384 ? 2.580 -9.759 -17.949 1.00 73.38 384 ALA A N 1
ATOM 3033 C CA . ALA A 1 384 ? 2.879 -10.598 -19.098 1.00 73.38 384 ALA A CA 1
ATOM 3034 C C . ALA A 1 384 ? 4.113 -10.055 -19.813 1.00 73.38 384 ALA A C 1
ATOM 3036 O O . ALA A 1 384 ? 4.324 -8.836 -19.875 1.00 73.38 384 ALA A O 1
ATOM 3037 N N . CYS A 1 385 ? 4.917 -10.937 -20.409 1.00 62.38 385 CYS A N 1
ATOM 3038 C CA . CYS A 1 385 ? 6.018 -10.502 -21.262 1.00 62.38 385 CYS A CA 1
ATOM 3039 C C . CYS A 1 385 ? 5.480 -9.593 -22.386 1.00 62.38 385 CYS A C 1
ATOM 3041 O O . CYS A 1 385 ? 4.524 -9.941 -23.074 1.00 62.38 385 CYS A O 1
ATOM 3043 N N . PHE A 1 386 ? 6.108 -8.424 -22.571 1.00 56.94 386 PHE A N 1
ATOM 3044 C CA . PHE A 1 386 ? 5.754 -7.408 -23.581 1.00 56.94 386 PHE A CA 1
ATOM 3045 C C . PHE A 1 386 ? 4.430 -6.640 -23.357 1.00 56.94 386 PHE A C 1
ATOM 3047 O O . PHE A 1 386 ? 3.887 -6.051 -24.295 1.00 56.94 386 PHE A O 1
ATOM 3054 N N . SER A 1 387 ? 3.951 -6.531 -22.110 1.00 51.12 387 SER A N 1
ATOM 3055 C CA . SER A 1 387 ? 2.797 -5.685 -21.738 1.00 51.12 387 SER A CA 1
ATOM 3056 C C . SER A 1 387 ? 2.970 -4.185 -22.055 1.00 51.12 387 SER A C 1
ATOM 3058 O O . SER A 1 387 ? 1.990 -3.473 -22.273 1.00 51.12 387 SER A O 1
ATOM 3060 N N . GLY A 1 388 ? 4.211 -3.695 -22.172 1.00 45.00 388 GLY A N 1
ATOM 3061 C CA . GLY A 1 388 ? 4.519 -2.309 -22.559 1.00 45.00 388 GLY A CA 1
ATOM 3062 C C . GLY A 1 388 ? 4.125 -1.934 -23.996 1.00 45.00 388 GLY A C 1
ATOM 3063 O O . GLY A 1 388 ? 3.993 -0.750 -24.309 1.00 45.00 388 GLY A O 1
ATOM 3064 N N . ASP A 1 389 ? 3.873 -2.920 -24.862 1.00 54.44 389 ASP A N 1
ATOM 3065 C CA . ASP A 1 389 ? 3.495 -2.688 -26.261 1.00 54.44 389 ASP A CA 1
ATOM 3066 C C . ASP A 1 389 ? 1.990 -2.469 -26.456 1.00 54.44 389 ASP A C 1
ATOM 3068 O O . ASP A 1 389 ? 1.546 -2.194 -27.572 1.00 54.44 389 ASP A O 1
ATOM 3072 N N . ILE A 1 390 ? 1.197 -2.564 -25.381 1.00 53.38 390 ILE A N 1
ATOM 3073 C CA . ILE A 1 390 ? -0.264 -2.405 -25.410 1.00 53.38 390 ILE A CA 1
ATOM 3074 C C . ILE A 1 390 ? -0.680 -0.987 -25.830 1.00 53.38 390 ILE A C 1
ATOM 3076 O O . ILE A 1 390 ? -1.768 -0.835 -26.365 1.00 53.38 390 ILE A O 1
ATOM 3080 N N . PHE A 1 391 ? 0.162 0.044 -25.672 1.00 53.38 391 PHE A N 1
ATOM 3081 C CA . PHE A 1 391 ? -0.208 1.449 -25.943 1.00 53.38 391 PHE A CA 1
ATOM 3082 C C . PHE A 1 391 ? 0.778 2.223 -26.837 1.00 53.38 391 PHE A C 1
ATOM 3084 O O . PHE A 1 391 ? 0.850 3.451 -26.763 1.00 53.38 391 PHE A O 1
ATOM 3091 N N . ARG A 1 392 ? 1.541 1.546 -27.711 1.00 49.47 392 ARG A N 1
ATOM 3092 C CA . ARG A 1 392 ? 2.442 2.233 -28.659 1.00 49.47 392 ARG A CA 1
ATOM 3093 C C . ARG A 1 392 ? 1.646 3.202 -29.550 1.00 49.47 392 ARG A C 1
ATOM 3095 O O . ARG A 1 392 ? 0.931 2.766 -30.445 1.00 49.47 392 ARG A O 1
ATOM 3102 N N . GLY A 1 393 ? 1.775 4.508 -29.299 1.00 38.97 393 GLY A N 1
ATOM 3103 C CA . GLY A 1 393 ? 1.158 5.556 -30.122 1.00 38.97 393 GLY A CA 1
ATOM 3104 C C . GLY A 1 393 ? 0.795 6.856 -29.401 1.00 38.97 393 GLY A C 1
ATOM 3105 O O . GLY A 1 393 ? 0.764 7.882 -30.061 1.00 38.97 393 GLY A O 1
ATOM 3106 N N . ASN A 1 394 ? 0.566 6.842 -28.081 1.00 41.31 394 ASN A N 1
ATOM 3107 C CA . ASN A 1 394 ? 0.405 8.036 -27.232 1.00 41.31 394 ASN A CA 1
ATOM 3108 C C . ASN A 1 394 ? 0.510 7.628 -25.751 1.00 41.31 394 ASN A C 1
ATOM 3110 O O . ASN A 1 394 ? -0.482 7.574 -25.026 1.00 41.31 394 ASN A O 1
ATOM 3114 N N . THR A 1 395 ? 1.716 7.302 -25.291 1.00 35.97 395 THR A N 1
ATOM 3115 C CA . THR A 1 395 ? 1.959 7.082 -23.861 1.00 35.97 395 THR A CA 1
ATOM 3116 C C . THR A 1 395 ? 2.156 8.439 -23.193 1.00 35.97 395 THR A C 1
ATOM 3118 O O . THR A 1 395 ? 3.228 9.036 -23.291 1.00 35.97 395 THR A O 1
ATOM 3121 N N . LEU A 1 396 ? 1.129 8.941 -22.508 1.00 36.19 396 LEU A N 1
ATOM 3122 C CA . LEU A 1 396 ? 1.313 10.012 -21.532 1.00 36.19 396 LEU A CA 1
ATOM 3123 C C . LEU A 1 396 ? 2.026 9.415 -20.318 1.00 36.19 396 LEU A C 1
ATOM 3125 O O . LEU A 1 396 ? 1.413 8.808 -19.443 1.00 36.19 396 LEU A O 1
ATOM 3129 N N . THR A 1 397 ? 3.347 9.566 -20.266 1.00 36.75 397 THR A N 1
ATOM 3130 C CA . THR A 1 397 ? 4.098 9.310 -19.037 1.00 36.75 397 THR A CA 1
ATOM 3131 C C . THR A 1 397 ? 3.776 10.433 -18.060 1.00 36.75 397 THR A C 1
ATOM 3133 O O . THR A 1 397 ? 4.418 11.487 -18.075 1.00 36.75 397 THR A O 1
ATOM 3136 N N . VAL A 1 398 ? 2.760 10.232 -17.222 1.00 36.47 398 VAL A N 1
ATOM 3137 C CA . VAL A 1 398 ? 2.448 11.167 -16.140 1.00 36.47 398 VAL A CA 1
ATOM 3138 C C . VAL A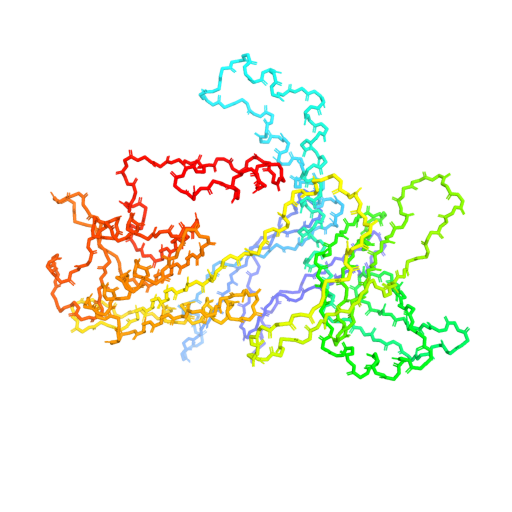 1 398 ? 3.606 11.118 -15.147 1.00 36.47 398 VAL A C 1
ATOM 3140 O O . VAL A 1 398 ? 3.795 10.141 -14.421 1.00 36.47 398 VAL A O 1
ATOM 3143 N N . LYS A 1 399 ? 4.418 12.179 -15.118 1.00 30.47 399 LYS A N 1
ATOM 3144 C CA . LYS A 1 399 ? 5.300 12.428 -13.978 1.00 30.47 399 LYS A CA 1
ATOM 3145 C C . LYS A 1 399 ? 4.391 12.685 -12.782 1.00 30.47 399 LYS A C 1
ATOM 3147 O O . LYS A 1 399 ? 3.649 13.662 -12.786 1.00 30.47 399 LYS A O 1
ATOM 3152 N N . MET A 1 400 ? 4.425 11.792 -11.796 1.00 32.03 400 MET A N 1
ATOM 3153 C CA . MET A 1 400 ? 3.686 11.914 -10.536 1.00 32.03 400 MET A CA 1
ATOM 3154 C C . MET A 1 400 ? 4.249 13.076 -9.700 1.00 32.03 400 MET A C 1
ATOM 3156 O O . MET A 1 400 ? 4.917 12.879 -8.687 1.00 32.03 400 MET A O 1
ATOM 3160 N N . ASP A 1 401 ? 3.993 14.306 -10.138 1.00 37.94 401 ASP A N 1
ATOM 3161 C CA . ASP A 1 401 ? 4.291 15.520 -9.398 1.00 37.94 401 ASP A CA 1
ATOM 3162 C C . ASP A 1 401 ? 2.979 16.158 -8.924 1.00 37.94 401 ASP A C 1
ATOM 3164 O O . ASP A 1 401 ? 2.272 16.804 -9.687 1.00 37.94 401 ASP A O 1
ATOM 3168 N N . THR A 1 402 ? 2.731 16.009 -7.614 1.00 43.28 402 THR A N 1
ATOM 3169 C CA . THR A 1 402 ? 1.725 16.660 -6.734 1.00 43.28 402 THR A CA 1
ATOM 3170 C C . THR A 1 402 ? 0.379 15.927 -6.529 1.00 43.28 402 THR A C 1
ATOM 3172 O O . THR A 1 402 ? -0.300 15.649 -7.510 1.00 43.28 402 THR A O 1
ATOM 3175 N N . PRO A 1 403 ? -0.059 15.629 -5.276 1.00 53.78 403 PRO A N 1
ATOM 3176 C CA . PRO A 1 403 ? -1.124 14.646 -5.053 1.00 53.78 403 PRO A CA 1
ATOM 3177 C C . PRO A 1 403 ? -2.433 15.158 -4.408 1.00 53.78 403 PRO A C 1
ATOM 3179 O O . PRO A 1 403 ? -3.053 14.400 -3.689 1.00 53.78 403 PRO A O 1
ATOM 3182 N N . GLU A 1 404 ? -2.921 16.386 -4.610 1.00 39.50 404 GLU A N 1
ATOM 3183 C CA . GLU A 1 404 ? -4.216 16.761 -3.970 1.00 39.50 404 GLU A CA 1
ATOM 3184 C C . GLU A 1 404 ? -5.125 17.598 -4.867 1.00 39.50 404 GLU A C 1
ATOM 3186 O O . GLU A 1 404 ? -6.275 17.228 -5.123 1.00 39.50 404 GLU A O 1
ATOM 3191 N N . LYS A 1 405 ? -4.594 18.677 -5.451 1.00 36.78 405 LYS A N 1
ATOM 3192 C CA . LYS A 1 405 ? -5.341 19.461 -6.443 1.00 36.78 405 LYS A CA 1
ATOM 3193 C C . LYS A 1 405 ? -5.453 18.722 -7.780 1.00 36.78 405 LYS A C 1
ATOM 3195 O O . LYS A 1 405 ? -6.536 18.679 -8.352 1.00 36.78 405 LYS A O 1
ATOM 3200 N N . TYR A 1 406 ? -4.371 18.046 -8.187 1.00 42.72 406 TYR A N 1
ATOM 3201 C CA . TYR A 1 406 ? -4.357 17.145 -9.339 1.00 42.72 406 TYR A CA 1
ATOM 3202 C C . TYR A 1 406 ? -5.340 15.994 -9.141 1.00 42.72 406 TYR A C 1
ATOM 3204 O O . TYR A 1 406 ? -6.219 15.833 -9.960 1.00 42.72 406 TYR A O 1
AT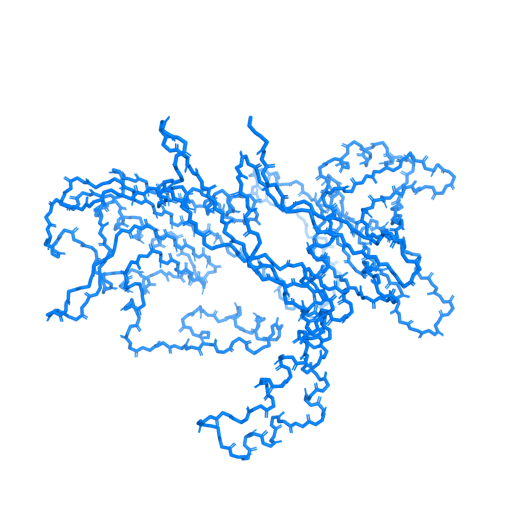OM 3212 N N . TYR A 1 407 ? -5.317 15.249 -8.029 1.00 46.00 407 TYR A N 1
ATOM 3213 C CA . TYR A 1 407 ? -6.268 14.138 -7.884 1.00 46.00 407 TYR A CA 1
ATOM 3214 C C . TYR A 1 407 ? -7.720 14.582 -7.856 1.00 46.00 407 TYR A C 1
ATOM 3216 O O . TYR A 1 407 ? -8.544 13.872 -8.406 1.00 46.00 407 TYR A O 1
ATOM 3224 N N . THR A 1 408 ? -8.046 15.747 -7.298 1.00 44.28 408 THR A N 1
ATOM 3225 C CA . THR A 1 408 ? -9.429 16.233 -7.353 1.00 44.28 408 THR A CA 1
ATOM 3226 C C . THR A 1 408 ? -9.812 16.625 -8.784 1.00 44.28 408 THR A C 1
ATOM 3228 O O . THR A 1 408 ? -10.838 16.180 -9.281 1.00 44.28 408 THR A O 1
ATOM 3231 N N . GLU A 1 409 ? -8.975 17.397 -9.485 1.00 46.78 409 GLU A N 1
ATOM 3232 C CA . GLU A 1 409 ? -9.241 17.850 -10.861 1.00 46.78 409 GLU A CA 1
ATOM 3233 C C . GLU A 1 409 ? -9.188 16.693 -11.885 1.00 46.78 409 GLU A C 1
ATOM 3235 O O . GLU A 1 409 ? -10.083 16.565 -12.715 1.00 46.78 409 GLU A O 1
ATOM 3240 N N . THR A 1 410 ? -8.220 15.785 -11.766 1.00 49.19 410 THR A N 1
ATOM 3241 C CA . THR A 1 410 ? -8.024 14.582 -12.591 1.00 49.19 410 THR A CA 1
ATOM 3242 C C . THR A 1 410 ? -9.039 13.485 -12.278 1.00 49.19 410 THR A C 1
ATOM 3244 O O . THR A 1 410 ? -9.481 12.799 -13.194 1.00 49.19 410 THR A O 1
ATOM 3247 N N . TYR A 1 411 ? -9.501 13.343 -11.027 1.00 48.56 411 TYR A N 1
ATOM 3248 C CA . TYR A 1 411 ? -10.641 12.470 -10.711 1.00 48.56 411 TYR A CA 1
ATOM 3249 C C . TYR A 1 411 ? -11.919 12.945 -11.406 1.00 48.56 411 TYR A C 1
ATOM 3251 O O . TYR A 1 411 ? -12.835 12.157 -11.607 1.00 48.56 411 TYR A O 1
ATOM 3259 N N . HIS A 1 412 ? -12.030 14.219 -11.790 1.00 54.31 412 HIS A N 1
ATOM 3260 C CA . HIS A 1 412 ? -13.163 14.700 -12.583 1.00 54.31 412 HIS A CA 1
ATOM 3261 C C . HIS A 1 412 ? -13.009 14.448 -14.092 1.00 54.31 412 HIS A C 1
ATOM 3263 O O . HIS A 1 412 ? -14.006 14.540 -14.808 1.00 54.31 412 HIS A O 1
ATOM 3269 N N . LEU A 1 413 ? -11.818 14.077 -14.569 1.00 50.34 413 LEU A N 1
ATOM 3270 C CA . LEU A 1 413 ? -11.557 13.717 -15.963 1.00 50.34 413 LEU A CA 1
ATOM 3271 C C . LEU A 1 413 ? -11.712 12.201 -16.161 1.00 50.34 413 LEU A C 1
ATOM 3273 O O . LEU A 1 413 ? -11.416 11.407 -15.267 1.00 50.34 413 LEU A O 1
ATOM 3277 N N . LYS A 1 414 ? -12.167 11.767 -17.345 1.00 46.56 414 LYS A N 1
ATOM 3278 C CA . LYS A 1 414 ? -12.088 10.339 -17.708 1.00 46.56 414 LYS A CA 1
ATOM 3279 C C . LYS A 1 414 ? -10.606 9.942 -17.741 1.00 46.56 414 LYS A C 1
ATOM 3281 O O . LYS A 1 414 ? -9.809 10.720 -18.248 1.00 46.56 414 LYS A O 1
ATOM 3286 N N . SER A 1 415 ? -10.220 8.736 -17.307 1.00 47.50 415 SER A N 1
ATOM 3287 C CA . SER A 1 415 ? -8.800 8.288 -17.266 1.00 47.50 415 SER A CA 1
ATOM 3288 C C . SER A 1 415 ? -8.031 8.408 -18.592 1.00 47.50 415 SER A C 1
ATOM 3290 O O . SER A 1 415 ? -6.810 8.365 -18.603 1.00 47.50 415 SER A O 1
ATOM 3292 N N . ARG A 1 416 ? -8.745 8.549 -19.709 1.00 45.34 416 ARG A N 1
ATOM 3293 C CA . ARG A 1 416 ? -8.228 8.736 -21.075 1.00 45.34 416 ARG A CA 1
ATOM 3294 C C . ARG A 1 416 ? -8.102 10.208 -21.513 1.00 45.34 416 ARG A C 1
ATOM 3296 O O . ARG A 1 416 ? -7.651 10.482 -22.616 1.00 45.34 416 ARG A O 1
ATOM 3303 N N . GLN A 1 417 ? -8.536 11.134 -20.663 1.00 35.75 417 GLN A N 1
ATOM 3304 C CA . GLN A 1 417 ? -8.461 12.596 -20.799 1.00 35.75 417 GLN A CA 1
ATOM 3305 C C . GLN A 1 417 ? -7.668 13.239 -19.643 1.00 35.75 417 GLN A C 1
ATOM 3307 O O . GLN A 1 417 ? -7.560 14.463 -19.598 1.00 35.75 417 GLN A O 1
ATOM 3312 N N . ALA A 1 418 ? -7.205 12.407 -18.706 1.00 39.00 418 ALA A N 1
ATOM 3313 C CA . ALA A 1 418 ? -6.502 12.740 -17.474 1.00 39.00 418 ALA A CA 1
ATOM 3314 C C . ALA A 1 418 ? -5.008 12.990 -17.695 1.00 39.00 418 ALA A C 1
ATOM 3316 O O . ALA A 1 418 ? -4.408 12.267 -18.525 1.00 39.00 418 ALA A O 1
#

Secondary structure (DSSP, 8-state):
-----EEEEEE-TTS-EEEEEEE--SS-EEEEEEEE-TTS-EEEEEEEE--B-TTS-BS-EEEEEEEEP--HHHHHHHHHHHHHHHHHSPPTT--HHHHHHHS-HHHHHHHHHHHHHHHHHHHHHHH--GGG-EE---BTTTTEEEEE-TTSPPEEEE--HHHHHHHHHHGGG-EEEEEEEEEETTEEEEEEEEEEETTEEEEEE---STT-S----SEEEEEEE--------------S-TT-----PPP-PPPPPEEEEEEE----SSSSPP-SSHHHHHHHHHHHHHHHS---EEEEEEGGG--HHHHHHHHHHHHHH--TT-EEEEEEES-EEEEGGGTEEEE--TT--SS-GGGSEEHHHHHHHHHH---SEEEEEEESTTGGGGGTT---------SSHHHHHHHTS-TTT-

pLDDT: mean 75.41, std 18.99, range [27.17, 97.81]

Sequence (418 aa):
TKSNDILVVKFDNTGKVMWSVALGKEMNENPYELIATADGGFVIAAERCTHYNYDSKPVKCGMSIVKLMGTPEKSIANYVNLKVKSWEKKGEFEKTETFQKRVTEENKKKIIEKHMREAVAYYAGQSIDLGAATLSDYDADKEEFTITVKGLGPLRVKVLVDNAQQFKESFPAVQFENPEYSITDGKFTLEKAVMVAGEKEYLFLSSRKSGDSDRIPDVFLQSGERKKPEGDLYRGTADPLKGLNVSKAKPVFAPGKYYALIIGIDNYKGTWTPLQNAVRDAQAVELLLKSKYKFDNFKSLYDEQATRVNIMNALEWLVDNTSENDNVFIYYSGHGEFKKELNKGYWVPADAQTSSVAAYISNSDLQTFLGGIKSKHTLLVSDACFSGDIFRGNTLTVKMDTPEKYYTETYHLKSRQA

Foldseek 3Di:
DDAAWDKDFDADPVRHTPDIDTHDDDHHKAWDDWAQDQLRWIKTWIKDADDAPPVRHGPDIDIDIDTGGHQLVRQLVVQLVVQLVVLLDADPPHDPVNSVVCDDPVNSVVSSVVSSQVSLVVVCVVQWDLLPWDWDDADQVQQWIWIDTPQEDIAIEHHHPVCVVLQVVQVNVKDKPDWGWDDDPRGIYTQWIWIDRPFWIWIFHFPPDDDDPDGDDRYTYTPDTHDDPDDDDDDDDDDPPVPDPDPDDPDPDDQAAEEEEFEFAQAAQAPDHGHDCRQVVSVVVVVCCVPPHRHDHYDYAYQPRQFPVNVLVSLVCLLPPAAARYEYEYEGADEKDADVVVRWIWAATRHNHDPDCVRTHTLVNVVVSVVSRNYQYYHYDYNYPPPVSSDPPDDPPDPPDDDDPCCVVVSVHRNVRD